Protein AF-A0AAN0JZG9-F1 (afdb_monomer)

Organism: Amphimedon queenslandica (NCBI:txid400682)

Solvent-accessible surface area (backbone atoms only — not comparable to full-atom values): 30954 Å² total; per-residue (Å²): 113,69,69,60,53,54,48,52,51,48,26,68,74,70,74,36,91,64,83,79,52,37,63,60,26,58,76,69,72,50,55,78,77,76,71,60,78,82,79,79,58,58,66,54,60,76,42,37,64,60,53,51,49,52,54,48,51,51,52,52,45,48,62,72,73,40,84,69,90,61,77,69,72,73,67,79,68,74,47,73,67,55,50,51,50,52,51,53,51,52,49,52,50,48,51,48,52,51,50,51,53,51,52,52,50,51,52,56,46,54,48,50,51,53,51,53,75,68,54,67,79,81,91,61,54,73,66,59,50,50,50,51,51,50,52,53,48,52,52,50,53,52,51,51,50,51,51,50,53,50,52,52,49,35,40,73,73,63,78,38,81,78,80,78,56,95,40,68,71,70,25,72,68,34,46,51,50,53,51,52,54,51,49,50,55,48,51,59,51,48,50,50,55,41,58,53,44,58,51,57,51,45,54,52,43,50,70,68,48,36,62,60,53,48,50,54,52,50,50,55,51,51,50,48,44,48,55,44,20,74,76,67,78,45,73,70,82,80,59,51,74,94,68,50,27,61,60,49,57,53,58,60,65,71,52,78,74,96,80,82,88,86,85,82,87,81,84,88,82,87,83,85,82,81,89,86,87,84,86,83,82,90,85,85,89,80,93,74,89,78,92,72,84,74,80,81,66,78,86,62,91,77,80,78,81,63,89,57,50,64,60,53,52,50,52,48,48,50,37,58,77,67,44,69,87,55,83,62,88,85,44,86,83,68,65,79,61,66,65,63,49,48,59,56,42,47,57,54,50,50,55,56,48,45,57,56,48,48,55,52,50,52,51,50,51,52,52,54,53,54,52,53,60,64,70,62,60,97,74,86,86,86,86,88,88,80,94,72,87,81,77,80,81,76,76,78,74,82,70,76,83,61,83,78,74,90,54,85,91,57,54,69,66,61,52,50,45,51,35,38,73,71,61,76,52,68,89,75,84,91,80,54,81,84,73,62,85,62,52,74,58,76,53,45,57,61,42,47,72,36,49,61,50,87,85,54,83,56,94,81,48,60,50,32,78,71,79,83,31,54,41,46,51,53,48,44,47,41,61,70,66,48,55,51,60,56,49,59,60,66,57,63,77,76,112

Secondary structure (DSSP, 8-state):
-HHHHHHHHHHHHHS-SS---HHHHHHHT--GGGGPPPPPSHHHHTTHHHHHHHHHHHHHHHHHS--------------HHHHHHHHHHHHHHHHHHHHHHHHHHHHHHHHHHHHHHT--S-SS-HHHHHHHHHHHHHHHHHHHHHHHHHHHHHHHTTSSPPPPPSSGGGSHHHHHHHHHHHHHHHHHHHHHHHHHHHHHHHHHHHHHTHHHHHHHHHHHHHHHHHHHHHHHSSPPPPPPGGGTTHHHHHHHHSS--S--------------------------------------------PPPPTTHHHHHHHHHHIIIIITT---TT-TT----HHHHHHHHHHHHHHHHHHHHHHHHHHHHHHHHHHHHHHS-----------------------------S-TTS-HHHHHHHHHHTTSS-------GGG------SSHHHHTTSBSSTT---TTPPBP-PPPPHHHHHHHHIIIIITTHHHHHHHHTT-

Radius of gyration: 43.17 Å; Cα contacts (8 Å, |Δi|>4): 192; chains: 1; bounding box: 116×76×116 Å

Sequence (495 aa):
CRILELKGEMVGLELLEYQYFDDILTDMKLTPSDIEIPIPRYFIMENYRELKEREKILGTVLAKMGPAETEVKEDIDMTTEEAIKLIQIHERARQGRLRAKLMKGIRAQEEREREAQLRGPPKLSRDEAATRIQKVWKGFSQRKRIVDMRNEEMLFLGMVPPPLPKSQKHSVIGQSKKIEDKRRLAQEQYEKDYQEALISIKERLIEAEGPDMKEQMQDQIRQWFIEVRDATGKFPDYPDEDAGGSAAIFKQREEPDPNEDNDGGKKKKGKKGKKGKEKGKKGKKGKKGKKGKGEEEEEGFQLAPSNFIPTISEGSSNYVDVWMGRSEAHNFQQRHDSELIKARKRVEIEAEIRVRVDELMREELKNLKLAIEKDKGKGKKGGKKGKKGKKGKKGKGKKKKGEKDLTPDRTIESLYEELAGEGVVMKCPKYHLSDYIGDFSYLATTLRQMPADPNNTDKNAEKIEPMPSLAEIKRVVTEHCILPLGKGMILLYNG

pLDDT: mean 75.97, std 20.91, range [25.12, 96.88]

Foldseek 3Di:
DVVLQVLVVVCVVVVDLFDACLVVCVVVVHDPVVPDDDFDCCLCLVCVVVVVVVVVLLVVLCVVVPPDVPVPPVPVPQPPVNVVVVVVVVVVVVVVVVVVVVVVVVVVVVVVVVVVVVDDDDPDDPVRVVVVVCVVVVVVVVVVVVVVVVVVVCCVVVVDPDDDDPDPCPDPVNVVVVVVVVVSVLVVVLVVVVVVLLVVLLVVCCVPCVVVLLVVLLVLVVVVQVVVCVVPVDGDDFDDVVRVTCVVVVVVPVPDDPPDDDDDDDDDDDDDDDDDDDDDDDDDDDDDDDDDDDPPPPPPDDRDDDPCVVVVVVVVVCCVVPPPPDDCPVVPSVHDDSVVSNVVSVVVSSVVSSVVSSVVVNVVSVVVNVVVVVVPDDDDDDDDDDDDDDPDPPPPDPDPPDDDPPQPPDDPSRVSSVCVVVVVDDDDDDDDLVVQDWDRDNCQVVQQCAAPDNPDPDPPHHGDRDDHTSSSVSVSCCSPPRNVSVVVVVVVVVD

Nearest PDB structures (foldseek):
  8glv-assembly1_Ea  TM=5.701E-01  e=6.372E-20  Chlamydomonas reinhardtii
  8tid-assembly1_L  TM=4.980E-01  e=2.297E-14  Tetrahymena thermophila

InterPro domains:
  IPR052267 Nexin-Dynein Regulatory Complex Component [PTHR14690] (1-490)
  IPR060400 Dynein regulatory complex subunit 11-like, N-terminal [PF27107] (1-46)

Mean predicted aligned error: 18.22 Å

Structure (mmCIF, N/CA/C/O backbone):
data_AF-A0AAN0JZG9-F1
#
_entry.id   AF-A0AAN0JZG9-F1
#
loop_
_atom_site.group_PDB
_atom_site.id
_atom_site.type_symbol
_atom_site.label_atom_id
_atom_site.label_alt_id
_atom_site.label_comp_id
_atom_site.label_asym_id
_atom_site.label_entity_id
_atom_site.label_seq_id
_atom_site.pdbx_PDB_ins_code
_atom_site.Cartn_x
_atom_site.Cartn_y
_atom_site.Cartn_z
_atom_site.occupancy
_atom_site.B_iso_or_equiv
_atom_site.auth_seq_id
_atom_site.auth_comp_id
_atom_site.auth_asym_id
_atom_site.auth_atom_id
_atom_site.pdbx_PDB_model_num
ATOM 1 N N . CYS A 1 1 ? -10.289 -10.671 -4.498 1.00 74.75 1 CYS A N 1
ATOM 2 C CA . CYS A 1 1 ? -10.021 -10.071 -5.814 1.00 74.75 1 CYS A CA 1
ATOM 3 C C . CYS A 1 1 ? -10.931 -10.714 -6.858 1.00 74.75 1 CYS A C 1
ATOM 5 O O . CYS A 1 1 ? -10.839 -11.927 -7.028 1.00 74.75 1 CYS A O 1
ATOM 7 N N . ARG A 1 2 ? -11.779 -9.911 -7.523 1.00 82.88 2 ARG A N 1
ATOM 8 C CA . ARG A 1 2 ? -12.704 -10.343 -8.590 1.00 82.88 2 ARG A CA 1
ATOM 9 C C . ARG A 1 2 ? -11.974 -10.916 -9.807 1.00 82.88 2 ARG A C 1
ATOM 11 O O . ARG A 1 2 ? -12.456 -11.873 -10.392 1.00 82.88 2 ARG A O 1
ATOM 18 N N . ILE A 1 3 ? -10.784 -10.401 -10.126 1.00 85.19 3 ILE A N 1
ATOM 19 C CA . ILE A 1 3 ? -9.954 -10.892 -11.242 1.00 85.19 3 ILE A CA 1
ATOM 20 C C . ILE A 1 3 ? -9.716 -12.405 -11.128 1.00 85.19 3 ILE A C 1
ATOM 22 O O . ILE A 1 3 ? -9.873 -13.124 -12.103 1.00 85.19 3 ILE A O 1
ATOM 26 N N . LEU A 1 4 ? -9.422 -12.905 -9.922 1.00 86.38 4 LEU A N 1
ATOM 27 C CA . LEU A 1 4 ? -9.197 -14.337 -9.697 1.00 86.38 4 LEU A CA 1
ATOM 28 C C . LEU A 1 4 ? -10.477 -15.183 -9.775 1.00 86.38 4 LEU A C 1
ATOM 30 O O . LEU A 1 4 ? -10.387 -16.373 -10.044 1.00 86.38 4 LEU A O 1
ATOM 34 N N . GLU A 1 5 ? -11.651 -14.604 -9.508 1.00 87.12 5 GLU A N 1
ATOM 35 C CA . GLU A 1 5 ? -12.928 -15.312 -9.693 1.00 87.12 5 GLU A CA 1
ATOM 36 C C . GLU A 1 5 ? -13.232 -15.463 -11.181 1.00 87.12 5 GLU A C 1
ATOM 38 O O . GLU A 1 5 ? -13.485 -16.571 -11.635 1.00 87.12 5 GLU A O 1
ATOM 43 N N . LEU A 1 6 ? -13.097 -14.368 -11.942 1.00 87.38 6 LEU A N 1
ATOM 44 C CA . LEU A 1 6 ? -13.255 -14.373 -13.397 1.00 87.38 6 LEU A CA 1
ATOM 45 C C . LEU A 1 6 ? -12.273 -15.343 -14.055 1.00 87.38 6 LEU A C 1
ATOM 47 O O . LEU A 1 6 ? -12.667 -16.140 -14.896 1.00 87.38 6 LEU A O 1
ATOM 51 N N . LYS A 1 7 ? -11.010 -15.330 -13.616 1.00 87.25 7 LYS A N 1
ATOM 52 C CA . LYS A 1 7 ? -10.004 -16.289 -14.069 1.00 87.25 7 LYS A CA 1
ATOM 53 C C . LYS A 1 7 ? -10.420 -17.729 -13.769 1.00 87.25 7 LYS A C 1
ATOM 55 O O . LYS A 1 7 ? -10.300 -18.574 -14.642 1.00 87.25 7 LYS A O 1
ATOM 60 N N . GLY A 1 8 ? -10.921 -18.014 -12.565 1.00 88.50 8 GLY A N 1
ATOM 61 C CA . GLY A 1 8 ? -11.406 -19.350 -12.209 1.00 88.50 8 GLY A CA 1
ATOM 62 C C . GLY A 1 8 ? -12.556 -19.824 -13.103 1.00 88.50 8 GLY A C 1
ATOM 63 O O . GLY A 1 8 ? -12.570 -20.980 -13.512 1.00 88.50 8 GLY A O 1
ATOM 64 N N . GLU A 1 9 ? -13.480 -18.928 -13.457 1.00 87.19 9 GLU A N 1
ATOM 65 C CA . GLU A 1 9 ? -14.558 -19.223 -14.409 1.00 87.19 9 GLU A CA 1
ATOM 66 C C . GLU A 1 9 ? -14.012 -19.477 -15.825 1.00 87.19 9 GLU A C 1
ATOM 68 O O . GLU A 1 9 ? -14.391 -20.465 -16.446 1.00 87.19 9 GLU A O 1
ATOM 73 N N . MET A 1 10 ? -13.059 -18.667 -16.304 1.00 88.06 10 MET A N 1
ATOM 74 C CA . MET A 1 10 ? -12.400 -18.874 -17.604 1.00 88.06 10 MET A CA 1
ATOM 75 C C . MET A 1 10 ? -11.665 -20.216 -17.680 1.00 88.06 10 MET A C 1
ATOM 77 O O . MET A 1 10 ? -11.826 -20.952 -18.648 1.00 88.06 10 MET A O 1
ATOM 81 N N . VAL A 1 11 ? -10.912 -20.569 -16.634 1.00 89.69 11 VAL A N 1
ATOM 82 C CA . VAL A 1 11 ? -10.244 -21.875 -16.525 1.00 89.69 11 VAL A CA 1
ATOM 83 C C . VAL A 1 11 ? -11.274 -23.007 -16.554 1.00 89.69 11 VAL A C 1
ATOM 85 O O . VAL A 1 11 ? -11.040 -24.029 -17.188 1.00 89.69 11 VAL A O 1
ATOM 88 N N . GLY A 1 12 ? -12.429 -22.831 -15.905 1.00 87.69 12 GLY A N 1
ATOM 89 C CA . GLY A 1 12 ? -13.514 -23.813 -15.926 1.00 87.69 12 GLY A CA 1
ATOM 90 C C . GLY A 1 12 ? -14.180 -23.977 -17.297 1.00 87.69 12 GLY A C 1
ATOM 91 O O . GLY A 1 12 ? -14.584 -25.086 -17.636 1.00 87.69 12 GLY A O 1
ATOM 92 N N . LEU A 1 13 ? -14.281 -22.899 -18.081 1.00 87.69 13 LEU A N 1
ATOM 93 C CA . LEU A 1 13 ? -14.866 -22.913 -19.425 1.00 87.69 13 LEU A CA 1
ATOM 94 C C . LEU A 1 13 ? -13.916 -23.499 -20.473 1.00 87.69 13 LEU A C 1
ATOM 96 O O . LEU A 1 13 ? -14.340 -24.297 -21.305 1.00 87.69 13 LEU A O 1
ATOM 100 N N . GLU A 1 14 ? -12.644 -23.108 -20.436 1.00 86.12 14 GLU A N 1
ATOM 101 C CA . GLU A 1 14 ? -11.646 -23.499 -21.440 1.00 86.12 14 GLU A CA 1
ATOM 102 C C . GLU A 1 14 ? -10.854 -24.752 -21.053 1.00 86.12 14 GLU A C 1
ATOM 104 O O . GLU A 1 14 ? -10.154 -25.311 -21.894 1.00 86.12 14 GLU A O 1
ATOM 109 N N . LEU A 1 15 ? -10.960 -25.197 -19.794 1.00 85.69 15 LEU A N 1
ATOM 110 C CA . LEU A 1 15 ? -10.181 -26.297 -19.211 1.00 85.69 15 LEU A CA 1
ATOM 111 C C . LEU A 1 15 ? -8.658 -26.098 -19.345 1.00 85.69 15 LEU A C 1
ATOM 113 O O . LEU A 1 15 ? -7.901 -27.063 -19.425 1.00 85.69 15 LEU A O 1
ATOM 117 N N . LEU A 1 16 ? -8.212 -24.837 -19.335 1.00 85.69 16 LEU A N 1
ATOM 118 C CA . LEU A 1 16 ? -6.811 -24.429 -19.436 1.00 85.69 16 LEU A CA 1
ATOM 119 C C . LEU A 1 16 ? -6.451 -23.447 -18.321 1.00 85.69 16 LEU A C 1
ATOM 121 O O . LEU A 1 16 ? -7.199 -22.510 -18.047 1.00 85.69 16 LEU A O 1
ATOM 125 N N . GLU A 1 17 ? -5.286 -23.628 -17.691 1.00 86.81 17 GLU A N 1
ATOM 126 C CA . GLU A 1 17 ? -4.799 -22.723 -16.635 1.00 86.81 17 GLU A CA 1
ATOM 127 C C . GLU A 1 17 ? -4.309 -21.373 -17.183 1.00 86.81 17 GLU A C 1
ATOM 129 O O . GLU A 1 17 ? -4.376 -20.347 -16.501 1.00 86.81 17 GLU A O 1
ATOM 134 N N . TYR A 1 18 ? -3.854 -21.346 -18.433 1.00 87.12 18 TYR A N 1
ATOM 135 C CA . TYR A 1 18 ? -3.470 -20.145 -19.168 1.00 87.12 18 TYR A CA 1
ATOM 136 C C . TYR A 1 18 ? -4.464 -19.883 -20.300 1.00 87.12 18 TYR A C 1
ATOM 138 O O . TYR A 1 18 ? -5.114 -20.801 -20.788 1.00 87.12 18 TYR A O 1
ATOM 146 N N . GLN A 1 19 ? -4.597 -18.618 -20.695 1.00 87.75 19 GLN A N 1
ATOM 147 C CA . GLN A 1 19 ? -5.444 -18.222 -21.817 1.00 87.75 19 GLN A CA 1
ATOM 148 C C . GLN A 1 19 ? -4.664 -17.325 -22.754 1.00 87.75 19 GLN A C 1
ATOM 150 O O . GLN A 1 19 ? -3.846 -16.503 -22.322 1.00 87.75 19 GLN A O 1
ATOM 155 N N . TYR A 1 20 ? -4.956 -17.501 -24.031 1.00 88.94 20 TYR A N 1
ATOM 156 C CA . TYR A 1 20 ? -4.401 -16.712 -25.106 1.00 88.94 20 TYR A CA 1
ATOM 157 C C . TYR A 1 20 ? -5.301 -15.510 -25.352 1.00 88.94 20 TYR A C 1
ATOM 159 O O . TYR A 1 20 ? -6.522 -15.625 -25.375 1.00 88.94 20 TYR A O 1
ATOM 167 N N . PHE A 1 21 ? -4.678 -14.341 -25.458 1.00 89.25 21 PHE A N 1
ATOM 168 C CA . PHE A 1 21 ? -5.374 -13.071 -25.656 1.00 89.25 21 PHE A CA 1
ATOM 169 C C . PHE A 1 21 ? -4.870 -12.355 -26.910 1.00 89.25 21 PHE A C 1
ATOM 171 O O . PHE A 1 21 ? -5.108 -11.166 -27.055 1.00 89.25 21 PHE A O 1
ATOM 178 N N . ASP A 1 22 ? -4.108 -13.019 -27.781 1.00 90.19 22 ASP A N 1
ATOM 179 C CA . ASP A 1 22 ? -3.476 -12.415 -28.958 1.00 90.19 22 ASP A CA 1
ATOM 180 C C . ASP A 1 22 ? -4.485 -11.833 -29.954 1.00 90.19 22 ASP A C 1
ATOM 182 O O . ASP A 1 22 ? -4.300 -10.712 -30.435 1.00 90.19 22 ASP A O 1
ATOM 186 N N . ASP A 1 23 ? -5.577 -12.546 -30.211 1.00 90.88 23 ASP A N 1
ATOM 187 C CA . ASP A 1 23 ? -6.691 -12.086 -31.042 1.00 90.88 23 ASP A CA 1
ATOM 188 C C . ASP A 1 23 ? -7.427 -10.901 -30.392 1.00 90.88 23 ASP A C 1
ATOM 190 O O . ASP A 1 23 ? -7.568 -9.841 -31.000 1.00 90.88 23 ASP A O 1
ATOM 194 N N . ILE A 1 24 ? -7.782 -11.028 -29.112 1.00 90.50 24 ILE A N 1
ATOM 195 C CA . ILE A 1 24 ? -8.495 -10.014 -28.331 1.00 90.50 24 ILE A CA 1
ATOM 196 C C . ILE A 1 24 ? -7.663 -8.730 -28.194 1.00 90.50 24 ILE A C 1
ATOM 198 O O . ILE A 1 24 ? -8.190 -7.623 -28.315 1.00 90.50 24 ILE A O 1
ATOM 202 N N . LEU A 1 25 ? -6.358 -8.852 -27.937 1.00 91.88 25 LEU A N 1
ATOM 203 C CA . LEU A 1 25 ? -5.433 -7.720 -27.868 1.00 91.88 25 LEU A CA 1
ATOM 204 C C . LEU A 1 25 ? -5.365 -6.998 -29.214 1.00 91.88 25 LEU A C 1
ATOM 206 O O . LEU A 1 25 ? -5.402 -5.768 -29.247 1.00 91.88 25 LEU A O 1
ATOM 210 N N . THR A 1 26 ? -5.310 -7.754 -30.313 1.00 89.81 26 THR A N 1
ATOM 211 C CA . THR A 1 26 ? -5.290 -7.197 -31.669 1.00 89.81 26 THR A CA 1
ATOM 212 C C . THR A 1 26 ? -6.582 -6.434 -31.965 1.00 89.81 26 THR A C 1
ATOM 214 O O . THR A 1 26 ? -6.523 -5.270 -32.375 1.00 89.81 26 THR A O 1
ATOM 217 N N . ASP A 1 27 ? -7.737 -7.032 -31.672 1.00 92.81 27 ASP A N 1
ATOM 218 C CA . ASP A 1 27 ? -9.057 -6.429 -31.883 1.00 92.81 27 ASP A CA 1
ATOM 219 C C . ASP A 1 27 ? -9.258 -5.162 -31.041 1.00 92.81 27 ASP A C 1
ATOM 221 O O . ASP A 1 27 ? -9.752 -4.141 -31.532 1.00 92.81 27 ASP A O 1
ATOM 225 N N . MET A 1 28 ? -8.814 -5.186 -29.781 1.00 94.38 28 MET A N 1
ATOM 226 C CA . MET A 1 28 ? -8.891 -4.039 -28.873 1.00 94.38 28 MET A CA 1
ATOM 227 C C . MET A 1 28 ? -7.768 -3.012 -29.071 1.00 94.38 28 MET A C 1
ATOM 229 O O . MET A 1 28 ? -7.777 -1.971 -28.412 1.00 94.38 28 MET A O 1
ATOM 233 N N . LYS A 1 29 ? -6.818 -3.261 -29.984 1.00 93.06 29 LYS A N 1
ATOM 234 C CA . LYS A 1 29 ? -5.623 -2.426 -30.213 1.00 93.06 29 LYS A CA 1
ATOM 235 C C . LYS A 1 29 ? -4.800 -2.204 -28.939 1.00 93.06 29 LYS A C 1
ATOM 237 O O . LYS A 1 29 ? -4.290 -1.108 -28.699 1.00 93.06 29 LYS A O 1
ATOM 242 N N . LEU A 1 30 ? -4.693 -3.250 -28.129 1.00 93.31 30 LEU A N 1
ATOM 243 C CA . LEU A 1 30 ? -3.924 -3.286 -26.894 1.00 93.31 30 LEU A CA 1
ATOM 244 C C . LEU A 1 30 ? -2.609 -4.036 -27.101 1.00 93.31 30 LEU A C 1
ATOM 246 O O . LEU A 1 30 ? -2.454 -4.852 -28.008 1.00 93.31 30 LEU A O 1
ATOM 250 N N . THR A 1 31 ? -1.651 -3.763 -26.227 1.00 89.94 31 THR A N 1
ATOM 251 C CA . THR A 1 31 ? -0.364 -4.454 -26.174 1.00 89.94 31 THR A CA 1
ATOM 252 C C . THR A 1 31 ? -0.327 -5.436 -25.000 1.00 89.94 31 THR A C 1
ATOM 254 O O . THR A 1 31 ? -1.059 -5.255 -24.025 1.00 89.94 31 THR A O 1
ATOM 257 N N . PRO A 1 32 ? 0.558 -6.452 -25.015 1.00 88.06 32 PRO A N 1
ATOM 258 C CA . PRO A 1 32 ? 0.719 -7.359 -23.874 1.00 88.06 32 PRO A CA 1
ATOM 259 C C . PRO A 1 32 ? 1.036 -6.648 -22.547 1.00 88.06 32 PRO A C 1
ATOM 261 O O . PRO A 1 32 ? 0.677 -7.140 -21.481 1.00 88.06 32 PRO A O 1
ATOM 264 N N . SER A 1 33 ? 1.661 -5.468 -22.600 1.00 86.69 33 SER A N 1
ATOM 265 C CA . SER A 1 33 ? 1.925 -4.633 -21.421 1.00 86.69 33 SER A CA 1
ATOM 266 C C . SER A 1 33 ? 0.644 -4.107 -20.761 1.00 86.69 33 SER A C 1
ATOM 268 O O . SER A 1 33 ? 0.635 -3.871 -19.557 1.00 86.69 33 SER A O 1
ATOM 270 N N . ASP A 1 34 ? -0.441 -3.935 -21.524 1.00 88.75 34 ASP A N 1
ATOM 271 C CA . ASP A 1 34 ? -1.709 -3.379 -21.032 1.00 88.75 34 ASP A CA 1
ATOM 272 C C . ASP A 1 34 ? -2.532 -4.398 -20.227 1.00 88.75 34 ASP A C 1
ATOM 274 O O . ASP A 1 34 ? -3.395 -4.017 -19.437 1.00 88.75 34 ASP A O 1
ATOM 278 N N . ILE A 1 35 ? -2.252 -5.695 -20.397 1.00 86.50 35 ILE A N 1
ATOM 279 C CA . ILE A 1 35 ? -2.899 -6.790 -19.656 1.00 86.50 35 ILE A CA 1
ATOM 280 C C . ILE A 1 35 ? -2.049 -7.306 -18.487 1.00 86.50 35 ILE A C 1
ATOM 282 O O . ILE A 1 35 ? -2.449 -8.258 -17.811 1.00 86.50 35 ILE A O 1
ATOM 286 N N . GLU A 1 36 ? -0.880 -6.708 -18.230 1.00 85.56 36 GLU A N 1
ATOM 287 C CA . GLU A 1 36 ? -0.043 -7.091 -17.094 1.00 85.56 36 GLU A CA 1
ATOM 288 C C . GLU A 1 36 ? -0.746 -6.721 -15.781 1.00 85.56 36 GLU A C 1
ATOM 290 O O . GLU A 1 36 ? -1.026 -5.556 -15.494 1.00 85.56 36 GLU A O 1
ATOM 295 N N . ILE A 1 37 ? -1.042 -7.731 -14.958 1.00 84.50 37 ILE A N 1
ATOM 296 C CA . ILE A 1 37 ? -1.750 -7.523 -13.696 1.00 84.50 37 ILE A CA 1
ATOM 297 C C . ILE A 1 37 ? -0.774 -6.919 -12.676 1.00 84.50 37 ILE A C 1
ATOM 299 O O . ILE A 1 37 ? 0.195 -7.581 -12.289 1.00 84.50 37 ILE A O 1
ATOM 303 N N . PRO A 1 38 ? -1.019 -5.692 -12.177 1.00 83.94 38 PRO A N 1
ATOM 304 C CA . PRO A 1 38 ? -0.143 -5.087 -11.190 1.00 83.94 38 PRO A CA 1
ATOM 305 C C . PRO A 1 38 ? -0.230 -5.853 -9.868 1.00 83.94 38 PRO A C 1
ATOM 307 O O . PRO A 1 38 ? -1.313 -6.092 -9.332 1.00 83.94 38 PRO A O 1
ATOM 310 N N . ILE A 1 39 ? 0.929 -6.204 -9.311 1.00 85.00 39 ILE A N 1
ATOM 311 C CA . ILE A 1 39 ? 1.018 -6.916 -8.034 1.00 85.00 39 ILE A CA 1
ATOM 312 C C . ILE A 1 39 ? 0.775 -5.922 -6.889 1.00 85.00 39 ILE A C 1
ATOM 314 O O . ILE A 1 39 ? 1.556 -4.972 -6.732 1.00 85.00 39 ILE A O 1
ATOM 318 N N . PRO A 1 40 ? -0.267 -6.118 -6.060 1.00 83.25 40 PRO A N 1
ATOM 319 C CA . PRO A 1 40 ? -0.502 -5.258 -4.911 1.00 83.25 40 PRO A CA 1
ATOM 320 C C . PRO A 1 40 ? 0.669 -5.323 -3.928 1.00 83.25 40 PRO A C 1
ATOM 322 O O . PRO A 1 40 ? 1.200 -6.391 -3.656 1.00 83.25 40 PRO A O 1
ATOM 325 N N . ARG A 1 41 ? 1.078 -4.187 -3.358 1.00 82.25 41 ARG A N 1
ATOM 326 C CA . ARG A 1 41 ? 2.229 -4.143 -2.434 1.00 82.25 41 ARG A CA 1
ATOM 327 C C . ARG A 1 41 ? 1.848 -4.306 -0.964 1.00 82.25 41 ARG A C 1
ATOM 329 O O . ARG A 1 41 ? 2.728 -4.529 -0.138 1.00 82.25 41 ARG A O 1
ATOM 336 N N . TYR A 1 42 ? 0.562 -4.195 -0.631 1.00 81.12 42 TYR A N 1
ATOM 337 C CA . TYR A 1 42 ? 0.091 -4.111 0.753 1.00 81.12 42 TYR A CA 1
ATOM 338 C C . TYR A 1 42 ? 0.504 -5.322 1.603 1.00 81.12 42 TYR A C 1
ATOM 340 O O . TYR A 1 42 ? 0.951 -5.137 2.724 1.00 81.12 42 TYR A O 1
ATOM 348 N N . PHE A 1 43 ? 0.500 -6.543 1.057 1.00 78.81 43 PHE A N 1
ATOM 349 C CA . PHE A 1 43 ? 0.854 -7.739 1.833 1.00 78.81 43 PHE A CA 1
ATOM 350 C C . PHE A 1 43 ? 2.340 -7.854 2.188 1.00 78.81 43 PHE A C 1
ATOM 352 O O . PHE A 1 43 ? 2.700 -8.534 3.148 1.00 78.81 43 PHE A O 1
ATOM 359 N N . ILE A 1 44 ? 3.210 -7.176 1.436 1.00 81.88 44 ILE A N 1
ATOM 360 C CA . ILE A 1 44 ? 4.623 -7.018 1.798 1.00 81.88 44 ILE A CA 1
ATOM 361 C C . ILE A 1 44 ? 4.761 -5.869 2.791 1.00 81.88 44 ILE A C 1
ATOM 363 O O . ILE A 1 44 ? 5.510 -5.973 3.755 1.00 81.88 44 ILE A O 1
ATOM 367 N N . MET A 1 45 ? 4.061 -4.763 2.532 1.00 81.56 45 MET A N 1
ATOM 368 C CA . MET A 1 45 ? 4.215 -3.522 3.283 1.00 81.56 45 MET A CA 1
ATOM 369 C C . MET A 1 45 ? 3.663 -3.612 4.705 1.00 81.56 45 MET A C 1
ATOM 371 O O . MET A 1 45 ? 4.342 -3.185 5.634 1.00 81.56 45 MET A O 1
ATOM 375 N N . GLU A 1 46 ? 2.476 -4.183 4.887 1.00 80.88 46 GLU A N 1
ATOM 376 C CA . GLU A 1 46 ? 1.848 -4.341 6.203 1.00 80.88 46 GLU A CA 1
ATOM 377 C C . GLU A 1 46 ? 2.638 -5.326 7.074 1.00 80.88 46 GLU A C 1
ATOM 379 O O . GLU A 1 46 ? 2.896 -5.055 8.243 1.00 80.88 46 GLU A O 1
ATOM 384 N N . ASN A 1 47 ? 3.168 -6.393 6.470 1.00 81.38 47 ASN A N 1
ATOM 385 C CA . ASN A 1 47 ? 3.994 -7.387 7.161 1.00 81.38 47 ASN A CA 1
ATOM 386 C C . ASN A 1 47 ? 5.490 -7.030 7.175 1.00 81.38 47 ASN A C 1
ATOM 388 O O . ASN A 1 47 ? 6.318 -7.841 7.591 1.00 81.38 47 ASN A O 1
ATOM 392 N N . TYR A 1 48 ? 5.878 -5.842 6.697 1.00 84.06 48 TYR A N 1
ATOM 393 C CA . TYR A 1 48 ? 7.282 -5.511 6.436 1.00 84.06 48 TYR A CA 1
ATOM 394 C C . TYR A 1 48 ? 8.147 -5.579 7.697 1.00 84.06 48 TYR A C 1
ATOM 396 O O . TYR A 1 48 ? 9.281 -6.060 7.644 1.00 84.06 48 TYR A O 1
ATOM 404 N N . ARG A 1 49 ? 7.618 -5.108 8.835 1.00 83.88 49 ARG A N 1
ATOM 405 C CA . ARG A 1 49 ? 8.328 -5.150 10.123 1.00 83.88 49 ARG A CA 1
ATOM 406 C C . ARG A 1 49 ? 8.579 -6.592 10.556 1.00 83.88 49 ARG A C 1
ATOM 408 O O . ARG A 1 49 ? 9.730 -6.947 10.784 1.00 83.88 49 ARG A O 1
ATOM 415 N N . GLU A 1 50 ? 7.542 -7.427 10.548 1.00 85.00 50 GLU A N 1
ATOM 416 C CA . GLU A 1 50 ? 7.655 -8.845 10.904 1.00 85.00 50 GLU A CA 1
ATOM 417 C C . GLU A 1 50 ? 8.605 -9.602 9.972 1.00 85.00 50 GLU A C 1
ATOM 419 O O . GLU A 1 50 ? 9.470 -10.343 10.430 1.00 85.00 50 GLU A O 1
ATOM 424 N N . LEU A 1 51 ? 8.486 -9.396 8.656 1.00 84.94 51 LEU A N 1
ATOM 425 C CA . LEU A 1 51 ? 9.363 -10.006 7.653 1.00 84.94 51 LEU A CA 1
ATOM 426 C C . LEU A 1 51 ? 10.828 -9.636 7.902 1.00 84.94 51 LEU A C 1
ATOM 428 O O . LEU A 1 51 ? 11.705 -10.498 7.857 1.00 84.94 51 LEU A O 1
ATOM 432 N N . LYS A 1 52 ? 11.094 -8.361 8.205 1.00 86.75 52 LYS A N 1
ATOM 433 C CA . LYS A 1 52 ? 12.442 -7.859 8.479 1.00 86.75 52 LYS A CA 1
ATOM 434 C C . LYS A 1 52 ? 12.995 -8.373 9.809 1.00 86.75 52 LYS A C 1
ATOM 436 O O . LYS A 1 52 ? 14.186 -8.665 9.897 1.00 86.75 52 LYS A O 1
ATOM 441 N N . GLU A 1 53 ? 12.157 -8.492 10.833 1.00 87.31 53 GLU A N 1
ATOM 442 C CA . GLU A 1 53 ? 12.530 -9.091 12.117 1.00 87.31 53 GLU A CA 1
ATOM 443 C C . GLU A 1 53 ? 12.860 -10.576 11.960 1.00 87.31 53 GLU A C 1
ATOM 445 O O . GLU A 1 53 ? 13.923 -11.004 12.404 1.00 87.31 53 GLU A O 1
ATOM 450 N N . ARG A 1 54 ? 12.031 -11.341 11.240 1.00 85.12 54 ARG A N 1
ATOM 451 C CA . ARG A 1 54 ? 12.301 -12.752 10.918 1.00 85.12 54 ARG A CA 1
ATOM 452 C C . ARG A 1 54 ? 13.578 -12.919 10.092 1.00 85.12 54 ARG A C 1
ATOM 454 O O . ARG A 1 54 ? 14.383 -13.793 10.402 1.00 85.12 54 ARG A O 1
ATOM 461 N N . GLU A 1 55 ? 13.811 -12.064 9.091 1.00 86.50 55 GLU A N 1
ATOM 462 C CA . GLU A 1 55 ? 15.059 -12.058 8.306 1.00 86.50 55 GLU A CA 1
ATOM 463 C C . GLU A 1 55 ? 16.279 -11.773 9.199 1.00 86.50 55 GLU A C 1
ATOM 465 O O . GLU A 1 55 ? 17.321 -12.414 9.052 1.00 86.50 55 GLU A O 1
ATOM 470 N N . LYS A 1 56 ? 16.149 -10.849 10.162 1.00 88.00 56 LYS A N 1
ATOM 471 C CA . LYS A 1 56 ? 17.206 -10.542 11.134 1.00 88.00 56 LYS A CA 1
ATOM 472 C C . LYS A 1 56 ? 17.478 -11.725 12.065 1.00 88.00 56 LYS A C 1
ATOM 474 O O . LYS A 1 56 ? 18.643 -12.064 12.250 1.00 88.00 56 LYS A O 1
ATOM 479 N N . ILE A 1 57 ? 16.437 -12.351 12.616 1.00 85.19 57 ILE A N 1
ATOM 480 C CA . ILE A 1 57 ? 16.556 -13.530 13.488 1.00 85.19 57 ILE A CA 1
ATOM 481 C C . ILE A 1 57 ? 17.270 -14.656 12.738 1.00 85.19 57 ILE A C 1
ATOM 483 O O . ILE A 1 57 ? 18.289 -15.152 13.215 1.00 85.19 57 ILE A O 1
ATOM 487 N N . LEU A 1 58 ? 16.822 -14.982 11.522 1.00 84.50 58 LEU A N 1
ATOM 488 C CA . LEU A 1 58 ? 17.466 -15.994 10.685 1.00 84.50 58 LEU A CA 1
ATOM 489 C C . LEU A 1 58 ? 18.936 -15.652 10.410 1.00 84.50 58 LEU A C 1
ATOM 491 O O . LEU A 1 58 ? 19.805 -16.507 10.545 1.00 84.50 58 LEU A O 1
ATOM 495 N N . GLY A 1 59 ? 19.235 -14.391 10.086 1.00 84.88 59 GLY A N 1
ATOM 496 C CA . GLY A 1 59 ? 20.610 -13.929 9.901 1.00 84.88 59 GLY A CA 1
ATOM 497 C C . GLY A 1 59 ? 21.479 -14.121 11.147 1.00 84.88 59 GLY A C 1
ATOM 498 O O . GLY A 1 59 ? 22.626 -14.542 11.026 1.00 84.88 59 GLY A O 1
ATOM 499 N N . THR A 1 60 ? 20.941 -13.858 12.342 1.00 85.88 60 THR A N 1
ATOM 500 C CA . THR A 1 60 ? 21.669 -14.084 13.601 1.00 85.88 60 THR A CA 1
ATOM 501 C C . THR A 1 60 ? 21.865 -15.563 13.920 1.00 85.88 60 THR A C 1
ATOM 503 O O . THR A 1 60 ? 22.938 -15.930 14.386 1.00 85.88 60 THR A O 1
ATOM 506 N N . VAL A 1 61 ? 20.872 -16.411 13.641 1.00 83.38 61 VAL A N 1
ATOM 507 C CA . VAL A 1 61 ? 20.950 -17.867 13.832 1.00 83.38 61 VAL A CA 1
ATOM 508 C C . VAL A 1 61 ? 22.008 -18.470 12.909 1.00 83.38 61 VAL A C 1
ATOM 510 O O . VAL A 1 61 ? 22.926 -19.131 13.386 1.00 83.38 61 VAL A O 1
ATOM 513 N N . LEU A 1 62 ? 21.958 -18.150 11.612 1.00 81.00 62 LEU A N 1
ATOM 514 C CA . LEU A 1 62 ? 22.948 -18.615 10.637 1.00 81.00 62 LEU A CA 1
ATOM 515 C C . LEU A 1 62 ? 24.361 -18.119 10.975 1.00 81.00 62 LEU A C 1
ATOM 517 O O . LEU A 1 62 ? 25.320 -18.868 10.852 1.00 81.00 62 LEU A O 1
ATOM 521 N N . ALA A 1 63 ? 24.510 -16.882 11.461 1.00 82.50 63 ALA A N 1
ATOM 522 C CA . ALA A 1 63 ? 25.812 -16.371 11.891 1.00 82.50 63 ALA A CA 1
ATOM 523 C C . ALA A 1 63 ? 26.377 -17.117 13.116 1.00 82.50 63 ALA A C 1
ATOM 525 O O . ALA A 1 63 ? 27.588 -17.306 13.202 1.00 82.50 63 ALA A O 1
ATOM 526 N N . LYS A 1 64 ? 25.520 -17.544 14.056 1.00 81.00 64 LYS A N 1
ATOM 527 C CA . LYS A 1 64 ? 25.922 -18.351 15.222 1.00 81.00 64 LYS A CA 1
ATOM 528 C C . LYS A 1 64 ? 26.289 -19.788 14.847 1.00 81.00 64 LYS A C 1
ATOM 530 O O . LYS A 1 64 ? 27.186 -20.347 15.467 1.00 81.00 64 LYS A O 1
ATOM 535 N N . MET A 1 65 ? 25.607 -20.371 13.861 1.00 71.62 65 MET A N 1
ATOM 536 C CA . MET A 1 65 ? 25.858 -21.739 13.383 1.00 71.62 65 MET A CA 1
ATOM 537 C C . MET A 1 65 ? 27.145 -21.875 12.557 1.00 71.62 65 MET A C 1
ATOM 539 O O . MET A 1 65 ? 27.551 -22.988 12.239 1.00 71.62 65 MET A O 1
ATOM 543 N N . GLY A 1 66 ? 27.818 -20.758 12.261 1.00 65.44 66 GLY A N 1
ATOM 544 C CA . GLY A 1 66 ? 28.955 -20.724 11.349 1.00 65.44 66 GLY A CA 1
ATOM 545 C C . GLY A 1 66 ? 28.496 -20.765 9.888 1.00 65.44 66 GLY A C 1
ATOM 546 O O . GLY A 1 66 ? 27.309 -20.946 9.612 1.00 65.44 66 GLY A O 1
ATOM 547 N N . PRO A 1 67 ? 29.403 -20.542 8.921 1.00 61.16 67 PRO A N 1
ATOM 548 C CA . PRO A 1 67 ? 29.060 -20.763 7.527 1.00 61.16 67 PRO A CA 1
ATOM 549 C C . PRO A 1 67 ? 28.600 -22.215 7.391 1.00 61.16 67 PRO A C 1
ATOM 551 O O . PRO A 1 67 ? 29.374 -23.131 7.662 1.00 61.16 67 PRO A O 1
ATOM 554 N N . ALA A 1 68 ? 27.342 -22.415 6.985 1.00 55.06 68 ALA A N 1
ATOM 555 C CA . ALA A 1 68 ? 26.932 -23.695 6.434 1.00 55.06 68 ALA A CA 1
ATOM 556 C C . ALA A 1 68 ? 27.979 -24.082 5.383 1.00 55.06 68 ALA A C 1
ATOM 558 O O . ALA A 1 68 ? 28.478 -23.188 4.681 1.00 55.06 68 ALA A O 1
ATOM 559 N N . GLU A 1 69 ? 28.305 -25.373 5.280 1.00 49.19 69 GLU A N 1
ATOM 560 C CA . GLU A 1 69 ? 28.943 -25.955 4.097 1.00 49.19 69 GLU A CA 1
ATOM 561 C C . GLU A 1 69 ? 28.011 -25.687 2.916 1.00 49.19 69 GLU A C 1
ATOM 563 O O . GLU A 1 69 ? 27.223 -26.508 2.466 1.00 49.19 69 GLU A O 1
ATOM 568 N N . THR A 1 70 ? 28.014 -24.437 2.478 1.00 48.44 70 THR A N 1
ATOM 569 C CA . THR A 1 70 ? 27.433 -24.024 1.234 1.00 48.44 70 THR A CA 1
ATOM 570 C C . THR A 1 70 ? 28.375 -24.711 0.285 1.00 48.44 70 THR A C 1
ATOM 572 O O . THR A 1 70 ? 29.560 -24.366 0.277 1.00 48.44 70 THR A O 1
ATOM 575 N N . GLU A 1 71 ? 27.882 -25.729 -0.422 1.00 47.88 71 GLU A N 1
ATOM 576 C CA . GLU A 1 71 ? 28.492 -26.143 -1.672 1.00 47.88 71 GLU A CA 1
ATOM 577 C C . GLU A 1 71 ? 28.860 -24.838 -2.356 1.00 47.88 71 GLU A C 1
ATOM 579 O O . GLU A 1 71 ? 27.989 -24.029 -2.708 1.00 47.88 71 GLU A O 1
ATOM 584 N N . VAL A 1 72 ? 30.161 -24.550 -2.366 1.00 43.88 72 VAL A N 1
ATOM 585 C CA . VAL A 1 72 ? 30.703 -23.464 -3.145 1.00 43.88 72 VAL A CA 1
ATOM 586 C C . VAL A 1 72 ? 30.202 -23.860 -4.511 1.00 43.88 72 VAL A C 1
ATOM 588 O O . VAL A 1 72 ? 30.645 -24.872 -5.048 1.00 43.88 72 VAL A O 1
ATOM 591 N N . LYS A 1 73 ? 29.177 -23.158 -5.017 1.00 45.84 73 LYS A N 1
ATOM 592 C CA . LYS A 1 73 ? 28.939 -23.154 -6.449 1.00 45.84 73 LYS A CA 1
ATOM 593 C C . LYS A 1 73 ? 30.321 -22.868 -6.967 1.00 45.84 73 LYS A C 1
ATOM 595 O O . LYS A 1 73 ? 30.851 -21.810 -6.630 1.00 45.84 73 LYS A O 1
ATOM 600 N N . GLU A 1 74 ? 30.929 -23.868 -7.590 1.00 47.22 74 GLU A N 1
ATOM 601 C CA . GLU A 1 74 ? 32.174 -23.692 -8.294 1.00 47.22 74 GLU A CA 1
ATOM 602 C C . GLU A 1 74 ? 31.822 -22.597 -9.292 1.00 47.22 74 GLU A C 1
ATOM 604 O O . GLU A 1 74 ? 31.198 -22.841 -10.327 1.00 47.22 74 GLU A O 1
ATOM 609 N N . ASP A 1 75 ? 32.071 -21.346 -8.894 1.00 51.28 75 ASP A N 1
ATOM 610 C CA . ASP A 1 75 ? 32.254 -20.260 -9.819 1.00 51.28 75 ASP A CA 1
ATOM 611 C C . ASP A 1 75 ? 33.232 -20.883 -10.791 1.00 51.28 75 ASP A C 1
ATOM 613 O O . ASP A 1 75 ? 34.293 -21.346 -10.370 1.00 51.28 75 ASP A O 1
ATOM 617 N N . ILE A 1 76 ? 32.777 -21.089 -12.026 1.00 60.81 76 ILE A N 1
ATOM 618 C CA . ILE A 1 76 ? 33.577 -21.734 -13.053 1.00 60.81 76 ILE A CA 1
ATOM 619 C C . ILE A 1 76 ? 34.797 -20.833 -13.180 1.00 60.81 76 ILE A C 1
ATOM 621 O O . ILE A 1 76 ? 34.736 -19.779 -13.819 1.00 60.81 76 ILE A O 1
ATOM 625 N N . ASP A 1 77 ? 35.852 -21.192 -12.456 1.00 64.94 77 ASP A N 1
ATOM 626 C CA . ASP A 1 77 ? 37.054 -20.401 -12.365 1.00 64.94 77 ASP A CA 1
ATOM 627 C C . ASP A 1 77 ? 37.578 -20.365 -13.787 1.00 64.94 77 ASP A C 1
ATOM 629 O O . ASP A 1 77 ? 37.799 -21.408 -14.412 1.00 64.94 77 ASP A O 1
ATOM 633 N N . MET A 1 78 ? 37.681 -19.149 -14.326 1.00 76.81 78 MET A N 1
ATOM 634 C CA . MET A 1 78 ? 38.204 -18.920 -15.663 1.00 76.81 78 MET A CA 1
ATOM 635 C C . MET A 1 78 ? 39.462 -19.763 -15.819 1.00 76.81 78 MET A C 1
ATOM 637 O O . MET A 1 78 ? 40.424 -19.600 -15.060 1.00 76.81 78 MET A O 1
ATOM 641 N N . THR A 1 79 ? 39.446 -20.674 -16.789 1.00 85.69 79 THR A N 1
ATOM 642 C CA . THR A 1 79 ? 40.569 -21.589 -16.964 1.00 85.69 79 THR A CA 1
ATOM 643 C C . THR A 1 79 ? 41.838 -20.778 -17.214 1.00 85.69 79 THR A C 1
ATOM 645 O O . THR A 1 79 ? 41.807 -19.686 -17.794 1.00 85.69 79 THR A O 1
ATOM 648 N N . THR A 1 80 ? 42.989 -21.298 -16.793 1.00 85.56 80 THR A N 1
ATOM 649 C CA . THR A 1 80 ? 44.275 -20.609 -16.988 1.00 85.56 80 THR A CA 1
ATOM 650 C C . THR A 1 80 ? 44.505 -20.250 -18.460 1.00 85.56 80 THR A C 1
ATOM 652 O O . THR A 1 80 ? 45.031 -19.180 -18.766 1.00 85.56 80 THR A O 1
ATOM 655 N N . GLU A 1 81 ? 44.029 -21.084 -19.386 1.00 88.94 81 GLU A N 1
ATOM 656 C CA . GLU A 1 81 ? 44.061 -20.826 -20.825 1.00 88.94 81 GLU A CA 1
ATOM 657 C C . GLU A 1 81 ? 43.176 -19.652 -21.262 1.00 88.94 81 GLU A C 1
ATOM 659 O O . GLU A 1 81 ? 43.597 -18.836 -22.089 1.00 88.94 81 GLU A O 1
ATOM 664 N N . GLU A 1 82 ? 41.961 -19.537 -20.724 1.00 87.06 82 GLU A N 1
ATOM 665 C CA . GLU A 1 82 ? 41.066 -18.405 -20.987 1.00 87.06 82 GLU A CA 1
ATOM 666 C C . GLU A 1 82 ? 41.638 -17.104 -20.428 1.00 87.06 82 GLU A C 1
ATOM 668 O O . GLU A 1 82 ? 41.647 -16.090 -21.133 1.00 87.06 82 GLU A O 1
ATOM 673 N N . ALA A 1 83 ? 42.212 -17.146 -19.222 1.00 87.94 83 ALA A N 1
ATOM 674 C CA . ALA A 1 83 ? 42.891 -16.006 -18.617 1.00 87.94 83 ALA A CA 1
ATOM 675 C C . ALA A 1 83 ? 44.083 -15.545 -19.472 1.00 87.94 83 ALA A C 1
ATOM 677 O O . ALA A 1 83 ? 44.217 -14.354 -19.775 1.00 87.94 83 ALA A O 1
ATOM 678 N N . ILE A 1 84 ? 44.912 -16.482 -19.947 1.00 91.81 84 ILE A N 1
ATOM 679 C CA . ILE A 1 84 ? 46.041 -16.185 -20.841 1.00 91.81 84 I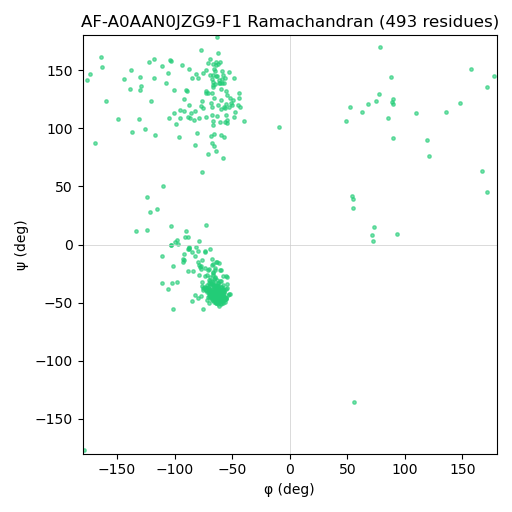LE A CA 1
ATOM 680 C C . ILE A 1 84 ? 45.547 -15.571 -22.158 1.00 91.81 84 ILE A C 1
ATOM 682 O O . ILE A 1 84 ? 46.087 -14.550 -22.595 1.00 91.81 84 ILE A O 1
ATOM 686 N N . LYS A 1 85 ? 44.505 -16.134 -22.785 1.00 93.25 85 LYS A N 1
ATOM 687 C CA . LYS A 1 85 ? 43.927 -15.590 -24.028 1.00 93.25 85 LYS A CA 1
ATOM 688 C C . LYS A 1 85 ? 43.408 -14.167 -23.825 1.00 93.25 85 LYS A C 1
ATOM 690 O O . LYS A 1 85 ? 43.719 -13.289 -24.633 1.00 93.25 85 LYS A O 1
ATOM 695 N N . LEU A 1 86 ? 42.680 -13.911 -22.738 1.00 91.44 86 LEU A N 1
ATOM 696 C CA . LEU A 1 86 ? 42.175 -12.581 -22.390 1.00 91.44 86 LEU A CA 1
ATOM 697 C C . LEU A 1 86 ? 43.307 -11.569 -22.209 1.00 91.44 86 LEU A C 1
ATOM 699 O O . LEU A 1 86 ? 43.241 -10.471 -22.766 1.00 91.44 86 LEU A O 1
ATOM 703 N N . ILE A 1 87 ? 44.368 -11.936 -21.489 1.00 93.50 87 ILE A N 1
ATOM 704 C CA . ILE A 1 87 ? 45.538 -11.072 -21.293 1.00 93.50 87 ILE A CA 1
ATOM 705 C C . ILE A 1 87 ? 46.221 -10.782 -22.636 1.00 93.50 87 ILE A C 1
ATOM 707 O O . ILE A 1 87 ? 46.508 -9.626 -22.948 1.00 93.50 87 ILE A O 1
ATOM 711 N N . GLN A 1 88 ? 46.425 -11.796 -23.479 1.00 94.25 88 GLN A N 1
ATOM 712 C CA . GLN A 1 88 ? 47.057 -11.633 -24.792 1.00 94.25 88 GLN A CA 1
ATOM 713 C C . GLN A 1 88 ? 46.233 -10.768 -25.756 1.00 94.25 88 GLN A C 1
ATOM 715 O O . GLN A 1 88 ? 46.807 -10.009 -26.543 1.00 94.25 88 GLN A O 1
ATOM 720 N N . ILE A 1 89 ? 44.901 -10.877 -25.735 1.00 94.56 89 ILE A N 1
ATOM 721 C CA . ILE A 1 89 ? 44.008 -10.028 -26.538 1.00 94.56 89 ILE A CA 1
ATOM 722 C C . ILE A 1 89 ? 44.121 -8.576 -26.070 1.00 94.56 89 ILE A C 1
ATOM 724 O O . ILE A 1 89 ? 44.334 -7.678 -26.889 1.00 94.56 89 ILE A O 1
ATOM 728 N N . HIS A 1 90 ? 44.039 -8.339 -24.759 1.00 93.56 90 HIS A N 1
ATOM 729 C CA . HIS A 1 90 ? 44.131 -6.994 -24.200 1.00 93.56 90 HIS A CA 1
ATOM 730 C C . HIS A 1 90 ? 45.504 -6.355 -24.421 1.00 93.56 90 HIS A C 1
ATOM 732 O O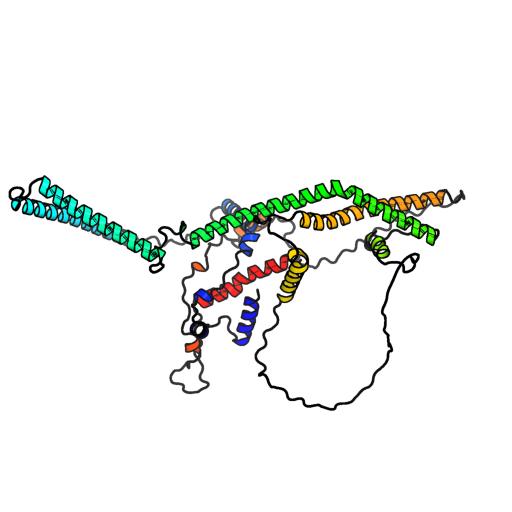 . HIS A 1 90 ? 45.569 -5.173 -24.767 1.00 93.56 90 HIS A O 1
ATOM 738 N N . GLU A 1 91 ? 46.590 -7.119 -24.297 1.00 96.56 91 GLU A N 1
ATOM 739 C CA . GLU A 1 91 ? 47.943 -6.623 -24.547 1.00 96.56 91 GLU A CA 1
ATOM 740 C C . GLU A 1 91 ? 48.157 -6.317 -26.038 1.00 96.56 91 GLU A C 1
ATOM 742 O O . GLU A 1 91 ? 48.640 -5.234 -26.374 1.00 96.56 91 GLU A O 1
ATOM 747 N N . ARG A 1 92 ? 47.686 -7.174 -26.960 1.00 95.00 92 ARG A N 1
ATOM 748 C CA . ARG A 1 92 ? 47.692 -6.862 -28.405 1.00 95.00 92 ARG A CA 1
ATOM 749 C C . ARG A 1 92 ? 46.885 -5.603 -28.719 1.00 95.00 92 ARG A C 1
ATOM 751 O O . ARG A 1 92 ? 47.352 -4.745 -29.470 1.00 95.00 92 ARG A O 1
ATOM 758 N N . ALA A 1 93 ? 45.711 -5.441 -28.111 1.00 93.50 93 ALA A N 1
ATOM 759 C CA . ALA A 1 93 ? 44.887 -4.250 -28.286 1.00 93.50 93 ALA A CA 1
ATOM 760 C C . ALA A 1 93 ? 45.568 -2.987 -27.729 1.00 93.50 93 ALA A C 1
ATOM 762 O O . ALA A 1 93 ? 45.544 -1.934 -28.370 1.00 93.50 93 ALA A O 1
ATOM 763 N N . ARG A 1 94 ? 46.217 -3.075 -26.561 1.00 96.06 94 ARG A N 1
ATOM 764 C CA . ARG A 1 94 ? 46.999 -1.978 -25.976 1.00 96.06 94 ARG A CA 1
ATOM 765 C C . ARG A 1 94 ? 48.146 -1.572 -26.897 1.00 96.06 94 ARG A C 1
ATOM 767 O O . ARG A 1 94 ? 48.291 -0.382 -27.185 1.00 96.06 94 ARG A O 1
ATOM 774 N N . GLN A 1 95 ? 48.924 -2.536 -27.389 1.00 95.00 95 GLN A N 1
ATOM 775 C CA . GLN A 1 95 ? 50.018 -2.280 -28.326 1.00 95.00 95 GLN A CA 1
ATOM 776 C C . GLN A 1 95 ? 49.510 -1.668 -29.635 1.00 95.00 95 GLN A C 1
ATOM 778 O O . GLN A 1 95 ? 50.096 -0.701 -30.122 1.00 95.00 95 GLN A O 1
ATOM 783 N N . GLY A 1 96 ? 48.383 -2.154 -30.163 1.00 95.38 96 GLY A N 1
ATOM 784 C CA . GLY A 1 96 ? 47.721 -1.579 -31.334 1.00 95.38 96 GLY A CA 1
ATOM 785 C C . GLY A 1 96 ? 47.329 -0.114 -31.126 1.00 95.38 96 GLY A C 1
ATOM 786 O O . GLY A 1 96 ? 47.669 0.738 -31.948 1.00 95.38 96 GLY A O 1
ATOM 787 N N . ARG A 1 97 ? 46.700 0.215 -29.988 1.00 94.50 97 ARG A N 1
ATOM 788 C CA . ARG A 1 97 ? 46.358 1.604 -29.626 1.00 94.50 97 ARG A CA 1
ATOM 789 C C . ARG A 1 97 ? 47.598 2.488 -29.491 1.00 94.50 97 ARG A C 1
ATOM 791 O O . ARG A 1 97 ? 47.584 3.623 -29.964 1.00 94.50 97 ARG A O 1
ATOM 798 N N . LEU A 1 98 ? 48.668 1.981 -28.876 1.00 94.88 98 LEU A N 1
ATOM 799 C CA . LEU A 1 98 ? 49.915 2.728 -28.705 1.00 94.88 98 LEU A CA 1
ATOM 800 C C . LEU A 1 98 ? 50.577 3.030 -30.057 1.00 94.88 98 LEU A C 1
ATOM 802 O O . LEU A 1 98 ? 50.913 4.183 -30.327 1.00 94.88 98 LEU A O 1
ATOM 806 N N . ARG A 1 99 ? 50.688 2.025 -30.937 1.00 94.62 99 ARG A N 1
ATOM 807 C CA . ARG A 1 99 ? 51.218 2.187 -32.300 1.00 94.62 99 ARG A CA 1
ATOM 808 C C . ARG A 1 99 ? 50.370 3.147 -33.129 1.00 94.62 99 ARG A C 1
ATOM 810 O O . ARG A 1 99 ? 50.922 4.020 -33.790 1.00 94.62 99 ARG A O 1
ATOM 817 N N . ALA A 1 100 ? 49.043 3.041 -33.060 1.00 93.44 100 ALA A N 1
ATOM 818 C CA . ALA A 1 100 ? 48.139 3.952 -33.758 1.00 93.44 100 ALA A CA 1
ATOM 819 C C . ALA A 1 100 ? 48.304 5.401 -33.275 1.00 93.44 100 ALA A C 1
ATOM 821 O O . ALA A 1 100 ? 48.347 6.320 -34.092 1.00 93.44 100 ALA A O 1
ATOM 822 N N . LYS A 1 101 ? 48.449 5.616 -31.959 1.00 94.06 101 LYS A N 1
ATOM 823 C CA . LYS A 1 101 ? 48.703 6.946 -31.386 1.00 94.06 101 LYS A CA 1
ATOM 824 C C . LYS A 1 101 ? 50.043 7.515 -31.856 1.00 94.06 101 LYS A C 1
ATOM 826 O O . LYS A 1 101 ? 50.088 8.683 -32.236 1.00 94.06 101 LYS A O 1
ATOM 831 N N . LEU A 1 102 ? 51.096 6.695 -31.876 1.00 93.69 102 LEU A N 1
ATOM 832 C CA . LEU A 1 102 ? 52.415 7.089 -32.373 1.00 93.69 102 LEU A CA 1
ATOM 833 C C . LEU A 1 102 ? 52.363 7.458 -33.861 1.00 93.69 102 LEU A C 1
ATOM 835 O O . LEU A 1 102 ? 52.752 8.562 -34.226 1.00 93.69 102 LEU A O 1
ATOM 839 N N . MET A 1 103 ? 51.797 6.590 -34.703 1.00 91.12 103 MET A N 1
ATOM 840 C CA . MET A 1 103 ? 51.668 6.841 -36.143 1.00 91.12 103 MET A CA 1
ATOM 841 C C . MET A 1 103 ? 50.796 8.059 -36.451 1.00 91.12 103 MET A C 1
ATOM 843 O O . MET A 1 103 ? 51.101 8.815 -37.369 1.00 91.12 103 MET A O 1
ATOM 847 N N . LYS A 1 104 ? 49.733 8.297 -35.674 1.00 93.31 104 LYS A N 1
ATOM 848 C CA . LYS A 1 104 ? 48.932 9.521 -35.789 1.00 93.31 104 LYS A CA 1
ATOM 849 C C . LYS A 1 104 ? 49.755 10.765 -35.444 1.00 93.31 104 LYS A C 1
ATOM 851 O O . LYS A 1 104 ? 49.610 11.779 -36.116 1.00 93.31 104 LYS A O 1
ATOM 856 N N . GLY A 1 105 ? 50.608 10.682 -34.422 1.00 92.31 105 GLY A N 1
ATOM 857 C CA . GLY A 1 105 ? 51.534 11.754 -34.053 1.00 92.31 105 GLY A CA 1
ATOM 858 C C . GLY A 1 105 ? 52.542 12.059 -35.160 1.00 92.31 105 GLY A C 1
ATOM 859 O O . GLY A 1 105 ? 52.682 13.220 -35.531 1.00 92.31 105 GLY A O 1
ATOM 860 N N . ILE A 1 106 ? 53.164 11.020 -35.730 1.00 91.31 106 ILE A N 1
ATOM 861 C CA . ILE A 1 106 ? 54.112 11.143 -36.848 1.00 91.31 106 ILE A CA 1
ATOM 862 C C . ILE A 1 106 ? 53.426 11.791 -38.053 1.00 91.31 106 ILE A C 1
ATOM 864 O O . ILE A 1 106 ? 53.899 12.816 -38.525 1.00 91.31 106 ILE A O 1
ATOM 868 N N . ARG A 1 107 ? 52.257 11.291 -38.481 1.00 89.75 107 ARG A N 1
ATOM 869 C CA . ARG A 1 107 ? 51.509 11.898 -39.598 1.00 89.75 107 ARG A CA 1
ATOM 870 C C . ARG A 1 107 ? 51.141 13.355 -39.341 1.00 89.75 107 ARG A C 1
ATOM 872 O O . ARG A 1 107 ? 51.299 14.175 -40.231 1.00 89.75 107 ARG A O 1
ATOM 879 N N . ALA A 1 108 ? 50.663 13.689 -38.142 1.00 90.12 108 ALA A N 1
ATOM 880 C CA . ALA A 1 108 ? 50.314 15.068 -37.799 1.00 90.12 108 ALA A CA 1
ATOM 881 C C . ALA A 1 108 ? 51.547 15.987 -37.738 1.00 90.12 108 ALA A C 1
ATOM 883 O O . ALA A 1 108 ? 51.433 17.203 -37.888 1.00 90.12 108 ALA A O 1
ATOM 884 N N . GLN A 1 109 ? 52.729 15.432 -37.467 1.00 87.75 109 GLN A N 1
ATOM 885 C CA . GLN A 1 109 ? 53.979 16.173 -37.513 1.00 87.75 109 GLN A CA 1
ATOM 886 C C . GLN A 1 109 ? 54.483 16.339 -38.947 1.00 87.75 109 GLN A C 1
ATOM 888 O O . GLN A 1 109 ? 54.757 17.468 -39.327 1.00 87.75 109 GLN A O 1
ATOM 893 N N . GLU A 1 110 ? 54.489 15.281 -39.758 1.00 88.19 110 GLU A N 1
ATOM 894 C CA . GLU A 1 110 ? 54.787 15.356 -41.195 1.00 88.19 110 GLU A CA 1
ATOM 895 C C . GLU A 1 110 ? 53.848 16.328 -41.921 1.00 88.19 110 GLU A C 1
ATOM 897 O O . GLU A 1 110 ? 54.282 17.096 -42.773 1.00 88.19 110 GLU A O 1
ATOM 902 N N . GLU A 1 111 ? 52.558 16.324 -41.577 1.00 86.69 111 GLU A N 1
ATOM 903 C CA . GLU A 1 111 ? 51.569 17.257 -42.118 1.00 86.69 111 GLU A CA 1
ATOM 904 C C . GLU A 1 111 ? 51.891 18.695 -41.706 1.00 86.69 111 GLU A C 1
ATOM 906 O O . GLU A 1 111 ? 51.963 19.563 -42.570 1.00 86.69 111 GLU A O 1
ATOM 911 N N . ARG A 1 112 ? 52.200 18.943 -40.425 1.00 84.12 112 ARG A N 1
ATOM 912 C CA . ARG A 1 112 ? 52.640 20.270 -39.960 1.00 84.12 112 ARG A CA 1
ATOM 913 C C . ARG A 1 112 ? 53.950 20.721 -40.599 1.00 84.12 112 ARG A C 1
ATOM 915 O O . ARG A 1 112 ? 54.082 21.901 -40.901 1.00 84.12 112 ARG A O 1
ATOM 922 N N . GLU A 1 113 ? 54.912 19.826 -40.794 1.00 83.38 113 GLU A N 1
ATOM 923 C CA . GLU A 1 113 ? 56.197 20.125 -41.434 1.00 83.38 113 GLU A CA 1
ATOM 924 C C . GLU A 1 113 ? 56.008 20.428 -42.923 1.00 83.38 113 GLU A C 1
ATOM 926 O O . GLU A 1 113 ? 56.550 21.414 -43.419 1.00 83.38 113 GLU A O 1
ATOM 931 N N . ARG A 1 114 ? 55.160 19.663 -43.620 1.00 83.69 114 ARG A N 1
ATOM 932 C CA . ARG A 1 114 ? 54.766 19.935 -45.009 1.00 83.69 114 ARG A CA 1
ATOM 933 C C . ARG A 1 114 ? 54.029 21.270 -45.127 1.00 83.69 114 ARG A C 1
ATOM 935 O O . ARG A 1 114 ? 54.342 22.067 -46.007 1.00 83.69 114 ARG A O 1
ATOM 942 N N . GLU A 1 115 ? 53.085 21.547 -44.231 1.00 78.50 115 GLU A N 1
ATOM 943 C CA . GLU A 1 115 ? 52.374 22.829 -44.166 1.00 78.50 115 GLU A CA 1
ATOM 944 C C . GLU A 1 115 ? 53.304 23.997 -43.820 1.00 78.50 115 GLU A C 1
ATOM 946 O O . GLU A 1 115 ? 53.114 25.093 -44.344 1.00 78.50 115 GLU A O 1
ATOM 951 N N . ALA A 1 116 ? 54.313 23.784 -42.970 1.00 75.00 116 ALA A N 1
ATOM 952 C CA . ALA A 1 116 ? 55.325 24.783 -42.635 1.00 75.00 116 ALA A CA 1
ATOM 953 C C . ALA A 1 116 ? 56.252 25.074 -43.823 1.00 75.00 116 ALA A C 1
ATOM 955 O O . ALA A 1 116 ? 56.538 26.239 -44.085 1.00 75.00 116 ALA A O 1
ATOM 956 N N . GLN A 1 117 ? 56.656 24.049 -44.582 1.00 75.38 117 GLN A N 1
ATOM 957 C CA . GLN A 1 117 ? 57.437 24.202 -45.817 1.00 75.38 117 GLN A CA 1
ATOM 958 C C . GLN A 1 117 ? 56.640 24.910 -46.925 1.00 75.38 117 GLN A C 1
ATOM 960 O O . GLN A 1 117 ? 57.201 25.683 -47.697 1.00 75.38 117 GLN A O 1
ATOM 965 N N . LEU A 1 118 ? 55.321 24.692 -46.983 1.00 71.00 118 LEU A N 1
ATOM 966 C CA . LEU A 1 118 ? 54.402 25.371 -47.907 1.00 71.00 118 LEU A CA 1
ATOM 967 C C . LEU A 1 118 ? 53.953 26.761 -47.413 1.00 71.00 118 LEU A C 1
ATOM 969 O O . LEU A 1 118 ? 53.326 27.517 -48.164 1.00 71.00 118 LEU A O 1
ATOM 973 N N . ARG A 1 119 ? 54.244 27.123 -46.156 1.00 66.62 119 ARG A N 1
ATOM 974 C CA . ARG A 1 119 ? 53.865 28.411 -45.564 1.00 66.62 119 ARG A CA 1
ATOM 975 C C . ARG A 1 119 ? 54.851 29.500 -45.988 1.00 66.62 119 ARG A C 1
ATOM 977 O O . ARG A 1 119 ? 55.878 29.723 -45.360 1.00 66.62 119 ARG A O 1
ATOM 984 N N . GLY A 1 120 ? 54.483 30.236 -47.035 1.00 65.94 120 GLY A N 1
ATOM 985 C CA . GLY A 1 120 ? 55.043 31.566 -47.298 1.00 65.94 120 GLY A CA 1
ATOM 986 C C . GLY A 1 120 ? 54.705 32.579 -46.183 1.00 65.94 120 GLY A C 1
ATOM 987 O O . GLY A 1 120 ? 53.979 32.238 -45.241 1.00 65.94 120 GLY A O 1
ATOM 988 N N . PRO A 1 121 ? 55.189 33.835 -46.278 1.00 64.56 121 PRO A N 1
ATOM 989 C CA . PRO A 1 121 ? 54.920 34.871 -45.279 1.00 64.56 121 PRO A CA 1
ATOM 990 C C . PRO A 1 121 ? 53.410 35.031 -45.021 1.00 64.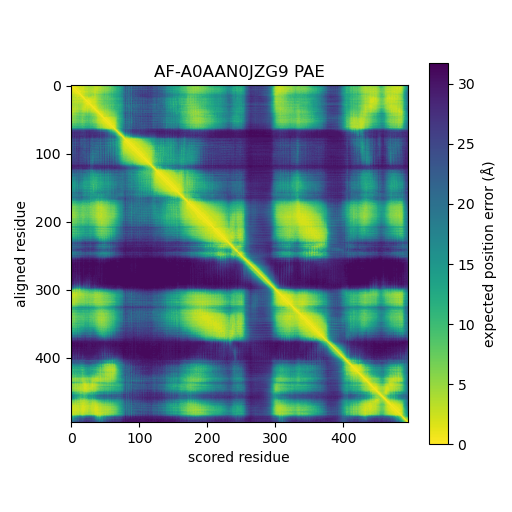56 121 PRO A C 1
ATOM 992 O O . PRO A 1 121 ? 52.605 34.789 -45.931 1.00 64.56 121 PRO A O 1
ATOM 995 N N . PRO A 1 122 ? 52.997 35.403 -43.790 1.00 64.44 122 PRO A N 1
ATOM 996 C CA . PRO A 1 122 ? 51.588 35.491 -43.423 1.00 64.44 122 PRO A CA 1
ATOM 997 C C . PRO A 1 122 ? 50.849 36.412 -44.396 1.00 64.44 122 PRO A C 1
ATOM 999 O O . PRO A 1 122 ? 51.066 37.618 -44.426 1.00 64.44 122 PRO A O 1
ATOM 1002 N N . LYS A 1 123 ? 49.960 35.820 -45.203 1.00 67.31 123 LYS A N 1
ATOM 1003 C CA . LYS A 1 123 ? 49.217 36.508 -46.274 1.00 67.31 123 LYS A CA 1
ATOM 1004 C C . LYS A 1 123 ? 48.176 37.510 -45.763 1.00 67.31 123 LYS A C 1
ATOM 1006 O O . LYS A 1 123 ? 47.481 38.113 -46.571 1.00 67.31 123 LYS A O 1
ATOM 1011 N N . LEU A 1 124 ? 47.993 37.611 -44.448 1.00 71.25 124 LEU A N 1
ATOM 1012 C CA . LEU A 1 124 ? 46.901 38.344 -43.826 1.00 71.25 124 LEU A CA 1
ATOM 1013 C C . LEU A 1 124 ? 47.418 39.114 -42.612 1.00 71.25 124 LEU A C 1
ATOM 1015 O O . LEU A 1 124 ? 48.130 38.542 -41.782 1.00 71.25 124 LEU A O 1
ATOM 1019 N N . SER A 1 125 ? 47.033 40.385 -42.497 1.00 83.38 125 SER A N 1
ATOM 1020 C CA . SER A 1 125 ? 47.354 41.196 -41.321 1.00 83.38 125 SER A CA 1
ATOM 1021 C C . SER A 1 125 ? 46.686 40.619 -40.065 1.00 83.38 125 SER A C 1
ATOM 1023 O O . SER A 1 125 ? 45.650 39.949 -40.140 1.00 83.38 125 SER A O 1
ATOM 1025 N N . ARG A 1 126 ? 47.256 40.892 -38.884 1.00 83.31 126 ARG A N 1
ATOM 1026 C CA . ARG A 1 126 ? 46.704 40.463 -37.586 1.00 83.31 126 ARG A CA 1
ATOM 1027 C C . ARG A 1 126 ? 45.239 40.880 -37.430 1.00 83.31 126 ARG A C 1
ATOM 1029 O O . ARG A 1 126 ? 44.425 40.069 -36.987 1.00 83.31 126 ARG A O 1
ATOM 1036 N N . ASP A 1 127 ? 44.906 42.100 -37.836 1.00 87.06 127 ASP A N 1
ATOM 1037 C CA . ASP A 1 127 ? 43.559 42.658 -37.684 1.00 87.06 127 ASP A CA 1
ATOM 1038 C C . ASP A 1 127 ? 42.568 42.031 -38.670 1.00 87.06 127 ASP A C 1
ATOM 1040 O O . ASP A 1 127 ? 41.429 41.718 -38.317 1.00 87.06 127 ASP A O 1
ATOM 1044 N N . GLU A 1 128 ? 43.014 41.740 -39.890 1.00 87.06 128 GLU A N 1
ATOM 1045 C CA . GLU A 1 128 ? 42.219 41.029 -40.893 1.00 87.06 128 GLU A CA 1
ATOM 1046 C C . GLU A 1 128 ? 41.948 39.578 -40.469 1.00 87.06 128 GLU A C 1
ATOM 1048 O O . GLU A 1 128 ? 40.827 39.079 -40.607 1.00 87.06 128 GLU A O 1
ATOM 1053 N N . ALA A 1 129 ? 42.953 38.902 -39.903 1.00 86.81 129 ALA A N 1
ATOM 1054 C CA . ALA A 1 129 ? 42.807 37.561 -39.347 1.00 86.81 129 ALA A CA 1
ATOM 1055 C C . ALA A 1 129 ? 41.837 37.553 -38.159 1.00 86.81 129 ALA A C 1
ATOM 1057 O O . ALA A 1 129 ? 40.916 36.733 -38.125 1.00 86.81 129 ALA A O 1
ATOM 1058 N N . ALA A 1 130 ? 41.984 38.503 -37.230 1.00 91.06 130 ALA A N 1
ATOM 1059 C CA . ALA A 1 130 ? 41.082 38.664 -36.096 1.00 91.06 130 ALA A CA 1
ATOM 1060 C C . ALA A 1 130 ? 39.638 38.913 -36.556 1.00 91.06 130 ALA A C 1
ATOM 1062 O O . ALA A 1 130 ? 38.720 38.244 -36.083 1.00 91.06 130 ALA A O 1
ATOM 1063 N N . THR A 1 131 ? 39.435 39.792 -37.541 1.00 92.38 131 THR A N 1
ATOM 1064 C CA . THR A 1 131 ? 38.110 40.096 -38.103 1.00 92.38 131 THR A CA 1
ATOM 1065 C C . THR A 1 131 ? 37.471 38.852 -38.726 1.00 92.38 131 THR A C 1
ATOM 1067 O O . THR A 1 131 ? 36.291 38.575 -38.494 1.00 92.38 131 THR A O 1
ATOM 1070 N N . ARG A 1 132 ? 38.233 38.043 -39.478 1.00 92.06 132 ARG A N 1
ATOM 1071 C CA . ARG A 1 132 ? 37.722 36.788 -40.058 1.00 92.06 132 ARG A CA 1
ATOM 1072 C C . ARG A 1 132 ? 37.328 35.780 -38.982 1.00 92.06 132 ARG A C 1
ATOM 1074 O O . ARG A 1 132 ? 36.233 35.223 -39.057 1.00 92.06 132 ARG A O 1
ATOM 1081 N N . ILE A 1 133 ? 38.170 35.584 -37.968 1.00 92.50 133 ILE A N 1
ATOM 1082 C CA . ILE A 1 133 ? 37.885 34.675 -36.847 1.00 92.50 133 ILE A CA 1
ATOM 1083 C C . ILE A 1 133 ? 36.633 35.137 -36.095 1.00 92.50 133 ILE A C 1
ATOM 1085 O O . ILE A 1 133 ? 35.718 34.344 -35.870 1.00 92.50 133 ILE A O 1
ATOM 1089 N N . GLN A 1 134 ? 36.543 36.428 -35.770 1.00 93.69 134 GLN A N 1
ATOM 1090 C CA . GLN A 1 134 ? 35.384 37.007 -35.093 1.00 93.69 134 GLN A CA 1
ATOM 1091 C C . GLN A 1 134 ? 34.106 36.865 -35.921 1.00 93.69 134 GLN A C 1
ATOM 1093 O O . GLN A 1 134 ? 33.069 36.508 -35.369 1.00 93.69 134 GLN A O 1
ATOM 1098 N N . LYS A 1 135 ? 34.158 37.096 -37.240 1.00 96.00 135 LYS A N 1
ATOM 1099 C CA . LYS A 1 135 ? 33.008 36.918 -38.140 1.00 96.00 135 LYS A CA 1
ATOM 1100 C C . LYS A 1 135 ? 32.511 35.473 -38.130 1.00 96.00 135 LYS A C 1
ATOM 1102 O O . LYS A 1 135 ? 31.310 35.240 -37.992 1.00 96.00 135 LYS A O 1
ATOM 1107 N N . VAL A 1 136 ? 33.423 34.508 -38.248 1.00 96.19 136 VAL A N 1
ATOM 1108 C CA . VAL A 1 136 ? 33.083 33.078 -38.221 1.00 96.19 136 VAL A CA 1
ATOM 1109 C C . VAL A 1 136 ? 32.495 32.690 -36.867 1.00 96.19 136 VAL A C 1
ATOM 1111 O O . VAL A 1 136 ? 31.445 32.049 -36.828 1.00 96.19 136 VAL A O 1
ATOM 1114 N N . TRP A 1 137 ? 33.112 33.127 -35.766 1.00 96.31 137 TRP A N 1
ATOM 1115 C CA . TRP A 1 137 ? 32.645 32.822 -34.416 1.00 96.31 137 TRP A CA 1
ATOM 1116 C C . TRP A 1 137 ? 31.279 33.444 -34.119 1.00 96.31 137 TRP A C 1
ATOM 1118 O O . TRP A 1 137 ? 30.384 32.741 -33.659 1.00 96.31 137 TRP A O 1
ATOM 1128 N N . LYS A 1 138 ? 31.074 34.727 -34.449 1.00 96.44 138 LYS A N 1
ATOM 1129 C CA . LYS A 1 138 ? 29.775 35.402 -34.297 1.00 96.44 138 LYS A CA 1
ATOM 1130 C C . LYS A 1 138 ? 28.694 34.689 -35.108 1.00 96.44 138 LYS A C 1
ATOM 1132 O O . LYS A 1 138 ? 27.616 34.427 -34.586 1.00 96.44 138 LYS A O 1
ATOM 1137 N N . GLY A 1 139 ? 28.999 34.303 -36.350 1.00 96.75 139 GLY A N 1
ATOM 1138 C CA . GLY A 1 139 ? 28.079 33.539 -37.191 1.00 96.75 139 GLY A CA 1
ATOM 1139 C C . GLY A 1 139 ? 27.751 32.155 -36.623 1.00 96.75 139 GLY A C 1
ATOM 1140 O O . GLY A 1 139 ? 26.589 31.760 -36.608 1.00 96.75 139 GLY A O 1
ATOM 1141 N N . PHE A 1 140 ? 28.752 31.417 -36.139 1.00 96.25 140 PHE A N 1
ATOM 1142 C CA . PHE A 1 140 ? 28.551 30.117 -35.495 1.00 96.25 140 PHE A CA 1
ATOM 1143 C C . PHE A 1 140 ? 27.716 30.242 -34.216 1.00 96.25 140 PHE A C 1
ATOM 1145 O O . PHE A 1 140 ? 26.728 29.528 -34.067 1.00 96.25 140 PHE A O 1
ATOM 1152 N N . SER A 1 141 ? 28.079 31.178 -33.338 1.00 96.88 141 SER A N 1
ATOM 1153 C CA . SER A 1 141 ? 27.390 31.449 -32.075 1.00 96.88 141 SER A CA 1
ATOM 1154 C C . SER A 1 141 ? 25.923 31.812 -32.311 1.00 96.88 141 SER A C 1
ATOM 1156 O O . SER A 1 141 ? 25.033 31.206 -31.718 1.00 96.88 141 SER A O 1
ATOM 1158 N N . GLN A 1 142 ? 25.655 32.712 -33.265 1.00 96.75 142 GLN A N 1
ATOM 1159 C CA . GLN A 1 142 ? 24.293 33.113 -33.602 1.00 96.75 142 GLN A CA 1
ATOM 1160 C C . GLN A 1 142 ? 23.478 31.958 -34.191 1.00 96.75 142 GLN A C 1
ATOM 1162 O O . GLN A 1 142 ? 22.337 31.756 -33.787 1.00 96.75 142 GLN A O 1
ATOM 1167 N N . ARG A 1 143 ? 24.049 31.171 -35.116 1.00 96.62 143 ARG A N 1
ATOM 1168 C CA . ARG A 1 143 ? 23.359 29.994 -35.671 1.00 96.62 143 ARG A CA 1
ATOM 1169 C C . ARG A 1 143 ? 23.043 28.968 -34.590 1.00 96.62 143 ARG A C 1
ATOM 1171 O O . ARG A 1 143 ? 21.928 28.462 -34.567 1.00 96.62 143 ARG A O 1
ATOM 1178 N N . LYS A 1 144 ? 23.988 28.698 -33.686 1.00 96.44 144 LYS A N 1
ATOM 1179 C CA . LYS A 1 144 ? 23.767 27.791 -32.558 1.00 96.44 144 LYS A CA 1
ATOM 1180 C C . LYS A 1 144 ? 22.621 28.289 -31.675 1.00 96.44 144 LYS A C 1
ATOM 1182 O O . LYS A 1 144 ? 21.694 27.534 -31.426 1.00 96.44 144 LYS A O 1
ATOM 1187 N N . ARG A 1 145 ? 22.617 29.580 -31.324 1.00 96.50 145 ARG A N 1
ATOM 1188 C CA . ARG A 1 145 ? 21.543 30.182 -30.521 1.00 96.50 145 ARG A CA 1
ATOM 1189 C C . ARG A 1 145 ? 20.177 30.120 -31.207 1.00 96.50 145 ARG A C 1
ATOM 1191 O O . ARG A 1 145 ? 19.188 29.852 -30.544 1.00 96.50 145 ARG A O 1
ATOM 1198 N N . ILE A 1 146 ? 20.117 30.341 -32.522 1.00 96.06 146 ILE A N 1
ATOM 1199 C CA . ILE A 1 146 ? 18.873 30.213 -33.301 1.00 96.06 146 ILE A CA 1
ATOM 1200 C C . ILE A 1 146 ? 18.370 28.766 -33.300 1.00 96.06 146 ILE A C 1
ATOM 1202 O O . ILE A 1 146 ? 17.172 28.545 -33.161 1.00 96.06 146 ILE A O 1
ATOM 1206 N N . VAL A 1 147 ? 19.263 27.785 -33.454 1.00 95.19 147 VAL A N 1
ATOM 1207 C CA . VAL A 1 147 ? 18.897 26.362 -33.384 1.00 95.19 147 VAL A CA 1
ATOM 1208 C C . VAL A 1 147 ? 18.377 26.006 -31.993 1.00 95.19 147 VAL A C 1
ATOM 1210 O O . VAL A 1 147 ? 17.344 25.352 -31.899 1.00 95.19 147 VAL A O 1
ATOM 1213 N N . ASP A 1 148 ? 19.037 26.477 -30.935 1.00 92.62 148 ASP A N 1
ATOM 1214 C CA . ASP A 1 148 ? 18.608 26.244 -29.553 1.00 92.62 148 ASP A CA 1
ATOM 1215 C C . ASP A 1 148 ? 17.227 26.874 -29.292 1.00 92.62 148 ASP A C 1
ATOM 1217 O O . ASP A 1 148 ? 16.315 26.167 -28.877 1.00 92.62 148 ASP A O 1
ATOM 1221 N N . MET A 1 149 ? 17.021 28.145 -29.662 1.00 94.50 149 MET A N 1
ATOM 1222 C CA . MET A 1 149 ? 15.716 28.820 -29.558 1.00 94.50 149 MET A CA 1
ATOM 1223 C C . MET A 1 149 ? 14.621 28.110 -30.361 1.00 94.50 149 MET A C 1
ATOM 1225 O O . MET A 1 149 ? 13.500 27.959 -29.889 1.00 94.50 149 MET A O 1
ATOM 1229 N N . ARG A 1 150 ? 14.930 27.660 -31.584 1.00 93.62 150 ARG A N 1
ATOM 1230 C CA . ARG A 1 150 ? 13.982 26.889 -32.397 1.00 93.62 150 ARG A CA 1
ATOM 1231 C C . ARG A 1 150 ? 13.624 25.579 -31.703 1.00 93.62 150 ARG A C 1
ATOM 1233 O O . ARG A 1 150 ? 12.460 25.207 -31.708 1.00 93.62 150 ARG A O 1
ATOM 1240 N N . ASN A 1 151 ? 14.595 24.873 -31.130 1.00 90.81 151 ASN A N 1
ATOM 1241 C CA . ASN A 1 151 ? 14.340 23.626 -30.413 1.00 90.81 151 ASN A CA 1
ATOM 1242 C C . ASN A 1 151 ? 13.497 23.859 -29.153 1.00 90.81 151 ASN A C 1
ATOM 1244 O O . ASN A 1 151 ? 12.594 23.071 -28.889 1.00 90.81 151 ASN A O 1
ATOM 1248 N N . GLU A 1 152 ? 13.761 24.935 -28.409 1.00 90.88 152 GLU A N 1
ATOM 1249 C CA . GLU A 1 152 ? 12.956 25.348 -27.253 1.00 90.88 152 GLU A CA 1
ATOM 1250 C C . GLU A 1 152 ? 11.506 25.645 -27.655 1.00 90.88 152 GLU A C 1
ATOM 1252 O O . GLU A 1 152 ? 10.588 25.135 -27.019 1.00 90.88 152 GLU A O 1
ATOM 1257 N N . GLU A 1 153 ? 11.293 26.376 -28.751 1.00 93.69 153 GLU A N 1
ATOM 1258 C CA . GLU A 1 153 ? 9.955 26.671 -29.279 1.00 93.69 153 GLU A CA 1
ATOM 1259 C C . GLU A 1 153 ? 9.234 25.400 -29.758 1.00 93.69 153 GLU A C 1
ATOM 1261 O O . GLU A 1 153 ? 8.077 25.166 -29.425 1.00 93.69 153 GLU A O 1
ATOM 1266 N N . MET A 1 154 ? 9.923 24.528 -30.502 1.00 92.12 154 MET A N 1
ATOM 1267 C CA . MET A 1 154 ? 9.359 23.254 -30.973 1.00 92.12 154 MET A CA 1
ATOM 1268 C C . MET A 1 154 ? 8.975 22.336 -29.806 1.00 92.12 154 MET A C 1
ATOM 1270 O O . MET A 1 154 ? 7.982 21.612 -29.897 1.00 92.12 154 MET A O 1
ATOM 1274 N N . LEU A 1 155 ? 9.753 22.364 -28.721 1.00 90.56 155 LEU A N 1
ATOM 1275 C CA . LEU A 1 155 ? 9.451 21.648 -27.488 1.00 90.56 155 LEU A CA 1
ATOM 1276 C C . LEU A 1 155 ? 8.251 22.270 -26.760 1.00 90.56 155 LEU A C 1
ATOM 1278 O O . LEU A 1 155 ? 7.364 21.542 -26.322 1.00 90.56 155 LEU A O 1
ATOM 1282 N N . PHE A 1 156 ? 8.202 23.600 -26.658 1.00 89.88 156 PHE A N 1
ATOM 1283 C CA . PHE A 1 156 ? 7.103 24.337 -26.031 1.00 89.88 156 PHE A CA 1
ATOM 1284 C C . PHE A 1 156 ? 5.765 24.110 -26.750 1.00 89.88 156 PHE A C 1
ATOM 1286 O O . PHE A 1 156 ? 4.756 23.840 -26.104 1.00 89.88 156 PHE A O 1
ATOM 1293 N N . LEU A 1 157 ? 5.770 24.135 -28.086 1.00 94.06 157 LEU A N 1
ATOM 1294 C CA . LEU A 1 157 ? 4.604 23.845 -28.927 1.00 94.06 157 LEU A CA 1
ATOM 1295 C C . LEU A 1 157 ? 4.234 22.349 -28.969 1.00 94.06 157 LEU A C 1
ATOM 1297 O O . LEU A 1 157 ? 3.226 21.990 -29.573 1.00 94.06 157 LEU A O 1
ATOM 1301 N N . GLY A 1 158 ? 5.044 21.465 -28.373 1.00 88.25 158 GLY A N 1
ATOM 1302 C CA . GLY A 1 158 ? 4.799 20.019 -28.346 1.00 88.25 158 GLY A CA 1
ATOM 1303 C C . GLY A 1 158 ? 5.041 19.301 -29.678 1.00 88.25 158 GLY A C 1
ATOM 1304 O O . GLY A 1 158 ? 4.631 18.154 -29.838 1.00 88.25 158 GLY A O 1
ATOM 1305 N N . MET A 1 159 ? 5.717 19.942 -30.636 1.00 90.81 159 MET A N 1
ATOM 1306 C CA . MET A 1 159 ? 6.066 19.331 -31.926 1.00 90.81 159 MET A CA 1
ATOM 1307 C C . MET A 1 159 ? 7.257 18.369 -31.832 1.00 90.81 159 MET A C 1
ATOM 1309 O O . MET A 1 159 ? 7.461 17.548 -32.725 1.00 90.81 159 MET A O 1
ATOM 1313 N N . VAL A 1 160 ? 8.058 18.471 -30.768 1.00 88.38 160 VAL A N 1
ATOM 1314 C CA . VAL A 1 160 ? 9.168 17.558 -30.468 1.00 88.38 160 VAL A CA 1
ATOM 1315 C C . VAL A 1 160 ? 9.044 17.104 -29.012 1.00 88.38 160 VAL A C 1
ATOM 1317 O O . VAL A 1 160 ? 8.830 17.947 -28.139 1.00 88.38 160 VAL A O 1
ATOM 1320 N N . PRO A 1 161 ? 9.176 15.797 -28.715 1.00 81.88 161 PRO A N 1
ATOM 1321 C CA . PRO A 1 161 ? 9.109 15.310 -27.344 1.00 81.88 161 PRO A CA 1
ATOM 1322 C C . PRO A 1 161 ? 10.282 15.840 -26.499 1.00 81.88 161 PRO A C 1
ATOM 1324 O O . PRO A 1 161 ? 11.384 16.041 -27.022 1.00 81.88 161 PRO A O 1
ATOM 1327 N N . PRO A 1 162 ? 10.085 16.037 -25.181 1.00 79.88 162 PRO A N 1
ATOM 1328 C CA . PRO A 1 162 ? 11.151 16.466 -24.286 1.00 79.88 162 PRO A CA 1
ATOM 1329 C C . PRO A 1 162 ? 12.328 15.488 -24.303 1.00 79.88 162 PRO A C 1
ATOM 1331 O O . PRO A 1 162 ? 12.128 14.275 -24.420 1.00 79.88 162 PRO A O 1
ATOM 1334 N N . PRO A 1 163 ? 13.566 15.994 -24.152 1.00 79.19 163 PRO A N 1
ATOM 1335 C CA . PRO A 1 163 ? 14.734 15.135 -24.091 1.00 79.19 163 PRO A CA 1
ATOM 1336 C C . PRO A 1 163 ? 14.602 14.157 -22.926 1.00 79.19 163 PRO A C 1
ATOM 1338 O O . PRO A 1 163 ? 14.178 14.524 -21.824 1.00 79.19 163 PRO A O 1
ATOM 1341 N N . LEU A 1 164 ? 15.001 12.906 -23.168 1.00 76.88 164 LEU A N 1
ATOM 1342 C CA . LEU A 1 164 ? 14.974 11.882 -22.135 1.00 76.88 164 LEU A CA 1
ATOM 1343 C C . LEU A 1 164 ? 15.817 12.330 -20.923 1.00 76.88 164 LEU A C 1
ATOM 1345 O O . LEU A 1 164 ? 16.901 12.903 -21.090 1.00 76.88 164 LEU A O 1
ATOM 1349 N N . PRO A 1 165 ? 15.345 12.078 -19.690 1.00 75.12 165 PRO A N 1
ATOM 1350 C CA . PRO A 1 165 ? 16.061 12.449 -18.478 1.00 75.12 165 PRO A CA 1
ATOM 1351 C C . PRO A 1 165 ? 17.483 11.878 -18.477 1.00 75.12 165 PRO A C 1
ATOM 1353 O O . PRO A 1 165 ? 17.674 10.672 -18.606 1.00 75.12 165 PRO A O 1
ATOM 1356 N N . LYS A 1 166 ? 18.489 12.729 -18.234 1.00 75.00 166 LYS A N 1
ATOM 1357 C CA . LYS A 1 166 ? 19.912 12.323 -18.169 1.00 75.00 166 LYS A CA 1
ATOM 1358 C C . LYS A 1 166 ? 20.219 11.316 -17.051 1.00 75.00 166 LYS A C 1
ATOM 1360 O O . LYS A 1 166 ? 21.286 10.716 -17.031 1.00 75.00 166 LYS A O 1
ATOM 1365 N N . SER A 1 167 ? 19.311 11.163 -16.087 1.00 75.81 167 SER A N 1
ATOM 1366 C CA . SER A 1 167 ? 19.406 10.191 -15.002 1.00 75.81 167 SER A CA 1
ATOM 1367 C C . SER A 1 167 ? 18.024 9.656 -14.662 1.00 75.81 167 SER A C 1
ATOM 1369 O O . SER A 1 167 ? 17.050 10.410 -14.577 1.00 75.81 167 SER A O 1
ATOM 1371 N N . GLN A 1 168 ? 17.963 8.362 -14.350 1.00 71.19 168 GLN A N 1
ATOM 1372 C CA . GLN A 1 168 ? 16.750 7.677 -13.910 1.00 71.19 168 GLN A CA 1
ATOM 1373 C C . GLN A 1 168 ? 16.094 8.357 -12.691 1.00 71.19 168 GLN A C 1
ATOM 1375 O O . GLN A 1 168 ? 14.872 8.345 -12.570 1.00 71.19 168 GLN A O 1
ATOM 1380 N N . LYS A 1 169 ? 16.866 9.047 -11.833 1.00 70.12 169 LYS A N 1
ATOM 1381 C CA . LYS A 1 169 ? 16.358 9.800 -10.664 1.00 70.12 169 LYS A CA 1
ATOM 1382 C C . LYS A 1 169 ? 15.505 11.025 -11.014 1.00 70.12 169 LYS A C 1
ATOM 1384 O O . LYS A 1 169 ? 14.748 11.484 -10.153 1.00 70.12 169 LYS A O 1
ATOM 1389 N N . HIS A 1 170 ? 15.680 11.574 -12.214 1.00 74.88 170 HIS A N 1
ATOM 1390 C CA . HIS A 1 170 ? 14.927 12.719 -12.735 1.00 74.88 170 HIS A CA 1
ATOM 1391 C C . HIS A 1 170 ? 13.857 12.299 -13.746 1.00 74.88 170 HIS A C 1
ATOM 1393 O O . HIS A 1 170 ? 13.138 13.153 -14.250 1.00 74.88 170 HIS A O 1
ATOM 1399 N N . SER A 1 171 ? 13.737 10.999 -14.028 1.00 82.12 171 SER A N 1
ATOM 1400 C CA . SER A 1 171 ? 12.618 10.483 -14.810 1.00 82.12 171 SER A CA 1
ATOM 1401 C C . SER A 1 171 ? 11.300 10.627 -14.060 1.00 82.12 171 SER A C 1
ATOM 1403 O O . SER A 1 171 ? 11.285 10.638 -12.828 1.00 82.12 171 SER A O 1
ATOM 1405 N N . VAL A 1 172 ? 10.197 10.682 -14.808 1.00 80.81 172 VAL A N 1
ATOM 1406 C CA . VAL A 1 172 ? 8.831 10.670 -14.260 1.00 80.81 172 VAL A CA 1
ATOM 1407 C C . VAL A 1 172 ? 8.654 9.492 -13.296 1.00 80.81 172 VAL A C 1
ATOM 1409 O O . VAL A 1 172 ? 8.174 9.668 -12.180 1.00 80.81 172 VAL A O 1
ATOM 1412 N N . ILE A 1 173 ? 9.171 8.315 -13.663 1.00 81.50 173 ILE A N 1
ATOM 1413 C CA . ILE A 1 173 ? 9.159 7.109 -12.823 1.00 81.50 173 ILE A CA 1
ATOM 1414 C C . ILE A 1 173 ? 9.953 7.331 -11.526 1.00 81.50 173 ILE A C 1
ATOM 1416 O O . ILE A 1 173 ? 9.486 7.002 -10.438 1.00 81.50 173 ILE A O 1
ATOM 1420 N N . GLY A 1 174 ? 11.151 7.913 -11.616 1.00 83.25 174 GLY A N 1
ATOM 1421 C CA . GLY A 1 174 ? 11.991 8.208 -10.453 1.00 83.25 174 GLY A CA 1
ATOM 1422 C C . GLY A 1 174 ? 11.380 9.253 -9.515 1.00 83.25 174 GLY A C 1
ATOM 1423 O O . GLY A 1 174 ? 11.505 9.132 -8.297 1.00 83.25 174 GLY A O 1
ATOM 1424 N N . GLN A 1 175 ? 10.699 10.262 -10.059 1.00 85.44 175 GLN A N 1
ATOM 1425 C CA . GLN A 1 175 ? 9.956 11.249 -9.273 1.00 85.44 175 GLN A CA 1
ATOM 1426 C C . GLN A 1 175 ? 8.725 10.626 -8.608 1.00 85.44 175 GLN A C 1
ATOM 1428 O O . GLN A 1 175 ? 8.517 10.841 -7.415 1.00 85.44 175 GLN A O 1
ATOM 1433 N N . SER A 1 176 ? 7.973 9.794 -9.334 1.00 86.69 176 SER A N 1
ATOM 1434 C CA . SER A 1 176 ? 6.829 9.052 -8.796 1.00 86.69 176 SER A CA 1
ATOM 1435 C C . SER A 1 176 ? 7.236 8.176 -7.612 1.00 86.69 176 SER A C 1
ATOM 1437 O O . SER A 1 176 ? 6.623 8.264 -6.553 1.00 86.69 176 SER A O 1
ATOM 1439 N N . LYS A 1 177 ? 8.332 7.410 -7.739 1.00 86.06 177 LYS A N 1
ATOM 1440 C CA . LYS A 1 177 ? 8.875 6.593 -6.638 1.00 86.06 177 LYS A CA 1
ATOM 1441 C C . LYS A 1 177 ? 9.225 7.434 -5.406 1.00 86.06 177 LYS A C 1
ATOM 1443 O O . LYS A 1 177 ? 8.872 7.068 -4.295 1.00 86.06 177 LYS A O 1
ATOM 1448 N N . LYS A 1 178 ? 9.847 8.606 -5.589 1.00 89.06 178 LYS A N 1
ATOM 1449 C CA . LYS A 1 178 ? 10.155 9.521 -4.471 1.00 89.06 178 LYS A CA 1
ATOM 1450 C C . LYS A 1 178 ? 8.900 10.040 -3.768 1.00 89.06 178 LYS A C 1
ATOM 1452 O O . LYS A 1 178 ? 8.919 10.231 -2.556 1.00 89.06 178 LYS A O 1
ATOM 1457 N N . ILE A 1 179 ? 7.838 10.334 -4.517 1.00 90.19 179 ILE A N 1
ATOM 1458 C CA . ILE A 1 179 ? 6.561 10.782 -3.945 1.00 90.19 179 ILE A CA 1
ATOM 1459 C C . ILE A 1 179 ? 5.897 9.630 -3.183 1.00 90.19 179 ILE A C 1
ATOM 1461 O O . ILE A 1 179 ? 5.418 9.845 -2.071 1.00 90.19 179 ILE A O 1
ATOM 1465 N N . GLU A 1 180 ? 5.918 8.419 -3.745 1.00 87.88 180 GLU A N 1
ATOM 1466 C CA . GLU A 1 180 ? 5.439 7.194 -3.095 1.00 87.88 180 GLU A CA 1
ATOM 1467 C C . GLU A 1 180 ? 6.172 6.955 -1.762 1.00 87.88 180 GLU A C 1
ATOM 1469 O O . GLU A 1 180 ? 5.533 6.788 -0.725 1.00 87.88 180 GLU A O 1
ATOM 1474 N N . ASP A 1 181 ? 7.505 7.065 -1.755 1.00 87.94 181 ASP A N 1
ATOM 1475 C CA . ASP A 1 181 ? 8.330 6.924 -0.551 1.00 87.94 181 ASP A CA 1
ATOM 1476 C C . ASP A 1 181 ? 8.003 7.970 0.522 1.00 87.94 181 ASP A C 1
ATOM 1478 O O . ASP A 1 181 ? 7.884 7.636 1.702 1.00 87.94 181 ASP A O 1
ATOM 1482 N N . LYS A 1 182 ? 7.824 9.237 0.127 1.00 90.56 182 LYS A N 1
ATOM 1483 C CA . LYS A 1 182 ? 7.422 10.307 1.053 1.00 90.56 182 LYS A CA 1
ATOM 1484 C C . LYS A 1 182 ? 6.044 10.048 1.653 1.00 90.56 182 LYS A C 1
ATOM 1486 O O . LYS A 1 182 ? 5.866 10.228 2.854 1.00 90.56 182 LYS A O 1
ATOM 1491 N N . ARG A 1 183 ? 5.082 9.616 0.831 1.00 89.62 183 ARG A N 1
ATOM 1492 C CA . ARG A 1 183 ? 3.729 9.274 1.289 1.00 89.62 183 ARG A CA 1
ATOM 1493 C C . ARG A 1 183 ? 3.770 8.131 2.296 1.00 89.62 183 ARG A C 1
ATOM 1495 O O . ARG A 1 183 ? 3.105 8.211 3.319 1.00 89.62 183 ARG A O 1
ATOM 1502 N N . ARG A 1 184 ? 4.598 7.119 2.044 1.00 86.38 184 ARG A N 1
ATOM 1503 C CA . ARG A 1 184 ? 4.796 5.987 2.952 1.00 86.38 184 ARG A CA 1
ATOM 1504 C C . ARG A 1 184 ? 5.351 6.415 4.312 1.00 86.38 184 ARG A C 1
ATOM 1506 O O . ARG A 1 184 ? 4.842 5.979 5.337 1.00 86.38 184 ARG A O 1
ATOM 1513 N N . LEU A 1 185 ? 6.365 7.281 4.332 1.00 89.69 185 LEU A N 1
ATOM 1514 C CA . LEU A 1 185 ? 6.907 7.809 5.591 1.00 89.69 185 LEU A CA 1
ATOM 1515 C C . LEU A 1 185 ? 5.856 8.616 6.367 1.00 89.69 185 LEU A C 1
ATOM 1517 O O . LEU A 1 185 ? 5.762 8.490 7.584 1.00 89.69 185 LEU A O 1
ATOM 1521 N N . ALA A 1 186 ? 5.042 9.409 5.665 1.00 91.50 186 ALA A N 1
ATOM 1522 C CA . ALA A 1 186 ? 3.944 10.147 6.283 1.00 91.50 186 ALA A CA 1
ATOM 1523 C C . ALA A 1 186 ? 2.872 9.209 6.864 1.00 91.50 186 ALA A C 1
ATOM 1525 O O . ALA A 1 186 ? 2.445 9.422 7.991 1.00 91.50 186 ALA A O 1
ATOM 1526 N N . GLN A 1 187 ? 2.491 8.146 6.144 1.00 88.50 187 GLN A N 1
ATOM 1527 C CA . GLN A 1 187 ? 1.547 7.131 6.632 1.00 88.50 187 GLN A CA 1
ATOM 1528 C C . GLN A 1 187 ? 2.032 6.471 7.925 1.00 88.50 187 GLN A C 1
ATOM 1530 O O . GLN A 1 187 ? 1.266 6.360 8.874 1.00 88.50 187 GLN A O 1
ATOM 1535 N N . GLU A 1 188 ? 3.308 6.080 7.993 1.00 88.00 188 GLU A N 1
ATOM 1536 C CA . GLU A 1 188 ? 3.871 5.482 9.208 1.00 88.00 188 GLU A CA 1
ATOM 1537 C C . GLU A 1 188 ? 3.856 6.456 10.394 1.00 88.00 188 GLU A C 1
ATOM 1539 O O . GLU A 1 188 ? 3.586 6.047 11.523 1.00 88.00 188 GLU A O 1
ATOM 1544 N N . GLN A 1 189 ? 4.136 7.739 10.151 1.00 92.12 189 GLN A N 1
ATOM 1545 C CA . GLN A 1 189 ? 4.050 8.754 11.196 1.00 92.12 189 GLN A CA 1
ATOM 1546 C C . GLN A 1 189 ? 2.601 8.971 11.646 1.00 92.12 189 GLN A C 1
ATOM 1548 O O . GLN A 1 189 ? 2.336 8.998 12.841 1.00 92.12 189 GLN A O 1
ATOM 1553 N N . TYR A 1 190 ? 1.658 9.087 10.712 1.00 94.06 190 TYR A N 1
ATOM 1554 C CA . TYR A 1 190 ? 0.251 9.326 11.036 1.00 94.06 190 TYR A CA 1
ATOM 1555 C C . TYR A 1 190 ? -0.404 8.144 11.744 1.00 94.06 190 TYR A C 1
ATOM 1557 O O . TYR A 1 190 ? -1.256 8.369 12.596 1.00 94.06 190 TYR A O 1
ATOM 1565 N N . GLU A 1 191 ? 0.019 6.914 11.452 1.00 91.00 191 GLU A N 1
ATOM 1566 C CA . GLU A 1 191 ? -0.408 5.731 12.201 1.00 91.00 191 GLU A CA 1
ATOM 1567 C C . GLU A 1 191 ? 0.056 5.800 13.663 1.00 91.00 191 GLU A C 1
ATOM 1569 O O . GLU A 1 191 ? -0.733 5.556 14.571 1.00 91.00 191 GLU A O 1
ATOM 1574 N N . LYS A 1 192 ? 1.308 6.205 13.919 1.00 92.94 192 LYS A N 1
ATOM 1575 C CA . LYS A 1 192 ? 1.802 6.415 15.293 1.00 92.94 192 LYS A CA 1
ATOM 1576 C C . LYS A 1 192 ? 1.024 7.523 15.998 1.00 92.94 192 LYS A C 1
ATOM 1578 O O . LYS A 1 192 ? 0.513 7.302 17.092 1.00 92.94 192 LYS A O 1
ATOM 1583 N N . ASP A 1 193 ? 0.864 8.668 15.334 1.00 94.81 193 ASP A N 1
ATOM 1584 C CA . ASP A 1 193 ? 0.100 9.802 15.861 1.00 94.81 193 ASP A CA 1
ATOM 1585 C C . ASP A 1 193 ? -1.360 9.393 16.165 1.00 94.81 193 ASP A C 1
ATOM 1587 O O . ASP A 1 193 ? -1.950 9.853 17.140 1.00 94.81 193 ASP A O 1
ATOM 1591 N N . TYR A 1 194 ? -1.959 8.525 15.339 1.00 94.81 194 TYR A N 1
ATOM 1592 C CA . TYR A 1 194 ? -3.300 7.977 15.552 1.00 94.81 194 TYR A CA 1
ATOM 1593 C C . TYR A 1 194 ? -3.361 7.051 16.770 1.00 94.81 194 TYR A C 1
ATOM 1595 O O . TYR A 1 194 ? -4.244 7.217 17.610 1.00 94.81 194 TYR A O 1
ATOM 1603 N N . GLN A 1 195 ? -2.419 6.115 16.905 1.00 94.88 195 GLN A N 1
ATOM 1604 C CA . GLN A 1 195 ? -2.345 5.202 18.052 1.00 94.88 195 GLN A CA 1
ATOM 1605 C C . GLN A 1 195 ? -2.155 5.957 19.374 1.00 94.88 195 GLN A C 1
ATOM 1607 O O . GLN A 1 195 ? -2.842 5.669 20.355 1.00 94.88 195 GLN A O 1
ATOM 1612 N N . GLU A 1 196 ? -1.287 6.968 19.391 1.00 96.12 196 GLU A N 1
ATOM 1613 C CA . GLU A 1 196 ? -1.100 7.848 20.548 1.00 96.12 196 GLU A CA 1
ATOM 1614 C C . GLU A 1 196 ? -2.373 8.652 20.855 1.00 96.12 196 GLU A C 1
ATOM 1616 O O . GLU A 1 196 ? -2.794 8.750 22.012 1.00 96.12 196 GLU A O 1
ATOM 1621 N N . ALA A 1 197 ? -3.049 9.171 19.824 1.00 95.56 197 ALA A N 1
ATOM 1622 C CA . ALA A 1 197 ? -4.309 9.887 19.987 1.00 95.56 197 ALA A CA 1
ATOM 1623 C C . ALA A 1 197 ? -5.431 8.998 20.542 1.00 95.56 197 ALA A C 1
ATOM 1625 O O . ALA A 1 197 ? -6.211 9.474 21.366 1.00 95.56 197 ALA A O 1
ATOM 1626 N N . LEU A 1 198 ? -5.510 7.716 20.162 1.00 94.88 198 LEU A N 1
ATOM 1627 C CA . LEU A 1 198 ? -6.492 6.773 20.717 1.00 94.88 198 LEU A CA 1
ATOM 1628 C C . LEU A 1 198 ? -6.376 6.648 22.240 1.00 94.88 198 LEU A C 1
ATOM 1630 O O . LEU A 1 198 ? -7.402 6.555 22.916 1.00 94.88 198 LEU A O 1
ATOM 1634 N N . ILE A 1 199 ? -5.149 6.643 22.766 1.00 95.50 199 ILE A N 1
ATOM 1635 C CA . ILE A 1 199 ? -4.871 6.552 24.204 1.00 95.50 199 ILE A CA 1
ATOM 1636 C C . ILE A 1 199 ? -5.160 7.899 24.866 1.00 95.50 199 ILE A C 1
ATOM 1638 O O . ILE A 1 199 ? -6.017 7.984 25.742 1.00 95.50 199 ILE A O 1
ATOM 1642 N N . SER A 1 200 ? -4.533 8.970 24.371 1.00 96.19 200 SER A N 1
ATOM 1643 C CA . SER A 1 200 ? -4.658 10.316 24.941 1.00 96.19 200 SER A CA 1
ATOM 1644 C C . SER A 1 200 ? -6.100 10.832 24.960 1.00 96.19 200 SER A C 1
ATOM 1646 O O . SER A 1 200 ? -6.505 11.531 25.891 1.00 96.19 200 SER A O 1
ATOM 1648 N N . ILE A 1 201 ? -6.890 10.542 23.920 1.00 94.69 201 ILE A N 1
ATOM 1649 C CA . ILE A 1 201 ? -8.303 10.935 23.868 1.00 94.69 201 ILE A CA 1
ATOM 1650 C C . ILE A 1 201 ? -9.125 10.084 24.837 1.00 94.69 201 ILE A C 1
ATOM 1652 O O . ILE A 1 201 ? -9.986 10.639 25.513 1.00 94.69 201 ILE A O 1
ATOM 1656 N N . LYS A 1 202 ? -8.860 8.772 24.939 1.00 93.88 202 LYS A N 1
ATOM 1657 C CA . LYS A 1 202 ? -9.557 7.893 25.891 1.00 93.88 202 LYS A CA 1
ATOM 1658 C C . LYS A 1 202 ? -9.334 8.363 27.330 1.00 93.88 202 LYS A C 1
ATOM 1660 O O . LYS A 1 202 ? -10.304 8.519 28.060 1.00 93.88 202 LYS A O 1
ATOM 1665 N N . GLU A 1 203 ? -8.090 8.636 27.714 1.00 94.62 203 GLU A N 1
ATOM 1666 C CA . GLU A 1 203 ? -7.736 9.110 29.061 1.00 94.62 203 GLU A CA 1
ATOM 1667 C C . GLU A 1 203 ? -8.438 10.429 29.399 1.00 94.62 203 GLU A C 1
ATOM 1669 O O . GLU A 1 203 ? -9.150 10.510 30.398 1.00 94.62 203 GLU A O 1
ATOM 1674 N N . ARG A 1 204 ? -8.350 11.425 28.506 1.00 94.25 204 ARG A N 1
ATOM 1675 C CA . ARG A 1 204 ? -9.045 12.709 28.684 1.00 94.25 204 ARG A CA 1
ATOM 1676 C C . ARG A 1 204 ? -10.560 12.558 28.792 1.00 94.25 204 ARG A C 1
ATOM 1678 O O . ARG A 1 204 ? -11.189 13.303 29.534 1.00 94.25 204 ARG A O 1
ATOM 1685 N N . LEU A 1 205 ? -11.154 11.624 28.049 1.00 93.25 205 LEU A N 1
ATOM 1686 C CA . LEU A 1 205 ? -12.599 11.401 28.080 1.00 93.25 205 LEU A CA 1
ATOM 1687 C C . LEU A 1 205 ? -13.039 10.713 29.377 1.00 93.25 205 LEU A C 1
ATOM 1689 O O . LEU A 1 205 ? -14.066 11.086 29.934 1.00 93.25 205 LEU A O 1
ATOM 1693 N N . ILE A 1 206 ? -12.243 9.776 29.902 1.00 92.88 206 ILE A N 1
ATOM 1694 C CA . ILE A 1 206 ? -12.483 9.168 31.220 1.00 92.88 206 ILE A CA 1
ATOM 1695 C C . ILE A 1 206 ? -12.422 10.228 32.325 1.00 92.88 206 ILE A C 1
ATOM 1697 O O . ILE A 1 206 ? -13.261 10.211 33.219 1.00 92.88 206 ILE A O 1
ATOM 1701 N N . GLU A 1 207 ? -11.455 11.143 32.273 1.00 93.38 207 GLU A N 1
ATOM 1702 C CA . GLU A 1 207 ? -11.313 12.203 33.279 1.00 93.38 207 GLU A CA 1
ATOM 1703 C C . GLU A 1 207 ? -12.433 13.247 33.200 1.00 93.38 207 GLU A C 1
ATOM 1705 O O . GLU A 1 207 ? -12.939 13.673 34.236 1.00 93.38 207 GLU A O 1
ATOM 1710 N N . ALA A 1 208 ? -12.822 13.651 31.986 1.00 93.06 208 ALA A N 1
ATOM 1711 C CA . ALA A 1 208 ? -13.792 14.723 31.776 1.00 93.06 208 ALA A CA 1
ATOM 1712 C C . ALA A 1 208 ? -15.253 14.252 31.831 1.00 93.06 208 ALA A C 1
ATOM 1714 O O . ALA A 1 208 ? -16.063 14.884 32.494 1.00 93.06 208 ALA A O 1
ATOM 1715 N N . GLU A 1 209 ? -15.599 13.171 31.123 1.00 91.62 209 GLU A N 1
ATOM 1716 C CA . GLU A 1 209 ? -16.985 12.692 30.989 1.00 91.62 209 GLU A CA 1
ATOM 1717 C C . GLU A 1 209 ? -17.272 11.484 31.906 1.00 91.62 209 GLU A C 1
ATOM 1719 O O . GLU A 1 209 ? -18.427 11.173 32.186 1.00 91.62 209 GLU A O 1
ATOM 1724 N N . GLY A 1 210 ? -16.242 10.788 32.401 1.00 91.56 210 GLY A N 1
ATOM 1725 C CA . GLY A 1 210 ? -16.409 9.552 33.171 1.00 91.56 210 GLY A CA 1
ATOM 1726 C C . GLY A 1 210 ? -17.156 9.697 34.507 1.00 91.56 210 GLY A C 1
ATOM 1727 O O . GLY A 1 210 ? -18.023 8.860 34.781 1.00 91.56 210 GLY A O 1
ATOM 1728 N N . PRO A 1 211 ? -16.871 10.707 35.355 1.00 92.56 211 PRO A N 1
ATOM 1729 C CA . PRO A 1 211 ? -17.627 10.937 36.588 1.00 92.56 211 PRO A CA 1
ATOM 1730 C C . PRO A 1 211 ? -19.113 11.195 36.320 1.00 92.56 211 PRO A C 1
ATOM 1732 O O . PRO A 1 211 ? -19.955 10.550 36.943 1.00 92.56 211 PRO A O 1
ATOM 1735 N N . ASP A 1 212 ? -19.415 12.044 35.336 1.00 92.00 212 ASP A N 1
ATOM 1736 C CA . ASP A 1 212 ? -20.784 12.391 34.949 1.00 92.00 212 ASP A CA 1
ATOM 1737 C C . ASP A 1 212 ? -21.531 11.165 34.402 1.00 92.00 212 ASP A C 1
ATOM 1739 O O . ASP A 1 212 ? -22.651 10.880 34.823 1.00 92.00 212 ASP A O 1
ATOM 1743 N N . MET A 1 213 ? -20.897 10.378 33.519 1.00 90.44 213 MET A N 1
ATOM 1744 C CA . MET A 1 213 ? -21.464 9.118 33.015 1.00 90.44 213 MET A CA 1
ATOM 1745 C C . MET A 1 213 ? -21.771 8.142 34.157 1.00 90.44 213 MET A C 1
ATOM 1747 O O . MET A 1 213 ? -22.813 7.484 34.158 1.00 90.44 213 MET A O 1
ATOM 1751 N N . LYS A 1 214 ? -20.869 8.039 35.140 1.00 90.75 214 LYS A N 1
ATOM 1752 C CA . LYS A 1 214 ? -21.049 7.174 36.308 1.00 90.75 214 LYS A CA 1
ATOM 1753 C C . LYS A 1 214 ? -22.239 7.628 37.155 1.00 90.75 214 LYS A C 1
ATOM 1755 O O . LYS A 1 214 ? -23.063 6.788 37.509 1.00 90.75 214 LYS A O 1
ATOM 1760 N N . GLU A 1 215 ? -22.324 8.917 37.474 1.00 91.75 215 GLU A N 1
ATOM 1761 C CA . GLU A 1 215 ? -23.411 9.491 38.274 1.00 91.75 215 GLU A CA 1
ATOM 1762 C C . GLU A 1 215 ? -24.762 9.309 37.577 1.00 91.75 215 GLU A C 1
ATOM 1764 O O . GLU A 1 215 ? -25.682 8.746 38.166 1.00 91.75 215 GLU A O 1
ATOM 1769 N N . GLN A 1 216 ? -24.845 9.642 36.285 1.00 90.88 216 GLN A N 1
ATOM 1770 C CA . GLN A 1 216 ? -26.061 9.461 35.490 1.00 90.88 216 GLN A CA 1
ATOM 1771 C C . GLN A 1 216 ? -26.545 8.006 35.490 1.00 90.88 216 GLN A C 1
ATOM 1773 O O . GLN A 1 216 ? -27.732 7.751 35.698 1.00 90.88 216 GLN A O 1
ATOM 1778 N N . MET A 1 217 ? -25.646 7.033 35.300 1.00 88.12 217 MET A N 1
ATOM 1779 C CA . MET A 1 217 ? -26.021 5.616 35.360 1.00 88.12 217 MET A CA 1
ATOM 1780 C C . MET A 1 217 ? -26.470 5.195 36.761 1.00 88.12 217 MET A C 1
ATOM 1782 O O . MET A 1 217 ? -27.454 4.464 36.892 1.00 88.12 217 MET A O 1
ATOM 1786 N N . GLN A 1 218 ? -25.768 5.635 37.811 1.00 88.62 218 GLN A N 1
ATOM 1787 C CA . GLN A 1 218 ? -26.146 5.337 39.195 1.00 88.62 218 GLN A CA 1
ATOM 1788 C C . GLN A 1 218 ? -27.535 5.889 39.517 1.00 88.62 218 GLN A C 1
ATOM 1790 O O . GLN A 1 218 ? -28.361 5.161 40.067 1.00 88.62 218 GLN A O 1
ATOM 1795 N N . ASP A 1 219 ? -27.821 7.127 39.125 1.00 89.12 219 ASP A N 1
ATOM 1796 C CA . ASP A 1 219 ? -29.112 7.769 39.352 1.00 89.12 219 ASP A CA 1
ATOM 1797 C C . ASP A 1 219 ? -30.240 7.075 38.597 1.00 89.12 219 ASP A C 1
ATOM 1799 O O . ASP A 1 219 ? -31.285 6.794 39.183 1.00 89.12 219 ASP A O 1
ATOM 1803 N N . GLN A 1 220 ? -30.026 6.699 37.334 1.00 86.44 220 GLN A N 1
ATOM 1804 C CA . GLN A 1 220 ? -31.022 5.940 36.577 1.00 86.44 220 GLN A CA 1
ATOM 1805 C C . GLN A 1 220 ? -31.312 4.571 37.218 1.00 86.44 220 GLN A C 1
ATOM 1807 O O . GLN A 1 220 ? -32.469 4.153 37.292 1.00 86.44 220 GLN A O 1
ATOM 1812 N N . ILE A 1 221 ? -30.289 3.877 37.727 1.00 86.31 221 ILE A N 1
ATOM 1813 C CA . ILE A 1 221 ? -30.467 2.588 38.412 1.00 86.31 221 ILE A CA 1
ATOM 1814 C C . ILE A 1 221 ? -31.152 2.773 39.774 1.00 86.31 221 ILE A C 1
ATOM 1816 O O . ILE A 1 221 ? -32.025 1.982 40.137 1.00 86.31 221 ILE A O 1
ATOM 1820 N N . ARG A 1 222 ? -30.799 3.814 40.536 1.00 85.94 222 ARG A N 1
ATOM 1821 C CA . ARG A 1 222 ? -31.456 4.151 41.811 1.00 85.94 222 ARG A CA 1
ATOM 1822 C C . ARG A 1 222 ? -32.922 4.499 41.601 1.00 85.94 222 ARG A C 1
ATOM 1824 O O . ARG A 1 222 ? -33.774 4.012 42.341 1.00 85.94 222 ARG A O 1
ATOM 1831 N N . GLN A 1 223 ? -33.214 5.281 40.569 1.00 86.62 223 GLN A N 1
ATOM 1832 C CA . GLN A 1 223 ? -34.571 5.611 40.163 1.00 86.62 223 GLN A CA 1
ATOM 1833 C C . GLN A 1 223 ? -35.360 4.337 39.830 1.00 86.62 223 GLN A C 1
ATOM 1835 O O . GLN A 1 223 ? -36.459 4.147 40.344 1.00 86.62 223 GLN A O 1
ATOM 1840 N N . TRP A 1 224 ? -34.761 3.402 39.088 1.00 85.31 224 TRP A N 1
ATOM 1841 C CA . TRP A 1 224 ? -35.370 2.099 38.818 1.00 85.31 224 TRP A CA 1
ATOM 1842 C C . TRP A 1 224 ? -35.626 1.271 40.094 1.00 85.31 224 TRP A C 1
ATOM 1844 O O . TRP A 1 224 ? -36.688 0.658 40.232 1.00 85.31 224 TRP A O 1
ATOM 1854 N N . PHE A 1 225 ? -34.708 1.277 41.074 1.00 83.56 225 PHE A N 1
ATOM 1855 C CA . PHE A 1 225 ? -34.945 0.619 42.370 1.00 83.56 225 PHE A CA 1
ATOM 1856 C C . PHE A 1 225 ? -36.177 1.174 43.085 1.00 83.56 225 PHE A C 1
ATOM 1858 O O . PHE A 1 225 ? -36.917 0.402 43.701 1.00 83.56 225 PHE A O 1
ATOM 1865 N N . ILE A 1 226 ? -36.371 2.493 43.033 1.00 83.94 226 ILE A N 1
ATOM 1866 C CA . ILE A 1 226 ? -37.497 3.183 43.665 1.00 83.94 226 ILE A CA 1
ATOM 1867 C C . ILE A 1 226 ? -38.794 2.861 42.923 1.00 83.94 226 ILE A C 1
ATOM 1869 O O . ILE A 1 226 ? -39.736 2.397 43.559 1.00 83.94 226 ILE A O 1
ATOM 1873 N N . GLU A 1 227 ? -38.821 3.009 41.597 1.00 83.81 227 GLU A N 1
ATOM 1874 C CA . GLU A 1 227 ? -39.998 2.737 40.758 1.00 83.81 227 GLU A CA 1
ATOM 1875 C C . GLU A 1 227 ? -40.522 1.307 40.967 1.00 83.81 227 GLU A C 1
ATOM 1877 O O . GLU A 1 227 ? -41.711 1.091 41.214 1.00 83.81 227 GLU A O 1
ATOM 1882 N N . VAL A 1 228 ? -39.628 0.311 40.966 1.00 82.19 228 VAL A N 1
ATOM 1883 C CA . VAL A 1 228 ? -40.030 -1.088 41.171 1.00 82.19 228 VAL A CA 1
ATOM 1884 C C . VAL A 1 228 ? -40.467 -1.342 42.615 1.00 82.19 228 VAL A C 1
ATOM 1886 O O . VAL A 1 228 ? -41.412 -2.103 42.844 1.00 82.19 228 VAL A O 1
ATOM 1889 N N . ARG A 1 229 ? -39.822 -0.711 43.604 1.00 80.38 229 ARG A N 1
ATOM 1890 C CA . ARG A 1 229 ? -40.232 -0.817 45.012 1.00 80.38 229 ARG A CA 1
ATOM 1891 C C . ARG A 1 229 ? -41.618 -0.227 45.227 1.00 80.38 229 ARG A C 1
ATOM 1893 O O . ARG A 1 229 ? -42.415 -0.844 45.928 1.00 80.38 229 ARG A O 1
ATOM 1900 N N . ASP A 1 230 ? -41.904 0.927 44.646 1.00 79.69 230 ASP A N 1
ATOM 1901 C CA . ASP A 1 230 ? -43.183 1.609 44.819 1.00 79.69 230 ASP A CA 1
ATOM 1902 C C . ASP A 1 230 ? -44.314 0.829 44.128 1.00 79.69 230 ASP A C 1
ATOM 1904 O O . ASP A 1 230 ? -45.409 0.720 44.676 1.00 79.69 230 ASP A O 1
ATOM 1908 N N . ALA A 1 231 ? -44.024 0.170 43.000 1.00 77.88 231 ALA A N 1
ATOM 1909 C CA . ALA A 1 231 ? -44.978 -0.697 42.309 1.00 77.88 231 ALA A CA 1
ATOM 1910 C C . ALA A 1 231 ? -45.206 -2.064 42.993 1.00 77.88 231 ALA A C 1
ATOM 1912 O O . ALA A 1 231 ? -46.327 -2.572 43.006 1.00 77.88 231 ALA A O 1
ATOM 1913 N N . THR A 1 232 ? -44.162 -2.698 43.542 1.00 73.00 232 THR A N 1
ATOM 1914 C CA . THR A 1 232 ? -44.224 -4.100 44.024 1.00 73.00 232 THR A CA 1
ATOM 1915 C C . THR A 1 232 ? -44.131 -4.260 45.545 1.00 73.00 232 THR A C 1
ATOM 1917 O O . THR A 1 232 ? -44.323 -5.357 46.075 1.00 73.00 232 THR A O 1
ATOM 1920 N N . GLY A 1 233 ? -43.811 -3.189 46.273 1.00 69.75 233 GLY A N 1
ATOM 1921 C CA . GLY A 1 233 ? -43.586 -3.183 47.721 1.00 69.75 233 GLY A CA 1
ATOM 1922 C C . GLY A 1 233 ? -42.272 -3.840 48.175 1.00 69.75 233 GLY A C 1
ATOM 1923 O O . GLY A 1 233 ? -42.030 -3.957 49.382 1.00 69.75 233 GLY A O 1
ATOM 1924 N N . LYS A 1 234 ? -41.419 -4.296 47.246 1.00 76.69 234 LYS A N 1
ATOM 1925 C CA . LYS A 1 234 ? -40.105 -4.906 47.516 1.00 76.69 234 LYS A CA 1
ATOM 1926 C C . LYS A 1 234 ? -39.064 -4.395 46.525 1.00 76.69 234 LYS A C 1
ATOM 1928 O O . LYS A 1 234 ? -39.383 -4.092 45.385 1.00 76.69 234 LYS A O 1
ATOM 1933 N N . PHE A 1 235 ? -37.804 -4.338 46.948 1.00 75.50 235 PHE A N 1
ATOM 1934 C CA . PHE A 1 235 ? -36.722 -4.009 46.025 1.00 75.50 235 PHE A CA 1
ATOM 1935 C C . PHE A 1 235 ? -36.536 -5.107 44.964 1.00 75.50 235 PHE A C 1
ATOM 1937 O O . PHE A 1 235 ? -36.583 -6.288 45.329 1.00 75.50 235 PHE A O 1
ATOM 1944 N N . PRO A 1 236 ? -36.272 -4.733 43.698 1.00 76.12 236 PRO A N 1
ATOM 1945 C CA . PRO A 1 236 ? -36.044 -5.683 42.615 1.00 76.12 236 PRO A CA 1
ATOM 1946 C C . PRO A 1 236 ? -34.818 -6.567 42.858 1.00 76.12 236 PRO A C 1
ATOM 1948 O O . PRO A 1 236 ? -33.969 -6.280 43.708 1.00 76.12 236 PRO A O 1
ATOM 1951 N N . ASP A 1 237 ? -34.708 -7.652 42.096 1.00 76.50 237 ASP A N 1
ATOM 1952 C CA . ASP A 1 237 ? -33.459 -8.397 41.962 1.00 76.50 237 ASP A CA 1
ATOM 1953 C C . ASP A 1 237 ? -32.653 -7.820 40.797 1.00 76.50 237 ASP A C 1
ATOM 1955 O O . ASP A 1 237 ? -33.188 -7.556 39.722 1.00 76.50 237 ASP A O 1
ATOM 1959 N N . TYR A 1 238 ? -31.369 -7.565 41.043 1.00 75.62 238 TYR A N 1
ATOM 1960 C CA . TYR A 1 238 ? -30.488 -6.959 40.053 1.00 75.62 238 TYR A CA 1
ATOM 1961 C C . TYR A 1 238 ? -30.157 -7.980 38.952 1.00 75.62 238 TYR A C 1
ATOM 1963 O O . TYR A 1 238 ? -29.768 -9.095 39.307 1.00 75.62 238 TYR A O 1
ATOM 1971 N N . PRO A 1 239 ? -30.255 -7.637 37.654 1.00 76.81 239 PRO A N 1
ATOM 1972 C CA . PRO A 1 239 ? -29.941 -8.572 36.575 1.00 76.81 239 PRO A CA 1
ATOM 1973 C C . PRO A 1 239 ? -28.495 -9.080 36.637 1.00 76.81 239 PRO A C 1
ATOM 1975 O O . PRO A 1 239 ? -27.556 -8.301 36.811 1.00 76.81 239 PRO A O 1
ATOM 1978 N N . ASP A 1 240 ? -28.296 -10.387 36.480 1.00 71.56 240 ASP A N 1
ATOM 1979 C CA . ASP A 1 240 ? -26.964 -11.003 36.478 1.00 71.56 240 ASP A CA 1
ATOM 1980 C C . ASP A 1 240 ? -26.105 -10.527 35.287 1.00 71.56 240 ASP A C 1
ATOM 1982 O O . ASP A 1 240 ? -26.621 -10.089 34.257 1.00 71.56 240 ASP A O 1
ATOM 1986 N N . GLU A 1 241 ? -24.777 -10.625 35.418 1.00 66.19 241 GLU A N 1
ATOM 1987 C CA . GLU A 1 241 ? -23.817 -10.261 34.356 1.00 66.19 241 GLU A CA 1
ATOM 1988 C C . GLU A 1 241 ? -24.097 -11.008 33.039 1.00 66.19 241 GLU A C 1
ATOM 1990 O O . GLU A 1 241 ? -24.070 -10.403 31.969 1.00 66.19 241 GLU A O 1
ATOM 1995 N N . ASP A 1 242 ? -24.481 -12.288 33.121 1.00 60.41 242 ASP A N 1
ATOM 1996 C CA . ASP A 1 242 ? -24.825 -13.132 31.966 1.00 60.41 242 ASP A CA 1
ATOM 1997 C C . ASP A 1 242 ? -26.121 -12.691 31.247 1.00 60.41 242 ASP A C 1
ATOM 1999 O O . ASP A 1 242 ? -26.356 -13.073 30.100 1.00 60.41 242 ASP A O 1
ATOM 2003 N N . ALA A 1 243 ? -26.966 -11.887 31.903 1.00 59.44 243 ALA A N 1
ATOM 2004 C CA . ALA A 1 243 ? -28.202 -11.332 31.344 1.00 59.44 243 ALA A CA 1
ATOM 2005 C C . ALA A 1 243 ? -28.036 -9.889 30.823 1.00 59.44 243 ALA A C 1
ATOM 2007 O O . ALA A 1 243 ? -29.014 -9.281 30.387 1.00 59.44 243 ALA A O 1
ATOM 2008 N N . GLY A 1 244 ? -26.814 -9.342 30.850 1.00 62.06 244 GLY A N 1
ATOM 2009 C CA . GLY A 1 244 ? -26.506 -7.990 30.376 1.00 62.06 244 GLY A CA 1
ATOM 2010 C C . GLY A 1 244 ? -26.555 -6.892 31.446 1.00 62.06 244 GLY A C 1
ATOM 2011 O O . GLY A 1 244 ? -26.465 -5.719 31.089 1.00 62.06 244 GLY A O 1
ATOM 2012 N N . GLY A 1 245 ? -26.677 -7.235 32.736 1.00 74.38 245 GLY A N 1
ATOM 2013 C CA . GLY A 1 245 ? -26.592 -6.266 33.841 1.00 74.38 245 GLY A CA 1
ATOM 2014 C C . GLY A 1 245 ? -27.588 -5.103 33.723 1.00 74.38 245 GLY A C 1
ATOM 2015 O O . GLY A 1 245 ? -28.758 -5.306 33.388 1.00 74.38 245 GLY A O 1
ATOM 2016 N N . SER A 1 246 ? -27.132 -3.870 33.963 1.00 69.25 246 SER A N 1
ATOM 2017 C CA . SER A 1 246 ? -27.960 -2.661 33.805 1.00 69.25 246 SER A CA 1
ATOM 2018 C C . SER A 1 246 ? -28.360 -2.346 32.365 1.00 69.25 246 SER A C 1
ATOM 2020 O O . SER A 1 246 ? -29.330 -1.619 32.162 1.00 69.25 246 SER A O 1
ATOM 2022 N N . ALA A 1 247 ? -27.712 -2.923 31.346 1.00 70.69 247 ALA A N 1
ATOM 2023 C CA . ALA A 1 247 ? -28.119 -2.700 29.957 1.00 70.69 247 ALA A CA 1
ATOM 2024 C C . ALA A 1 247 ? -29.541 -3.226 29.683 1.00 70.69 247 ALA A C 1
ATOM 2026 O O . ALA A 1 247 ? -30.273 -2.648 28.881 1.00 70.69 247 ALA A O 1
ATOM 2027 N N . ALA A 1 248 ? -29.966 -4.283 30.385 1.00 68.56 248 ALA A N 1
ATOM 2028 C CA . ALA A 1 248 ? -31.343 -4.770 30.329 1.00 68.56 248 ALA A CA 1
ATOM 2029 C C . ALA A 1 248 ? -32.338 -3.787 30.976 1.00 68.56 248 ALA A C 1
ATOM 2031 O O . ALA A 1 248 ? -33.455 -3.642 30.486 1.00 68.56 248 ALA A O 1
ATOM 2032 N N . ILE A 1 249 ? -31.913 -3.082 32.032 1.00 67.12 249 ILE A N 1
ATOM 2033 C CA . ILE A 1 249 ? -32.714 -2.072 32.741 1.00 67.12 249 ILE A CA 1
ATOM 2034 C C . ILE A 1 249 ? -32.929 -0.850 31.841 1.00 67.12 249 ILE A C 1
ATOM 2036 O O . ILE A 1 249 ? -34.055 -0.380 31.691 1.00 67.12 249 ILE A O 1
ATOM 2040 N N . PHE A 1 250 ? -31.869 -0.372 31.187 1.00 67.62 250 PHE A N 1
ATOM 2041 C CA . PHE A 1 250 ? -31.950 0.786 30.294 1.00 67.62 250 PHE A CA 1
ATOM 2042 C C . PHE A 1 250 ? -32.759 0.494 29.029 1.00 67.62 250 PHE A C 1
ATOM 2044 O O . PHE A 1 250 ? -33.610 1.295 28.651 1.00 67.62 250 PHE A O 1
ATOM 2051 N N . LYS A 1 251 ? -32.610 -0.700 28.444 1.00 67.38 251 LYS A N 1
ATOM 2052 C CA . LYS A 1 251 ? -33.391 -1.118 27.272 1.00 67.38 251 LYS A CA 1
ATOM 2053 C C . LYS A 1 251 ? -34.897 -1.200 27.545 1.00 67.38 251 LYS A C 1
ATOM 2055 O O . LYS A 1 251 ? -35.696 -0.923 26.660 1.00 67.38 251 LYS A O 1
ATOM 2060 N N . GLN A 1 252 ? -35.287 -1.570 28.764 1.00 58.00 252 GLN A N 1
ATOM 2061 C CA . GLN A 1 252 ? -36.692 -1.660 29.165 1.00 58.00 252 GLN A CA 1
ATOM 2062 C C . GLN A 1 252 ? -37.315 -0.283 29.456 1.00 58.00 252 GLN A C 1
ATOM 2064 O O . GLN A 1 252 ? -38.531 -0.145 29.396 1.00 58.00 252 GLN A O 1
ATOM 2069 N N . ARG A 1 253 ? -36.486 0.731 29.738 1.00 54.84 253 ARG A N 1
ATOM 2070 C CA . ARG A 1 253 ? -36.899 2.127 29.957 1.00 54.84 253 ARG A CA 1
ATOM 2071 C C . ARG A 1 253 ? -36.958 2.941 28.655 1.00 54.84 253 ARG A C 1
ATOM 2073 O O . ARG A 1 253 ? -37.673 3.933 28.597 1.00 54.84 253 ARG A O 1
ATOM 2080 N N . GLU A 1 254 ? -36.227 2.521 27.619 1.00 52.72 254 GLU A N 1
ATOM 2081 C CA . GLU A 1 254 ? -36.299 3.087 26.260 1.00 52.72 254 GLU A CA 1
ATOM 2082 C C . GLU A 1 254 ? -37.542 2.630 25.466 1.00 52.72 254 GLU A C 1
ATOM 2084 O O . GLU A 1 254 ? -37.876 3.242 24.449 1.00 52.72 254 GLU A O 1
ATOM 2089 N N . GLU A 1 255 ? -38.266 1.598 25.918 1.00 37.53 255 GLU A N 1
ATOM 2090 C CA . GLU A 1 255 ? -39.607 1.281 25.411 1.00 37.53 255 GLU A CA 1
ATOM 2091 C C . GLU A 1 255 ? -40.641 2.179 26.124 1.00 37.53 255 GLU A C 1
ATOM 2093 O O . GLU A 1 255 ? -40.808 2.061 27.337 1.00 37.53 255 GLU A O 1
ATOM 2098 N N . PRO A 1 256 ? -41.340 3.093 25.424 1.00 36.09 256 PRO A N 1
ATOM 2099 C CA . PRO A 1 256 ? -42.241 4.029 26.086 1.00 36.09 256 PRO A CA 1
ATOM 2100 C C . PRO A 1 256 ? -43.497 3.316 26.614 1.00 36.09 256 PRO A C 1
ATOM 2102 O O . PRO A 1 256 ? -44.176 2.601 25.871 1.00 36.09 256 PRO A O 1
ATOM 2105 N N . ASP A 1 257 ? -43.832 3.564 27.884 1.00 37.50 257 ASP A N 1
ATOM 2106 C CA . ASP A 1 257 ? -45.131 3.239 28.485 1.00 37.50 257 ASP A CA 1
ATOM 2107 C C . ASP A 1 257 ? -46.227 4.103 27.818 1.00 37.50 257 ASP A C 1
ATOM 2109 O O . ASP A 1 257 ? -46.095 5.328 27.765 1.00 37.50 257 ASP A O 1
ATOM 2113 N N . PRO A 1 258 ? -47.311 3.521 27.269 1.00 38.84 258 PRO A N 1
ATOM 2114 C CA . PRO A 1 258 ? -48.357 4.256 26.553 1.00 38.84 258 PRO A CA 1
ATOM 2115 C C . PRO A 1 258 ? -49.295 5.114 27.434 1.00 38.84 258 PRO A C 1
ATOM 2117 O O . PRO A 1 258 ? -50.366 5.488 26.958 1.00 38.84 258 PRO A O 1
ATOM 2120 N N . ASN A 1 259 ? -48.941 5.433 28.684 1.00 36.94 259 ASN A N 1
ATOM 2121 C CA . ASN A 1 259 ? -49.818 6.130 29.638 1.00 36.94 259 ASN A CA 1
ATOM 2122 C C . ASN A 1 259 ? -49.246 7.430 30.235 1.00 36.94 259 ASN A C 1
ATOM 2124 O O . ASN A 1 259 ? -49.485 7.721 31.405 1.00 36.94 259 ASN A O 1
ATOM 2128 N N . GLU A 1 260 ? -48.576 8.266 29.445 1.00 35.78 260 GLU A N 1
ATOM 2129 C CA . GLU A 1 260 ? -48.448 9.691 29.782 1.00 35.78 260 GLU A CA 1
ATOM 2130 C C . GLU A 1 260 ? -49.133 10.551 28.715 1.00 35.78 260 GLU A C 1
ATOM 2132 O O . GLU A 1 260 ? -48.558 10.887 27.685 1.00 35.78 260 GLU A O 1
ATOM 2137 N N . ASP A 1 261 ? -50.398 10.894 28.979 1.00 33.50 261 ASP A N 1
ATOM 2138 C CA . ASP A 1 261 ? -51.175 11.883 28.229 1.00 33.50 261 ASP A CA 1
ATOM 2139 C C . ASP A 1 261 ? -51.836 12.867 29.219 1.00 33.50 261 ASP A C 1
ATOM 2141 O O . ASP A 1 261 ? -52.760 12.506 29.951 1.00 33.50 261 ASP A O 1
ATOM 2145 N N . ASN A 1 262 ? -51.327 14.104 29.251 1.00 33.16 262 ASN A N 1
ATOM 2146 C CA . ASN A 1 262 ? -52.016 15.394 29.474 1.00 33.16 262 ASN A CA 1
ATOM 2147 C C . ASN A 1 262 ? -50.933 16.477 29.634 1.00 33.16 262 ASN A C 1
ATOM 2149 O O . ASN A 1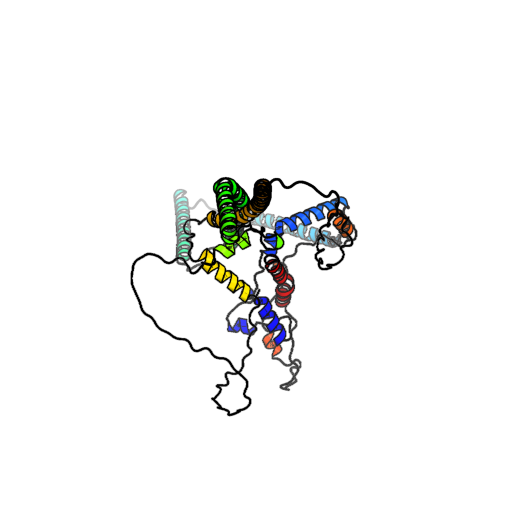 262 ? -50.006 16.288 30.408 1.00 33.16 262 ASN A O 1
ATOM 2153 N N . ASP A 1 263 ? -50.952 17.674 29.057 1.00 29.94 263 ASP A N 1
ATOM 2154 C CA . ASP A 1 263 ? -51.822 18.442 28.157 1.00 29.94 263 ASP A CA 1
ATOM 2155 C C . ASP A 1 263 ? -51.007 19.748 27.906 1.00 29.94 263 ASP A C 1
ATOM 2157 O O . ASP A 1 263 ? -50.330 20.225 28.811 1.00 29.94 263 ASP A O 1
ATOM 2161 N N . GLY A 1 264 ? -50.933 20.386 26.740 1.00 26.41 264 GLY A N 1
ATOM 2162 C CA . GLY A 1 264 ? -51.619 20.113 25.499 1.00 26.41 264 GLY A CA 1
ATOM 2163 C C . GLY A 1 264 ? -51.236 21.057 24.356 1.00 26.41 264 GLY A C 1
ATOM 2164 O O . GLY A 1 264 ? -50.435 21.981 24.478 1.00 26.41 264 GLY A O 1
ATOM 2165 N N . GLY A 1 265 ? -51.930 20.817 23.240 1.00 26.95 265 GLY A N 1
ATOM 2166 C CA . GLY A 1 265 ? -52.224 21.787 22.185 1.00 26.95 265 GLY A CA 1
ATOM 2167 C C . GLY A 1 265 ? -51.188 21.872 21.055 1.00 26.95 265 GLY A C 1
ATOM 2168 O O . GLY A 1 265 ? -50.041 22.206 21.266 1.00 26.95 265 GLY A O 1
ATOM 2169 N N . LYS A 1 266 ? -51.528 21.718 19.774 1.00 29.62 266 LYS A N 1
ATOM 2170 C CA . LYS A 1 266 ? -52.822 21.549 19.114 1.00 29.62 266 LYS A CA 1
ATOM 2171 C C . LYS A 1 266 ? -52.544 21.260 17.631 1.00 29.62 266 LYS A C 1
ATOM 2173 O O . LYS A 1 266 ? -51.719 21.917 17.013 1.00 29.62 266 LYS A O 1
ATOM 2178 N N . LYS A 1 267 ? -53.435 20.444 17.060 1.00 28.31 267 LYS A N 1
ATOM 2179 C CA . LYS A 1 267 ? -53.912 20.426 15.662 1.00 28.31 267 LYS A CA 1
ATOM 2180 C C . LYS A 1 267 ? -53.115 19.656 14.590 1.00 28.31 267 LYS A C 1
ATOM 2182 O O . LYS A 1 267 ? -52.271 20.202 13.900 1.00 28.31 267 LYS A O 1
ATOM 2187 N N . LYS A 1 268 ? -53.800 18.553 14.236 1.00 30.45 268 LYS A N 1
ATOM 2188 C CA . LYS A 1 268 ? -54.423 18.245 12.923 1.00 30.45 268 LYS A CA 1
ATOM 2189 C C . LYS A 1 268 ? -53.526 17.558 11.895 1.00 30.45 268 LYS A C 1
ATOM 2191 O O . LYS A 1 268 ? -52.412 17.972 11.664 1.00 30.45 268 LYS A O 1
ATOM 2196 N N . LYS A 1 269 ? -54.036 16.651 11.063 1.00 27.69 269 LYS A N 1
ATOM 2197 C CA . LYS A 1 269 ? -55.260 15.818 10.980 1.00 27.69 269 LYS A CA 1
ATOM 2198 C C . LYS A 1 269 ? -55.090 15.087 9.645 1.00 27.69 269 LYS A C 1
ATOM 2200 O O . LYS A 1 269 ? -54.725 15.739 8.676 1.00 27.69 269 LYS A O 1
ATOM 2205 N N . GLY A 1 270 ? -55.544 13.840 9.552 1.00 27.86 270 GLY A N 1
ATOM 2206 C CA . GLY A 1 270 ? -55.922 13.245 8.260 1.00 27.86 270 GLY A CA 1
ATOM 2207 C C . GLY A 1 270 ? -55.132 11.985 7.911 1.00 27.86 270 GLY A C 1
ATOM 2208 O O . GLY A 1 270 ? -54.155 12.095 7.199 1.00 27.86 270 GLY A O 1
ATOM 2209 N N . LYS A 1 271 ? -55.375 10.800 8.482 1.00 29.36 271 LYS A N 1
ATOM 2210 C CA . LYS A 1 271 ? -56.614 9.998 8.584 1.00 29.36 271 LYS A CA 1
ATOM 2211 C C . LYS A 1 271 ? -56.781 9.032 7.396 1.00 29.36 271 LYS A C 1
ATOM 2213 O O . LYS A 1 271 ? -57.071 9.461 6.290 1.00 29.36 271 LYS A O 1
ATOM 2218 N N . LYS A 1 272 ? -56.850 7.752 7.793 1.00 27.22 272 LYS A N 1
ATOM 2219 C CA . LYS A 1 272 ? -57.607 6.607 7.239 1.00 27.22 272 LYS A CA 1
ATOM 2220 C C . LYS A 1 272 ? -57.040 5.931 5.977 1.00 27.22 272 LYS A C 1
ATOM 2222 O O . LYS A 1 272 ? -56.864 6.570 4.963 1.00 27.22 272 LYS A O 1
ATOM 2227 N N . GLY A 1 273 ? -56.886 4.610 5.947 1.00 27.11 273 GLY A N 1
ATOM 2228 C CA . GLY A 1 273 ? -57.281 3.639 6.956 1.00 27.11 273 GLY A CA 1
ATOM 2229 C C . GLY A 1 273 ? -57.468 2.227 6.412 1.00 27.11 273 GLY A C 1
ATOM 2230 O O . GLY A 1 273 ? -57.996 2.036 5.329 1.00 27.11 273 GLY A O 1
ATOM 2231 N N . LYS A 1 274 ? -57.215 1.293 7.332 1.00 28.98 274 LYS A N 1
ATOM 2232 C CA . LYS A 1 274 ? -58.058 0.134 7.657 1.00 28.98 274 LYS A CA 1
ATOM 2233 C C . LYS A 1 274 ? -57.814 -1.170 6.874 1.00 28.98 274 LYS A C 1
ATOM 2235 O O . LYS A 1 274 ? -58.469 -1.469 5.891 1.00 28.98 274 LYS A O 1
ATOM 2240 N N . LYS A 1 275 ? -56.936 -1.985 7.473 1.00 26.91 275 LYS A N 1
ATOM 2241 C CA . LYS A 1 275 ? -57.261 -3.196 8.264 1.00 26.91 275 LYS A CA 1
ATOM 2242 C C . LYS A 1 275 ? -58.171 -4.233 7.585 1.00 26.91 275 LYS A C 1
ATOM 2244 O O . LYS A 1 275 ? -59.364 -4.006 7.427 1.00 26.91 275 LYS A O 1
ATOM 2249 N N . GLY A 1 276 ? -57.629 -5.435 7.410 1.00 25.38 276 GLY A N 1
ATOM 2250 C CA . GLY A 1 276 ? -58.395 -6.656 7.176 1.00 25.38 276 GLY A CA 1
ATOM 2251 C C . GLY A 1 276 ? -57.503 -7.887 7.292 1.00 25.38 276 GLY A C 1
ATOM 2252 O O . GLY A 1 276 ? -56.910 -8.323 6.318 1.00 25.38 276 GLY A O 1
ATOM 2253 N N . LYS A 1 277 ? -57.370 -8.398 8.514 1.00 29.06 277 LYS A N 1
ATOM 2254 C CA . LYS A 1 277 ? -56.676 -9.636 8.879 1.00 29.06 277 LYS A CA 1
ATOM 2255 C C . LYS A 1 277 ? -57.718 -10.751 8.864 1.00 29.06 277 LYS A C 1
ATOM 2257 O O . LYS A 1 277 ? -58.661 -10.617 9.630 1.00 29.06 277 LYS A O 1
ATOM 2262 N N . GLU A 1 278 ? -57.523 -11.844 8.125 1.00 25.48 278 GLU A N 1
ATOM 2263 C CA . GLU A 1 278 ? -57.842 -13.168 8.674 1.00 25.48 278 GLU A CA 1
ATOM 2264 C C . GLU A 1 278 ? -57.213 -14.352 7.932 1.00 25.48 278 GLU A C 1
ATOM 2266 O O . GLU A 1 278 ? -56.868 -14.305 6.757 1.00 25.48 278 GLU A O 1
ATOM 2271 N N . LYS A 1 279 ? -57.025 -15.398 8.735 1.00 28.16 279 LYS A N 1
ATOM 2272 C CA . LYS A 1 279 ? -56.377 -16.683 8.498 1.00 28.16 279 LYS A CA 1
ATOM 2273 C C . LYS A 1 279 ? -57.192 -17.587 7.563 1.00 28.16 279 LYS A C 1
ATOM 2275 O O . LYS A 1 279 ? -58.409 -17.623 7.664 1.00 28.16 279 LYS A O 1
ATOM 2280 N N . GLY A 1 280 ? -56.500 -18.522 6.901 1.00 25.12 280 GLY A N 1
ATOM 2281 C CA . GLY A 1 280 ? -56.939 -19.926 6.930 1.00 25.12 280 GLY A CA 1
ATOM 2282 C C . GLY A 1 280 ? -56.938 -20.722 5.620 1.00 25.12 280 GLY A C 1
ATOM 2283 O O . GLY A 1 280 ? -57.795 -20.538 4.774 1.00 25.12 280 GLY A O 1
ATOM 2284 N N . LYS A 1 281 ? -56.055 -21.734 5.592 1.00 27.52 281 LYS A N 1
ATOM 2285 C CA . LYS A 1 281 ? -56.197 -23.084 4.996 1.00 27.52 281 LYS A CA 1
ATOM 2286 C C . LYS A 1 281 ? -56.409 -23.267 3.474 1.00 27.52 281 LYS A C 1
ATOM 2288 O O . LYS A 1 281 ? -57.496 -23.130 2.941 1.00 27.52 281 LYS A O 1
ATOM 2293 N N . LYS A 1 282 ? -55.370 -23.875 2.879 1.00 31.67 282 LYS A N 1
ATOM 2294 C CA . LYS A 1 282 ? -55.365 -25.190 2.190 1.00 31.67 282 LYS A CA 1
ATOM 2295 C C . LYS A 1 282 ? -56.478 -25.442 1.149 1.00 31.67 282 LYS A C 1
ATOM 2297 O O . LYS A 1 282 ? -57.581 -25.842 1.494 1.00 31.67 282 LYS A O 1
ATOM 2302 N N . GLY A 1 283 ? -56.107 -25.403 -0.132 1.00 26.20 283 GLY A N 1
ATOM 2303 C CA . GLY A 1 283 ? -56.919 -25.908 -1.242 1.00 26.20 283 GLY A CA 1
ATOM 2304 C C . GLY A 1 283 ? -56.067 -26.176 -2.481 1.00 26.20 283 GLY A C 1
ATOM 2305 O O . GLY A 1 283 ? -55.325 -25.319 -2.938 1.00 26.20 283 GLY A O 1
ATOM 2306 N N . LYS A 1 284 ? -56.127 -27.410 -2.971 1.00 30.44 284 LYS A N 1
ATOM 2307 C CA . LYS A 1 284 ? -55.327 -28.007 -4.044 1.00 30.44 284 LYS A CA 1
ATOM 2308 C C . LYS A 1 284 ? -55.991 -27.728 -5.406 1.00 30.44 284 LYS A C 1
ATOM 2310 O O . LYS A 1 284 ? -57.210 -27.802 -5.487 1.00 30.44 284 LYS A O 1
ATOM 2315 N N . LYS A 1 285 ? -55.165 -27.653 -6.463 1.00 27.16 285 LYS A N 1
ATOM 2316 C CA . LYS A 1 285 ? -55.464 -28.010 -7.875 1.00 27.16 285 LYS A CA 1
ATOM 2317 C C . LYS A 1 285 ? -56.051 -26.907 -8.780 1.00 27.16 285 LYS A C 1
ATOM 2319 O O . LYS A 1 285 ? -57.142 -26.409 -8.550 1.00 27.16 285 LYS A O 1
ATOM 2324 N N . GLY A 1 286 ? -55.357 -26.633 -9.892 1.00 27.36 286 GLY A N 1
ATOM 2325 C CA . GLY A 1 286 ? -55.897 -25.825 -10.992 1.00 27.36 286 GLY A CA 1
ATOM 2326 C C . GLY A 1 286 ? -54.871 -25.366 -12.028 1.00 27.36 286 GLY A C 1
ATOM 2327 O O . GLY A 1 286 ? -54.651 -24.175 -12.192 1.00 27.36 286 GLY A O 1
ATOM 2328 N N . LYS A 1 287 ? -54.237 -26.308 -12.732 1.00 38.09 287 LYS A N 1
ATOM 2329 C CA . LYS A 1 287 ? -53.405 -26.063 -13.920 1.00 38.09 287 LYS A CA 1
ATOM 2330 C C . LYS A 1 287 ? -54.268 -25.398 -15.008 1.00 38.09 287 LYS A C 1
ATOM 2332 O O . LYS A 1 287 ? -55.191 -26.038 -15.505 1.00 38.09 287 LYS A O 1
ATOM 2337 N N . LYS A 1 288 ? -53.963 -24.163 -15.419 1.00 30.14 288 LYS A N 1
ATOM 2338 C CA . LYS A 1 288 ? -54.379 -23.644 -16.733 1.00 30.14 288 LYS A CA 1
ATOM 2339 C C . LYS A 1 288 ? -53.347 -22.641 -17.235 1.00 30.14 288 LYS A C 1
ATOM 2341 O O . LYS A 1 288 ? -53.176 -21.567 -16.671 1.00 30.14 288 LYS A O 1
ATOM 2346 N N . GLY A 1 289 ? -52.605 -23.076 -18.250 1.00 33.78 289 GLY A N 1
ATOM 2347 C CA . GLY A 1 289 ? -51.515 -22.327 -18.848 1.00 33.78 289 GLY A CA 1
ATOM 2348 C C . GLY A 1 289 ? -51.993 -21.040 -19.505 1.00 33.78 289 GLY A C 1
ATOM 2349 O O . GLY A 1 289 ? -53.058 -20.994 -20.122 1.00 33.78 289 GLY A O 1
ATOM 2350 N N . LYS A 1 290 ? -51.149 -20.017 -19.415 1.00 33.09 290 LYS A N 1
ATOM 2351 C CA . LYS A 1 290 ? -51.163 -18.890 -20.333 1.00 33.09 290 LYS A CA 1
ATOM 2352 C C . LYS A 1 290 ? -49.752 -18.766 -20.889 1.00 33.09 290 LYS A C 1
ATOM 2354 O O . LYS A 1 290 ? -48.834 -18.318 -20.215 1.00 33.09 290 LYS A O 1
ATOM 2359 N N . LYS A 1 291 ? -49.608 -19.298 -22.100 1.00 34.03 291 LYS A N 1
ATOM 2360 C CA . LYS A 1 291 ? -48.428 -19.242 -22.957 1.00 34.03 291 LYS A CA 1
ATOM 2361 C C . LYS A 1 291 ? -48.234 -17.770 -23.340 1.00 34.03 291 LYS A C 1
ATOM 2363 O O . LYS A 1 291 ? -48.934 -17.267 -24.214 1.00 34.03 291 LYS A O 1
ATOM 2368 N N . GLY A 1 292 ? -47.385 -17.068 -22.598 1.00 29.64 292 GLY A N 1
ATOM 2369 C CA . GLY A 1 292 ? -46.899 -15.733 -22.927 1.00 29.64 292 GLY A CA 1
ATOM 2370 C C . GLY A 1 292 ? -45.528 -15.883 -23.561 1.00 29.64 292 GLY A C 1
ATOM 2371 O O . GLY A 1 292 ? -44.586 -16.231 -22.866 1.00 29.64 292 GLY A O 1
ATOM 2372 N N . LYS A 1 293 ? -45.502 -15.728 -24.887 1.00 31.09 293 LYS A N 1
ATOM 2373 C CA . LYS A 1 293 ? -44.365 -15.451 -25.775 1.00 31.09 293 LYS A CA 1
ATOM 2374 C C . LYS A 1 293 ? -43.072 -15.096 -25.013 1.00 31.09 293 LYS A C 1
ATOM 2376 O O . LYS A 1 293 ? -42.947 -13.978 -24.527 1.00 31.09 293 LYS A O 1
ATOM 2381 N N . GLY A 1 294 ? -42.163 -16.062 -24.897 1.00 28.89 294 GLY A N 1
ATOM 2382 C CA . GLY A 1 294 ? -40.774 -15.782 -24.561 1.00 28.89 294 GLY A CA 1
ATOM 2383 C C . GLY A 1 294 ? -40.101 -15.223 -25.806 1.00 28.89 294 GLY A C 1
ATOM 2384 O O . GLY A 1 294 ? -40.174 -15.841 -26.869 1.00 28.89 294 GLY A O 1
ATOM 2385 N N . GLU A 1 295 ? -39.524 -14.036 -25.685 1.00 35.00 295 GLU A N 1
ATOM 2386 C CA . GLU A 1 295 ? -38.285 -13.754 -26.394 1.00 35.00 295 GLU A CA 1
ATOM 2387 C C . GLU A 1 295 ? -37.266 -14.740 -25.820 1.00 35.00 295 GLU A C 1
ATOM 2389 O O . GLU A 1 295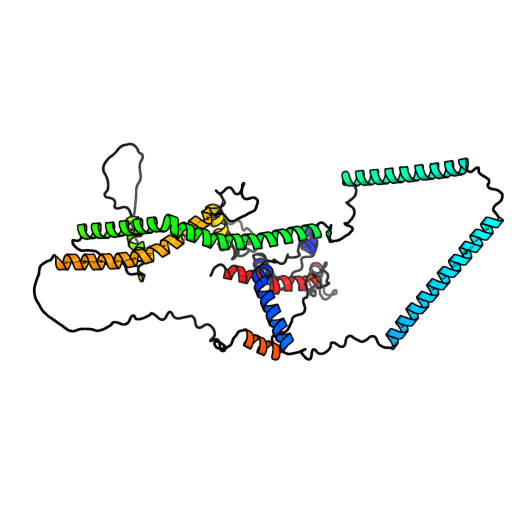 ? -36.948 -14.688 -24.634 1.00 35.00 295 GLU A O 1
ATOM 2394 N N . GLU A 1 296 ? -36.849 -15.713 -26.628 1.00 36.81 296 GLU A N 1
ATOM 2395 C CA . GLU A 1 296 ? -35.562 -16.370 -26.420 1.00 36.81 296 GLU A CA 1
ATOM 2396 C C . GLU A 1 296 ? -34.507 -15.284 -26.666 1.00 36.81 296 GLU A C 1
ATOM 2398 O O . GLU A 1 296 ? -34.014 -15.116 -27.778 1.00 36.81 296 GLU A O 1
ATOM 2403 N N . GLU A 1 297 ? -34.209 -14.485 -25.638 1.00 45.69 297 GLU A N 1
ATOM 2404 C CA . GLU A 1 297 ? -32.821 -14.073 -25.461 1.00 45.69 297 GLU A CA 1
ATOM 2405 C C . GLU A 1 297 ? -32.044 -15.387 -25.393 1.00 45.69 297 GLU A C 1
ATOM 2407 O O . GLU A 1 297 ? -32.374 -16.248 -24.573 1.00 45.69 297 GLU A O 1
ATOM 2412 N N . GLU A 1 298 ? -31.094 -15.590 -26.309 1.00 43.31 298 GLU A N 1
ATOM 2413 C CA . GLU A 1 298 ? -30.095 -16.643 -26.151 1.00 43.31 298 GLU A CA 1
ATOM 2414 C C . GLU A 1 298 ? -29.642 -16.597 -24.690 1.00 43.31 298 GLU A C 1
ATOM 2416 O O . GLU A 1 298 ? -29.167 -15.553 -24.236 1.00 43.31 298 GLU A O 1
ATOM 2421 N N . GLU A 1 299 ? -29.855 -17.678 -23.931 1.00 50.69 299 GLU A N 1
ATOM 2422 C CA . GLU A 1 299 ? -29.293 -17.818 -22.587 1.00 50.69 299 GLU A CA 1
ATOM 2423 C C . GLU A 1 299 ? -27.768 -17.859 -22.745 1.00 50.69 299 GLU A C 1
ATOM 2425 O O . GLU A 1 299 ? -27.137 -18.913 -22.795 1.00 50.69 299 GLU A O 1
ATOM 2430 N N . GLY A 1 300 ? -27.174 -16.679 -22.905 1.00 60.84 300 GLY A N 1
ATOM 2431 C CA . GLY A 1 300 ? -25.745 -16.477 -22.881 1.00 60.84 300 GLY A CA 1
ATOM 2432 C C . GLY A 1 300 ? -25.213 -16.868 -21.511 1.00 60.84 300 GLY A C 1
ATOM 2433 O O . GLY A 1 300 ? -25.928 -16.853 -20.505 1.00 60.84 300 GLY A O 1
ATOM 2434 N N . PHE A 1 301 ? -23.933 -17.222 -21.467 1.00 73.31 301 PHE A N 1
ATOM 2435 C CA . PHE A 1 301 ? -23.253 -17.537 -20.219 1.00 73.31 301 PHE A CA 1
ATOM 2436 C C . PHE A 1 301 ? -23.439 -16.402 -19.194 1.00 73.31 301 PHE A C 1
ATOM 2438 O O . PHE A 1 301 ? -23.015 -15.267 -19.421 1.00 73.31 301 PHE A O 1
ATOM 2445 N N . GLN A 1 302 ? -24.075 -16.708 -18.059 1.00 78.19 302 GLN A N 1
ATOM 2446 C CA . GLN A 1 302 ? -24.246 -15.767 -16.954 1.00 78.19 302 GLN A CA 1
ATOM 2447 C C . GLN A 1 302 ? -23.135 -15.964 -15.921 1.00 78.19 302 GLN A C 1
ATOM 2449 O O . GLN A 1 302 ? -23.055 -17.002 -15.266 1.00 78.19 302 GLN A O 1
ATOM 2454 N N . LEU A 1 303 ? -22.298 -14.937 -15.762 1.00 77.81 303 LEU A N 1
ATOM 2455 C CA . LEU A 1 303 ? -21.233 -14.894 -14.758 1.00 77.81 303 LEU A CA 1
ATOM 2456 C C . LEU A 1 303 ? -21.810 -15.009 -13.343 1.00 77.81 303 LEU A C 1
ATOM 2458 O O . LEU A 1 303 ? -22.797 -14.347 -13.003 1.00 77.81 303 LEU A O 1
ATOM 2462 N N . ALA A 1 304 ? -21.140 -15.774 -12.482 1.00 82.50 304 ALA A N 1
ATOM 2463 C CA . ALA A 1 304 ? -21.546 -15.873 -11.088 1.00 82.50 304 ALA A CA 1
ATOM 2464 C C . ALA A 1 304 ? -21.357 -14.524 -10.357 1.00 82.50 304 ALA A C 1
ATOM 2466 O O . ALA A 1 304 ? -20.397 -13.778 -10.634 1.00 82.50 304 ALA A O 1
ATOM 2467 N N . PRO A 1 305 ? -22.244 -14.185 -9.395 1.00 85.62 305 PRO A N 1
ATOM 2468 C CA . PRO A 1 305 ? -22.070 -12.997 -8.573 1.00 85.62 305 PRO A CA 1
ATOM 2469 C C . PRO A 1 305 ? -20.776 -13.092 -7.756 1.00 85.62 305 PRO A C 1
ATOM 2471 O O . PRO A 1 305 ? -20.403 -14.149 -7.253 1.00 85.62 305 PRO A O 1
ATOM 2474 N N . SER A 1 306 ? -20.090 -11.960 -7.617 1.00 87.38 306 SER A N 1
ATOM 2475 C CA . SER A 1 306 ? -18.817 -11.871 -6.896 1.00 87.38 306 SER A CA 1
ATOM 2476 C C . SER A 1 306 ? -18.990 -12.124 -5.398 1.00 87.38 306 SER A C 1
ATOM 2478 O O . SER A 1 306 ? -19.869 -11.534 -4.763 1.00 87.38 306 SER A O 1
ATOM 2480 N N . ASN A 1 307 ? -18.080 -12.898 -4.796 1.00 86.62 307 ASN A N 1
ATOM 2481 C CA . ASN A 1 307 ? -18.073 -13.109 -3.343 1.00 86.62 307 ASN A CA 1
ATOM 2482 C C . ASN A 1 307 ? -17.715 -11.829 -2.571 1.00 86.62 307 ASN A C 1
ATOM 2484 O O . ASN A 1 307 ? -17.886 -11.768 -1.357 1.00 86.62 307 ASN A O 1
ATOM 2488 N N . PHE A 1 308 ? -17.213 -10.801 -3.263 1.00 85.19 308 PHE A N 1
ATOM 2489 C CA . PHE A 1 308 ? -16.836 -9.515 -2.677 1.00 85.19 308 PHE A CA 1
ATOM 2490 C C . PHE A 1 308 ? -17.995 -8.506 -2.631 1.00 85.19 308 PHE A C 1
ATOM 2492 O O . PHE A 1 308 ? -17.818 -7.423 -2.078 1.00 85.19 308 PHE A O 1
ATOM 2499 N N . ILE A 1 309 ? -19.177 -8.837 -3.175 1.00 88.19 309 ILE A N 1
ATOM 2500 C CA . ILE A 1 309 ? -20.360 -7.956 -3.126 1.00 88.19 309 ILE A CA 1
ATOM 2501 C C . ILE A 1 309 ? -20.731 -7.559 -1.687 1.00 88.19 309 ILE A C 1
ATOM 2503 O O . ILE A 1 309 ? -20.924 -6.364 -1.467 1.00 88.19 309 ILE A O 1
ATOM 2507 N N . PRO A 1 310 ? -20.787 -8.474 -0.694 1.00 90.56 310 PRO A N 1
ATOM 2508 C CA . PRO A 1 310 ? -21.100 -8.099 0.684 1.00 90.56 310 PRO A CA 1
ATOM 2509 C C . PRO A 1 310 ? -20.120 -7.066 1.249 1.00 90.56 310 PRO A C 1
ATOM 2511 O O . PRO A 1 310 ? -20.552 -6.048 1.774 1.00 90.56 310 PRO A O 1
ATOM 2514 N N . THR A 1 311 ? -18.814 -7.268 1.053 1.00 88.69 311 THR A N 1
ATOM 2515 C CA . THR A 1 311 ? -17.771 -6.336 1.512 1.00 88.69 311 THR A CA 1
ATOM 2516 C C . THR A 1 311 ? -17.884 -4.968 0.838 1.00 88.69 311 THR A C 1
ATOM 2518 O O . THR A 1 311 ? -17.734 -3.939 1.491 1.00 88.69 311 THR A O 1
ATOM 2521 N N . ILE A 1 312 ? -18.172 -4.929 -0.467 1.00 89.38 312 ILE A N 1
ATOM 2522 C CA . ILE A 1 312 ? -18.388 -3.667 -1.192 1.00 89.38 312 ILE A CA 1
ATOM 2523 C C . ILE A 1 312 ? -19.655 -2.969 -0.684 1.00 89.38 312 ILE A C 1
ATOM 2525 O O . ILE A 1 312 ? -19.649 -1.756 -0.490 1.00 89.38 312 ILE A O 1
ATOM 2529 N N . SER A 1 313 ? -20.729 -3.722 -0.439 1.00 92.56 313 SER A N 1
ATOM 2530 C CA . SER A 1 313 ? -21.990 -3.190 0.081 1.00 92.56 313 SER A CA 1
ATOM 2531 C C . SER A 1 313 ? -21.832 -2.627 1.494 1.00 92.56 313 SER A C 1
ATOM 2533 O O . SER A 1 313 ? -22.367 -1.561 1.794 1.00 92.56 313 SER A O 1
ATOM 2535 N N . GLU A 1 314 ? -21.082 -3.312 2.356 1.00 94.25 314 GLU A N 1
ATOM 2536 C CA . GLU A 1 314 ? -20.731 -2.839 3.695 1.00 94.25 314 GLU A CA 1
ATOM 2537 C C . GLU A 1 314 ? -19.884 -1.565 3.619 1.00 94.25 314 GLU A C 1
ATOM 2539 O O . GLU A 1 314 ? -20.224 -0.564 4.245 1.00 94.25 314 GLU A O 1
ATOM 2544 N N . GLY A 1 315 ? -18.840 -1.555 2.783 1.00 93.00 315 GLY A N 1
ATOM 2545 C CA . GLY A 1 315 ? -18.010 -0.371 2.559 1.00 93.00 315 GLY A CA 1
ATOM 2546 C C . GLY A 1 315 ? -18.808 0.819 2.019 1.00 93.00 315 GLY A C 1
ATOM 2547 O O . GLY A 1 315 ? -18.606 1.949 2.462 1.00 93.00 315 GLY A O 1
ATOM 2548 N N . SER A 1 316 ? -19.759 0.568 1.116 1.00 94.44 316 SER A N 1
ATOM 2549 C CA . SER A 1 316 ? -20.675 1.586 0.599 1.00 94.44 316 SER A CA 1
ATOM 2550 C C . SER A 1 316 ? -21.604 2.116 1.687 1.00 94.44 316 SER A C 1
ATOM 2552 O O . SER A 1 316 ? -21.807 3.323 1.766 1.00 94.44 316 SER A O 1
ATOM 2554 N N . SER A 1 317 ? -22.152 1.239 2.530 1.00 95.69 317 SER A N 1
ATOM 2555 C CA . SER A 1 317 ? -23.024 1.645 3.640 1.00 95.69 317 SER A CA 1
ATOM 2556 C C . SER A 1 317 ? -22.239 2.488 4.646 1.00 95.69 317 SER A C 1
ATOM 2558 O O . SER A 1 317 ? -22.635 3.602 4.958 1.00 95.69 317 SER A O 1
ATOM 2560 N N . ASN A 1 318 ? -21.038 2.044 5.023 1.00 93.69 318 ASN A N 1
ATOM 2561 C CA . ASN A 1 318 ? -20.132 2.804 5.882 1.00 93.69 318 ASN A CA 1
ATOM 2562 C C . ASN A 1 318 ? -19.750 4.167 5.277 1.00 93.69 318 ASN A C 1
ATOM 2564 O O . ASN A 1 318 ? -19.671 5.161 5.994 1.00 93.69 318 ASN A O 1
ATOM 2568 N N . TYR A 1 319 ? -19.532 4.254 3.962 1.00 93.12 319 TYR A N 1
ATOM 2569 C CA . TYR A 1 319 ? -19.311 5.542 3.303 1.00 93.12 319 TYR A CA 1
ATOM 2570 C C . TYR A 1 319 ? -20.525 6.466 3.433 1.00 93.12 319 TYR A C 1
ATOM 2572 O O . TYR A 1 319 ? -20.363 7.623 3.813 1.00 93.12 319 TYR A O 1
ATOM 2580 N N . VAL A 1 320 ? -21.728 5.962 3.152 1.00 94.50 320 VAL A N 1
ATOM 2581 C CA . VAL A 1 320 ? -22.976 6.731 3.260 1.00 94.50 320 VAL A CA 1
ATOM 2582 C C . VAL A 1 320 ? -23.195 7.218 4.694 1.00 94.50 320 VAL A C 1
ATOM 2584 O O . VAL A 1 320 ? -23.438 8.404 4.902 1.00 94.50 320 VAL A O 1
ATOM 2587 N N . ASP A 1 321 ? -23.041 6.328 5.672 1.00 92.00 321 ASP A N 1
ATOM 2588 C CA . ASP A 1 321 ? -23.372 6.596 7.071 1.00 92.00 321 ASP A CA 1
ATOM 2589 C C . ASP A 1 321 ? -22.333 7.487 7.766 1.00 92.00 321 ASP A C 1
ATOM 2591 O O . ASP A 1 321 ? -22.677 8.329 8.596 1.00 92.00 321 ASP A O 1
ATOM 2595 N N . VAL A 1 322 ? -21.048 7.307 7.444 1.00 89.00 322 VAL A N 1
ATOM 2596 C CA . VAL A 1 322 ? -19.943 7.940 8.180 1.00 89.00 322 VAL A CA 1
ATOM 2597 C C . VAL A 1 322 ? -19.301 9.088 7.404 1.00 89.00 322 VAL A C 1
ATOM 2599 O O . VAL A 1 322 ? -18.926 10.089 8.014 1.00 89.00 322 VAL A O 1
ATOM 2602 N N . TRP A 1 323 ? -19.155 8.970 6.083 1.00 89.75 323 TRP A N 1
ATOM 2603 C CA . TRP A 1 323 ? -18.274 9.845 5.299 1.00 89.75 323 TRP A CA 1
ATOM 2604 C C . TRP A 1 323 ? -19.007 10.805 4.356 1.00 89.75 323 TRP A C 1
ATOM 2606 O O . TRP A 1 323 ? -18.543 11.926 4.179 1.00 89.75 323 TRP A O 1
ATOM 2616 N N . MET A 1 324 ? -20.155 10.426 3.785 1.00 90.50 324 MET A N 1
ATOM 2617 C CA . MET A 1 324 ? -20.860 11.212 2.759 1.00 90.50 324 MET A CA 1
ATOM 2618 C C . MET A 1 324 ? -21.220 12.632 3.222 1.00 90.50 324 MET A C 1
ATOM 2620 O O . MET A 1 324 ? -21.125 13.578 2.445 1.00 90.50 324 MET A O 1
ATOM 2624 N N . GLY A 1 325 ? -21.625 12.789 4.483 1.00 87.25 325 GLY A N 1
ATOM 2625 C CA . GLY A 1 325 ? -21.992 14.086 5.059 1.00 87.25 325 GLY A CA 1
ATOM 2626 C C . GLY A 1 325 ? -20.827 14.885 5.650 1.00 87.25 325 GLY A C 1
ATOM 2627 O O . GLY A 1 325 ? -21.048 15.992 6.140 1.00 87.25 325 GLY A O 1
ATOM 2628 N N . ARG A 1 326 ? -19.599 14.347 5.657 1.00 86.81 326 ARG A N 1
ATOM 2629 C CA . ARG A 1 326 ? -18.450 14.981 6.318 1.00 86.81 326 ARG A CA 1
ATOM 2630 C C . ARG A 1 326 ? -17.559 15.708 5.322 1.00 86.81 326 ARG A C 1
ATOM 2632 O O . ARG A 1 326 ? -17.177 15.172 4.288 1.00 86.81 326 ARG A O 1
ATOM 2639 N N . SER A 1 327 ? -17.202 16.943 5.666 1.00 84.00 327 SER A N 1
ATOM 2640 C CA . SER A 1 327 ? -16.288 17.756 4.866 1.00 84.00 327 SER A CA 1
ATOM 2641 C C . SER A 1 327 ? -14.845 17.569 5.335 1.00 84.00 327 SER A C 1
ATOM 2643 O O . SER A 1 327 ? -14.483 17.994 6.428 1.00 84.00 327 SER A O 1
ATOM 2645 N N . GLU A 1 328 ? -14.005 16.999 4.472 1.00 84.56 328 GLU A N 1
ATOM 2646 C CA . GLU A 1 328 ? -12.550 16.860 4.672 1.00 84.56 328 GLU A CA 1
ATOM 2647 C C . GLU A 1 328 ? -11.761 18.069 4.121 1.00 84.56 328 GLU A C 1
ATOM 2649 O O . GLU A 1 328 ? -10.535 18.034 4.012 1.00 84.56 328 GLU A O 1
ATOM 2654 N N . ALA A 1 329 ? -12.438 19.172 3.771 1.00 87.69 329 ALA A N 1
ATOM 2655 C CA . ALA A 1 329 ? -11.825 20.324 3.097 1.00 87.69 329 ALA A CA 1
ATOM 2656 C C . ALA A 1 329 ? -10.681 20.988 3.887 1.00 87.69 329 ALA A C 1
ATOM 2658 O O . ALA A 1 329 ? -9.847 21.671 3.301 1.00 87.69 329 ALA A O 1
ATOM 2659 N N . HIS A 1 330 ? -10.630 20.803 5.207 1.00 85.94 330 HIS A N 1
ATOM 2660 C CA . HIS A 1 330 ? -9.585 21.359 6.071 1.00 85.94 330 HIS A CA 1
ATOM 2661 C C . HIS A 1 330 ? -8.536 20.325 6.505 1.00 85.94 330 HIS A C 1
ATOM 2663 O O . HIS A 1 330 ? -7.565 20.681 7.170 1.00 85.94 330 HIS A O 1
ATOM 2669 N N . ASN A 1 331 ? -8.676 19.065 6.082 1.00 88.81 331 ASN A N 1
ATOM 2670 C CA . ASN A 1 331 ? -7.777 17.965 6.424 1.00 88.81 331 ASN A CA 1
ATOM 2671 C C . ASN A 1 331 ? -6.941 17.514 5.213 1.00 88.81 331 ASN A C 1
ATOM 2673 O O . ASN A 1 331 ? -6.833 16.332 4.895 1.00 88.81 331 ASN A O 1
ATOM 2677 N N . PHE A 1 332 ? -6.290 18.460 4.528 1.00 86.88 332 PHE A N 1
ATOM 2678 C CA . PHE A 1 332 ? -5.415 18.153 3.383 1.00 86.88 332 PHE A CA 1
ATOM 2679 C C . PHE A 1 332 ? -4.266 17.199 3.731 1.00 86.88 332 PHE A C 1
ATOM 2681 O O . PHE A 1 332 ? -3.764 16.487 2.864 1.00 86.88 332 PHE A O 1
ATOM 2688 N N . GLN A 1 333 ? -3.835 17.203 4.995 1.00 87.06 333 GLN A N 1
ATOM 2689 C CA . GLN A 1 333 ? -2.792 16.311 5.497 1.00 87.06 333 GLN A CA 1
ATOM 2690 C C . GLN A 1 333 ? -3.314 14.902 5.812 1.00 87.06 333 GLN A C 1
ATOM 2692 O O . GLN A 1 333 ? -2.498 14.047 6.127 1.00 87.06 333 GLN A O 1
ATOM 2697 N N . GLN A 1 334 ? -4.626 14.648 5.722 1.00 87.88 334 GLN A N 1
ATOM 2698 C CA . GLN A 1 334 ? -5.251 13.349 6.001 1.00 87.88 334 GLN A CA 1
ATOM 2699 C C . GLN A 1 334 ? -4.890 12.799 7.391 1.00 87.88 334 GLN A C 1
ATOM 2701 O O . GLN A 1 334 ? -4.582 11.618 7.552 1.00 87.88 334 GLN A O 1
ATOM 2706 N N . ARG A 1 335 ? -4.886 13.670 8.407 1.00 90.50 335 ARG A N 1
ATOM 2707 C CA . ARG A 1 335 ? -4.689 13.262 9.802 1.00 90.50 335 ARG A CA 1
ATOM 2708 C C . ARG A 1 335 ? -5.971 12.653 10.365 1.00 90.50 335 ARG A C 1
ATOM 2710 O O . ARG A 1 335 ? -7.037 12.749 9.760 1.00 90.50 335 ARG A O 1
ATOM 2717 N N . HIS A 1 336 ? -5.851 12.008 11.523 1.00 90.88 336 HIS A N 1
ATOM 2718 C CA . HIS A 1 336 ? -6.982 11.366 12.177 1.00 90.88 336 HIS A CA 1
ATOM 2719 C C . HIS A 1 336 ? -8.065 12.374 12.584 1.00 90.88 336 HIS A C 1
ATOM 2721 O O . HIS A 1 336 ? -7.771 13.486 13.024 1.00 90.88 336 HIS A O 1
ATOM 2727 N N . ASP A 1 337 ? -9.322 11.949 12.498 1.00 89.81 337 ASP A N 1
ATOM 2728 C CA . ASP A 1 337 ? -10.461 12.722 12.983 1.00 89.81 337 ASP A CA 1
ATOM 2729 C C . ASP A 1 337 ? -10.681 12.440 14.477 1.00 89.81 337 ASP A C 1
ATOM 2731 O O . ASP A 1 337 ? -11.043 11.333 14.893 1.00 89.81 337 ASP A O 1
ATOM 2735 N N . SER A 1 338 ? -10.452 13.464 15.298 1.00 90.38 338 SER A N 1
ATOM 2736 C CA . SER A 1 338 ? -10.592 13.365 16.748 1.00 90.38 338 SER A CA 1
ATOM 2737 C C . SER A 1 338 ? -12.033 13.128 17.212 1.00 90.38 338 SER A C 1
ATOM 2739 O O . SER A 1 338 ? -12.227 12.469 18.231 1.00 90.38 338 SER A O 1
ATOM 2741 N N . GLU A 1 339 ? -13.046 13.604 16.482 1.00 89.81 339 GLU A N 1
ATOM 2742 C CA . GLU A 1 339 ? -14.455 13.419 16.855 1.00 89.81 339 GLU A CA 1
ATOM 2743 C C . GLU A 1 339 ? -14.909 11.981 16.600 1.00 89.81 339 GLU A C 1
ATOM 2745 O O . GLU A 1 339 ? -15.603 11.386 17.426 1.00 89.81 339 GLU A O 1
ATOM 2750 N N . LEU A 1 340 ? -14.428 11.373 15.513 1.00 90.69 340 LEU A N 1
ATOM 2751 C CA . LEU A 1 340 ? -14.599 9.943 15.248 1.00 90.69 340 LEU A CA 1
ATOM 2752 C C . LEU A 1 340 ? -13.993 9.076 16.354 1.00 90.69 340 LEU A C 1
ATOM 2754 O O . LEU A 1 340 ? -14.615 8.103 16.794 1.00 90.69 340 LEU A O 1
ATOM 2758 N N . ILE A 1 341 ? -12.788 9.430 16.812 1.00 92.69 341 ILE A N 1
ATOM 2759 C CA . ILE A 1 341 ? -12.132 8.728 17.919 1.00 92.69 341 ILE A CA 1
ATOM 2760 C C . ILE A 1 341 ? -12.956 8.881 19.196 1.00 92.69 341 ILE A C 1
ATOM 2762 O O . ILE A 1 341 ? -13.262 7.872 19.830 1.00 92.69 341 ILE A O 1
ATOM 2766 N N . LYS A 1 342 ? -13.356 10.109 19.553 1.00 92.38 342 LYS A N 1
ATOM 2767 C CA . LYS A 1 342 ? -14.186 10.372 20.739 1.00 92.38 342 LYS A CA 1
ATOM 2768 C C . LYS A 1 342 ? -15.480 9.567 20.699 1.00 92.38 342 LYS A C 1
ATOM 2770 O O . LYS A 1 342 ? -15.773 8.876 21.664 1.00 92.38 342 LYS A O 1
ATOM 2775 N N . ALA A 1 343 ? -16.218 9.587 19.588 1.00 91.00 343 ALA A N 1
ATOM 2776 C CA . ALA A 1 343 ? -17.477 8.853 19.455 1.00 91.00 343 ALA A CA 1
ATOM 2777 C C . ALA A 1 343 ? -17.303 7.343 19.686 1.00 91.00 343 ALA A C 1
ATOM 2779 O O . ALA A 1 343 ? -18.064 6.749 20.446 1.00 91.00 343 ALA A O 1
ATOM 2780 N N . ARG A 1 344 ? -16.268 6.724 19.100 1.00 91.19 344 ARG A N 1
ATOM 2781 C CA . ARG A 1 344 ? -15.965 5.299 19.328 1.00 91.19 344 ARG A CA 1
ATOM 2782 C C . ARG A 1 344 ? -15.525 5.025 20.768 1.00 91.19 344 ARG A C 1
ATOM 2784 O O . ARG A 1 344 ? -15.977 4.054 21.369 1.00 91.19 344 ARG A O 1
ATOM 2791 N N . LYS A 1 345 ? -14.665 5.879 21.332 1.00 92.19 345 LYS A N 1
ATOM 2792 C CA . LYS A 1 345 ? -14.149 5.721 22.698 1.00 92.19 345 LYS A CA 1
ATOM 2793 C C . LYS A 1 345 ? -15.205 5.966 23.772 1.00 92.19 345 LYS A C 1
ATOM 2795 O O . LYS A 1 345 ? -15.143 5.288 24.789 1.00 92.19 345 LYS A O 1
ATOM 2800 N N . ARG A 1 346 ? -16.201 6.830 23.543 1.00 91.25 346 ARG A N 1
ATOM 2801 C CA . ARG A 1 346 ? -17.355 7.002 24.446 1.00 91.25 346 ARG A CA 1
ATOM 2802 C C . ARG A 1 346 ? -18.092 5.693 24.678 1.00 91.25 346 ARG A C 1
ATOM 2804 O O . ARG A 1 346 ? -18.315 5.346 25.824 1.00 91.25 346 ARG A O 1
ATOM 2811 N N . VAL A 1 347 ? -18.383 4.939 23.616 1.00 91.19 347 VAL A N 1
ATOM 2812 C CA . VAL A 1 347 ? -19.076 3.641 23.724 1.00 91.19 347 VAL A CA 1
ATOM 2813 C C . VAL A 1 347 ? -18.246 2.629 24.527 1.00 91.19 347 VAL A C 1
ATOM 2815 O O . VAL A 1 347 ? -18.782 1.901 25.359 1.00 91.19 347 VAL A O 1
ATOM 2818 N N . GLU A 1 348 ? -16.928 2.598 24.306 1.00 91.25 348 GLU A N 1
ATOM 2819 C CA . GLU A 1 348 ? -15.999 1.737 25.054 1.00 91.25 348 GLU A CA 1
ATOM 2820 C C . GLU A 1 348 ? -15.944 2.122 26.545 1.00 91.25 348 GLU A C 1
ATOM 2822 O O . GLU A 1 348 ? -16.071 1.261 27.413 1.00 91.25 348 GLU A O 1
ATOM 2827 N N . ILE A 1 349 ? -15.817 3.418 26.844 1.00 91.62 349 ILE A N 1
ATOM 2828 C CA . ILE A 1 349 ? -15.761 3.958 28.211 1.00 91.62 349 ILE A CA 1
ATOM 2829 C C . ILE A 1 349 ? -17.090 3.752 28.940 1.00 91.62 349 ILE A C 1
ATOM 2831 O O . ILE A 1 349 ? -17.095 3.322 30.089 1.00 91.62 349 ILE A O 1
ATOM 2835 N N . GLU A 1 350 ? -18.214 4.001 28.274 1.00 89.06 350 GLU A N 1
ATOM 2836 C CA . GLU A 1 350 ? -19.554 3.760 28.800 1.00 89.06 350 GLU A CA 1
ATOM 2837 C C . GLU A 1 350 ? -19.728 2.291 29.212 1.00 89.06 350 GLU A C 1
ATOM 2839 O O . GLU A 1 350 ? -20.207 2.011 30.311 1.00 89.06 350 GLU A O 1
ATOM 2844 N N . ALA A 1 351 ? -19.284 1.345 28.377 1.00 88.25 351 ALA A N 1
ATOM 2845 C CA . ALA A 1 351 ? -19.323 -0.076 28.710 1.00 88.25 351 ALA A CA 1
ATOM 2846 C C . ALA A 1 351 ? -18.422 -0.424 29.912 1.00 88.25 351 ALA A C 1
ATOM 2848 O O . ALA A 1 351 ? -18.838 -1.183 30.788 1.00 88.25 351 ALA A O 1
ATOM 2849 N N . GLU A 1 352 ? -17.214 0.147 29.990 1.00 90.12 352 GLU A N 1
ATOM 2850 C CA . GLU A 1 352 ? -16.295 -0.052 31.121 1.00 90.12 352 GLU A CA 1
ATOM 2851 C C . GLU A 1 352 ? -16.842 0.526 32.438 1.00 90.12 352 GLU A C 1
ATOM 2853 O O . GLU A 1 352 ? -16.766 -0.125 33.485 1.00 90.12 352 GLU A O 1
ATOM 2858 N N . ILE A 1 353 ? -17.407 1.738 32.402 1.00 89.94 353 ILE A N 1
ATOM 2859 C CA . ILE A 1 353 ? -18.021 2.397 33.563 1.00 89.94 353 ILE A CA 1
ATOM 2860 C C . ILE A 1 353 ? -19.245 1.612 34.020 1.00 89.94 353 ILE A C 1
ATOM 2862 O O . ILE A 1 353 ? -19.390 1.382 35.220 1.00 89.94 353 ILE A O 1
ATOM 2866 N N . ARG A 1 354 ? -20.076 1.138 33.085 1.00 88.00 354 ARG A N 1
ATOM 2867 C CA . ARG A 1 354 ? -21.283 0.364 33.387 1.00 88.00 354 ARG A CA 1
ATOM 2868 C C . ARG A 1 354 ? -20.985 -0.858 34.247 1.00 88.00 354 ARG A C 1
ATOM 2870 O O . ARG A 1 354 ? -21.645 -1.056 35.256 1.00 88.00 354 ARG A O 1
ATOM 2877 N N . VAL A 1 355 ? -19.950 -1.633 33.919 1.00 88.12 355 VAL A N 1
ATOM 2878 C CA . VAL A 1 355 ? -19.565 -2.809 34.725 1.00 88.12 355 VAL A CA 1
ATOM 2879 C C . VAL A 1 355 ? -19.243 -2.414 36.171 1.00 88.12 355 VAL A C 1
ATOM 2881 O O . VAL A 1 355 ? -19.703 -3.064 37.110 1.00 88.12 355 VAL A O 1
ATOM 2884 N N . ARG A 1 356 ? -18.501 -1.315 36.365 1.00 86.69 356 ARG A N 1
ATOM 2885 C CA . ARG A 1 356 ? -18.152 -0.808 37.704 1.00 86.69 356 ARG A CA 1
ATOM 2886 C C . ARG A 1 356 ? -19.377 -0.275 38.449 1.00 86.69 356 ARG A C 1
ATOM 2888 O O . ARG A 1 356 ? -19.498 -0.480 39.654 1.00 86.69 356 ARG A O 1
ATOM 2895 N N . VAL A 1 357 ? -20.274 0.418 37.747 1.00 88.75 357 VAL A N 1
ATOM 2896 C CA . VAL A 1 357 ? -21.533 0.920 38.308 1.00 88.75 357 VAL A CA 1
ATOM 2897 C C . VAL A 1 357 ? -22.420 -0.242 38.742 1.00 88.75 357 VAL A C 1
ATOM 2899 O O . VAL A 1 357 ? -22.918 -0.222 39.861 1.00 88.75 357 VAL A O 1
ATOM 2902 N N . ASP A 1 358 ? -22.570 -1.277 37.921 1.00 86.69 358 ASP A N 1
ATOM 2903 C CA . ASP A 1 358 ? -23.402 -2.441 38.230 1.00 86.69 358 ASP A CA 1
ATOM 2904 C C . ASP A 1 358 ? -22.937 -3.166 39.495 1.00 86.69 358 ASP A C 1
ATOM 2906 O O . ASP A 1 358 ? -23.758 -3.599 40.307 1.00 86.69 358 ASP A O 1
ATOM 2910 N N . GLU A 1 359 ? -21.624 -3.294 39.692 1.00 87.00 359 GLU A N 1
ATOM 2911 C CA . GLU A 1 359 ? -21.054 -3.879 40.907 1.00 87.00 359 GLU A CA 1
ATOM 2912 C C . GLU A 1 359 ? -21.386 -3.036 42.148 1.00 87.00 359 GLU A C 1
ATOM 2914 O O . GLU A 1 359 ? -21.933 -3.565 43.121 1.00 87.00 359 GLU A O 1
ATOM 2919 N N . LEU A 1 360 ? -21.176 -1.716 42.081 1.00 87.56 360 LEU A N 1
ATOM 2920 C CA . LEU A 1 360 ? -21.534 -0.790 43.163 1.00 87.56 360 LEU A CA 1
ATOM 2921 C C . LEU A 1 360 ? -23.038 -0.813 43.462 1.00 87.56 360 LEU A C 1
ATOM 2923 O O . LEU A 1 360 ? -23.449 -0.892 44.619 1.00 87.56 360 LEU A O 1
ATOM 2927 N N . MET A 1 361 ? -23.879 -0.802 42.429 1.00 86.00 361 MET A N 1
ATOM 2928 C CA . MET A 1 361 ? -25.330 -0.792 42.588 1.00 86.00 361 MET A CA 1
ATOM 2929 C C . MET A 1 361 ? -25.864 -2.116 43.146 1.00 86.00 361 MET A C 1
ATOM 2931 O O . MET A 1 361 ? -26.829 -2.111 43.915 1.00 86.00 361 MET A O 1
ATOM 2935 N N . ARG A 1 362 ? -25.223 -3.255 42.844 1.00 85.94 362 ARG A N 1
ATOM 2936 C CA . ARG A 1 362 ? -25.519 -4.540 43.503 1.00 85.94 362 ARG A CA 1
ATOM 2937 C C . ARG A 1 362 ? -25.215 -4.496 44.999 1.00 85.94 362 ARG A C 1
ATOM 2939 O O . ARG A 1 362 ? -25.959 -5.090 45.782 1.00 85.94 362 ARG A O 1
ATOM 2946 N N . GLU A 1 363 ? -24.133 -3.841 45.408 1.00 85.38 363 GLU A N 1
ATOM 2947 C CA . GLU A 1 363 ? -23.796 -3.659 46.824 1.00 85.38 363 GLU A CA 1
ATOM 2948 C C . GLU A 1 363 ? -24.767 -2.707 47.527 1.00 85.38 363 GLU A C 1
ATOM 2950 O O . GLU A 1 363 ? -25.284 -3.045 48.596 1.00 85.38 363 GLU A O 1
ATOM 2955 N N . GLU A 1 364 ? -25.098 -1.572 46.906 1.00 84.19 364 GLU A N 1
ATOM 2956 C CA . GLU A 1 364 ? -26.105 -0.638 47.421 1.00 84.19 364 GLU A CA 1
ATOM 2957 C C . GLU A 1 364 ? -27.461 -1.326 47.609 1.00 84.19 364 GLU A C 1
ATOM 2959 O O . GLU A 1 364 ? -28.070 -1.216 48.675 1.00 84.19 364 GLU A O 1
ATOM 2964 N N . LEU A 1 365 ? -27.907 -2.117 46.630 1.00 84.06 365 LEU A N 1
ATOM 2965 C CA . LEU A 1 365 ? -29.160 -2.868 46.709 1.00 84.06 365 LEU A CA 1
ATOM 2966 C C . LEU A 1 365 ? -29.158 -3.896 47.851 1.00 84.06 365 LEU A C 1
ATOM 2968 O O . LEU A 1 365 ? -30.164 -4.049 48.547 1.00 84.06 365 LEU A O 1
ATOM 2972 N N . LYS A 1 366 ? -28.036 -4.597 48.077 1.00 85.75 366 LYS A N 1
ATOM 2973 C CA . LYS A 1 366 ? -27.880 -5.515 49.222 1.00 85.75 366 LYS A CA 1
ATOM 2974 C C . LYS A 1 366 ? -27.987 -4.759 50.546 1.00 85.75 366 LYS A C 1
ATOM 2976 O O . LYS A 1 366 ? -28.684 -5.218 51.451 1.00 85.75 366 LYS A O 1
ATOM 2981 N N . ASN A 1 367 ? -27.343 -3.598 50.648 1.00 85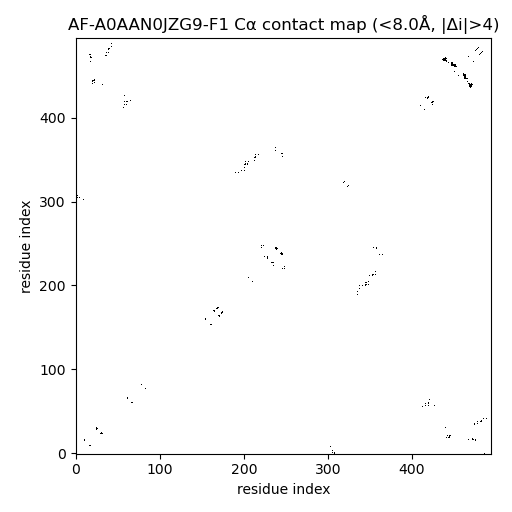.12 367 ASN A N 1
ATOM 2982 C CA . ASN A 1 367 ? -27.385 -2.761 51.845 1.00 85.12 367 ASN A CA 1
ATOM 2983 C C . ASN A 1 367 ? -28.792 -2.203 52.106 1.00 85.12 367 ASN A C 1
ATOM 2985 O O . ASN A 1 367 ? -29.264 -2.248 53.241 1.00 85.12 367 ASN A O 1
ATOM 2989 N N . LEU A 1 368 ? -29.498 -1.760 51.062 1.00 81.38 368 LEU A N 1
ATOM 2990 C CA . LEU A 1 368 ? -30.884 -1.290 51.139 1.00 81.38 368 LEU A CA 1
ATOM 2991 C C . LEU A 1 368 ? -31.846 -2.401 51.588 1.00 81.38 368 LEU A C 1
ATOM 2993 O O . LEU A 1 368 ? -32.686 -2.173 52.461 1.00 81.38 368 LEU A O 1
ATOM 2997 N N . LYS A 1 369 ? -31.695 -3.622 51.056 1.00 81.06 369 LYS A N 1
ATOM 2998 C CA . LYS A 1 369 ? -32.466 -4.797 51.503 1.00 81.06 369 LYS A CA 1
ATOM 2999 C C . LYS A 1 369 ? -32.203 -5.109 52.987 1.00 81.06 369 LYS A C 1
ATOM 3001 O O . LYS A 1 369 ? -33.156 -5.281 53.744 1.00 81.06 369 LYS A O 1
ATOM 3006 N N . LEU A 1 370 ? -30.938 -5.092 53.425 1.00 80.19 370 LEU A N 1
ATOM 3007 C CA . LEU A 1 370 ? -30.549 -5.315 54.829 1.00 80.19 370 LEU A CA 1
ATOM 3008 C C . LEU A 1 370 ? -31.074 -4.236 55.792 1.00 80.19 370 LEU A C 1
ATOM 3010 O O . LEU A 1 370 ? -31.405 -4.546 56.937 1.00 80.19 370 LEU A O 1
ATOM 3014 N N . ALA A 1 371 ? -31.133 -2.973 55.362 1.00 77.12 371 ALA A N 1
ATOM 3015 C CA . ALA A 1 371 ? -31.642 -1.873 56.181 1.00 77.12 371 ALA A CA 1
ATOM 3016 C C . ALA A 1 371 ? -33.153 -2.005 56.441 1.00 77.12 371 ALA A C 1
ATOM 3018 O O . ALA A 1 371 ? -33.588 -1.898 57.586 1.00 77.12 371 ALA A O 1
ATOM 3019 N N . ILE A 1 372 ? -33.942 -2.345 55.414 1.00 71.44 372 ILE A N 1
ATOM 3020 C CA . ILE A 1 372 ? -35.390 -2.572 55.566 1.00 71.44 372 ILE A CA 1
ATOM 3021 C C . ILE A 1 372 ? -35.686 -3.783 56.461 1.00 71.44 372 ILE A C 1
ATOM 3023 O O . ILE A 1 372 ? -36.631 -3.750 57.250 1.00 71.44 372 ILE A O 1
ATOM 3027 N N . GLU A 1 373 ? -34.893 -4.854 56.371 1.00 65.88 373 GLU A N 1
ATOM 3028 C CA . GLU A 1 373 ? -35.047 -6.015 57.258 1.00 65.88 373 GLU A CA 1
ATOM 3029 C C . GLU A 1 373 ? -34.763 -5.685 58.732 1.00 65.88 373 GLU A C 1
ATOM 3031 O O . GLU A 1 373 ? -35.359 -6.297 59.616 1.00 65.88 373 GLU A O 1
ATOM 3036 N N . LYS A 1 374 ? -33.903 -4.698 59.019 1.00 62.59 374 LYS A N 1
ATOM 3037 C CA . LYS A 1 374 ? -33.652 -4.226 60.390 1.00 62.59 374 LYS A CA 1
ATOM 3038 C C . LYS A 1 374 ? -34.779 -3.345 60.942 1.00 62.59 374 LYS A C 1
ATOM 3040 O O . LYS A 1 374 ? -35.041 -3.423 62.142 1.00 62.59 374 LYS A O 1
ATOM 3045 N N . ASP A 1 375 ? -35.453 -2.568 60.094 1.00 56.22 375 ASP A N 1
ATOM 3046 C CA . ASP A 1 375 ? -36.601 -1.730 60.483 1.00 56.22 375 ASP A CA 1
ATOM 3047 C C . ASP A 1 375 ? -37.909 -2.525 60.620 1.00 56.22 375 ASP A C 1
ATOM 3049 O O . ASP A 1 375 ? -38.774 -2.181 61.429 1.00 56.22 375 ASP A O 1
ATOM 3053 N N . LYS A 1 376 ? -38.046 -3.655 59.913 1.00 53.44 376 LYS A N 1
ATOM 3054 C CA . LYS A 1 376 ? -39.144 -4.617 60.106 1.00 53.44 376 LYS A CA 1
ATOM 3055 C C . LYS A 1 376 ? -38.944 -5.475 61.365 1.00 53.44 376 LYS A C 1
ATOM 3057 O O . LYS A 1 376 ? -38.869 -6.691 61.283 1.00 53.44 376 LYS A O 1
ATOM 3062 N N . GLY A 1 377 ? -38.922 -4.839 62.537 1.00 39.41 377 GLY A N 1
ATOM 3063 C CA . GLY A 1 377 ? -39.240 -5.457 63.830 1.00 39.41 377 GLY A CA 1
ATOM 3064 C C . GLY A 1 377 ? -38.268 -6.523 64.367 1.00 39.41 377 GLY A C 1
ATOM 3065 O O . GLY A 1 377 ? -38.109 -7.618 63.836 1.00 39.41 377 GLY A O 1
ATOM 3066 N N . LYS A 1 378 ? -37.715 -6.258 65.557 1.00 43.12 378 LYS A N 1
ATOM 3067 C CA . LYS A 1 378 ? -37.078 -7.268 66.419 1.00 43.12 378 LYS A CA 1
ATOM 3068 C C . LYS A 1 378 ? -38.037 -8.440 66.706 1.00 43.12 378 LYS A C 1
ATOM 3070 O O . LYS A 1 378 ? -38.889 -8.339 67.583 1.00 43.12 378 LYS A O 1
ATOM 3075 N N . GLY A 1 379 ? -37.812 -9.581 66.053 1.00 36.31 379 GLY A N 1
ATOM 3076 C CA . GLY A 1 379 ? -38.319 -10.906 66.426 1.00 36.31 379 GLY A CA 1
ATOM 3077 C C . GLY A 1 379 ? -37.152 -11.869 66.674 1.00 36.31 379 GLY A C 1
ATOM 3078 O O . GLY A 1 379 ? -36.268 -12.029 65.839 1.00 36.31 379 GLY A O 1
ATOM 3079 N N . LYS A 1 380 ? -37.093 -12.462 67.868 1.00 35.38 380 LYS A N 1
ATOM 3080 C CA . LYS A 1 380 ? -35.952 -13.227 68.400 1.00 35.38 380 LYS A CA 1
ATOM 3081 C C . LYS A 1 380 ? -35.878 -14.666 67.847 1.00 35.38 380 LYS A C 1
ATOM 3083 O O . LYS A 1 380 ? -36.870 -15.378 67.875 1.00 35.38 380 LYS A O 1
ATOM 3088 N N . LYS A 1 381 ? -34.629 -15.107 67.621 1.00 31.59 381 LYS A N 1
ATOM 3089 C CA . LYS A 1 381 ? -34.045 -16.467 67.778 1.00 31.59 381 LYS A CA 1
ATOM 3090 C C . LYS A 1 381 ? -34.368 -17.581 66.758 1.00 31.59 381 LYS A C 1
ATOM 3092 O O . LYS A 1 381 ? -35.462 -18.121 66.734 1.00 31.59 381 LYS A O 1
ATOM 3097 N N . GLY A 1 382 ? -33.286 -18.122 66.179 1.00 28.81 382 GLY A N 1
ATOM 3098 C CA . GLY A 1 382 ? -33.083 -19.574 66.068 1.00 28.81 382 GLY A CA 1
ATOM 3099 C C . GLY A 1 382 ? -32.323 -20.045 64.823 1.00 28.81 382 GLY A C 1
ATOM 3100 O O . GLY A 1 382 ? -32.801 -19.858 63.716 1.00 28.81 382 GLY A O 1
ATOM 3101 N N . GLY A 1 383 ? -31.191 -20.738 65.010 1.00 28.53 383 GLY A N 1
ATOM 3102 C CA . GLY A 1 383 ? -30.689 -21.705 64.018 1.00 28.53 383 GLY A CA 1
ATOM 3103 C C . GLY A 1 383 ? -29.312 -21.428 63.414 1.00 28.53 383 GLY A C 1
ATOM 3104 O O . GLY A 1 383 ? -29.177 -20.827 62.356 1.00 28.53 383 GLY A O 1
ATOM 3105 N N . LYS A 1 384 ? -28.270 -21.960 64.055 1.00 32.06 384 LYS A N 1
ATOM 3106 C CA . LYS A 1 384 ? -26.934 -22.143 63.475 1.00 32.06 384 LYS A CA 1
ATOM 3107 C C . LYS A 1 384 ? -26.965 -23.331 62.496 1.00 32.06 384 LYS A C 1
ATOM 3109 O O . LYS A 1 384 ? -27.575 -24.345 62.819 1.00 32.06 384 LYS A O 1
ATOM 3114 N N . LYS A 1 385 ? -26.135 -23.238 61.442 1.00 30.25 385 LYS A N 1
ATOM 3115 C CA . LYS A 1 385 ? -25.421 -24.319 60.710 1.00 30.25 385 LYS A CA 1
ATOM 3116 C C . LYS A 1 385 ? -25.925 -24.621 59.286 1.00 30.25 385 LYS A C 1
ATOM 3118 O O . LYS A 1 385 ? -26.984 -25.195 59.087 1.00 30.25 385 LYS A O 1
ATOM 3123 N N . GLY A 1 386 ? -25.069 -24.322 58.301 1.00 29.92 386 GLY A N 1
ATOM 3124 C CA . GLY A 1 386 ? -25.261 -24.747 56.911 1.00 29.92 386 GLY A CA 1
ATOM 3125 C C . GLY A 1 386 ? -24.296 -24.142 55.888 1.00 29.92 386 GLY A C 1
ATOM 3126 O O . GLY A 1 386 ? -24.730 -23.704 54.832 1.00 29.92 386 GLY A O 1
ATOM 3127 N N . LYS A 1 387 ? -22.986 -24.096 56.169 1.00 41.34 387 LYS A N 1
ATOM 3128 C CA . LYS A 1 387 ? -21.962 -23.759 55.164 1.00 41.34 387 LYS A CA 1
ATOM 3129 C C . LYS A 1 387 ? -21.927 -24.885 54.120 1.00 41.34 387 LYS A C 1
ATOM 3131 O O . LYS A 1 387 ? -21.412 -25.962 54.408 1.00 41.34 387 LYS A O 1
ATOM 3136 N N . LYS A 1 388 ? -22.457 -24.652 52.917 1.00 31.20 388 LYS A N 1
ATOM 3137 C CA . LYS A 1 388 ? -22.184 -25.488 51.739 1.00 31.20 388 LYS A CA 1
ATOM 3138 C C . LYS A 1 388 ? -21.948 -24.576 50.541 1.00 31.20 388 LYS A C 1
ATOM 3140 O O . LYS A 1 388 ? -22.880 -24.079 49.922 1.00 31.20 388 LYS A O 1
ATOM 3145 N N . GLY A 1 389 ? -20.669 -24.320 50.267 1.00 33.59 389 GLY A N 1
ATOM 3146 C CA . GLY A 1 389 ? -20.241 -23.593 49.081 1.00 33.59 389 GLY A CA 1
ATOM 3147 C C . GLY A 1 389 ? -20.703 -24.327 47.827 1.00 33.59 389 GLY A C 1
ATOM 3148 O O . GLY A 1 389 ? -20.391 -25.505 47.641 1.00 33.59 389 GLY A O 1
ATOM 3149 N N . LYS A 1 390 ? -21.440 -23.629 46.963 1.00 32.00 390 LYS A N 1
ATOM 3150 C CA . LYS A 1 390 ? -21.710 -24.084 45.603 1.00 32.00 390 LYS A CA 1
ATOM 3151 C C . LYS A 1 390 ? -20.683 -23.411 44.700 1.00 32.00 390 LYS A C 1
ATOM 3153 O O . LYS A 1 390 ? -20.820 -22.269 44.286 1.00 32.00 390 LYS A O 1
ATOM 3158 N N . LYS A 1 391 ? -19.593 -24.149 44.509 1.00 31.69 391 LYS A N 1
ATOM 3159 C CA . LYS A 1 391 ? -18.503 -23.884 43.575 1.00 31.69 391 LYS A CA 1
ATOM 3160 C C . LYS A 1 391 ? -19.108 -23.621 42.192 1.00 31.69 391 LYS A C 1
ATOM 3162 O O . LYS A 1 391 ? -19.833 -24.474 41.676 1.00 31.69 391 LYS A O 1
ATOM 3167 N N . GLY A 1 392 ? -18.822 -22.447 41.632 1.00 31.31 392 GLY A N 1
ATOM 3168 C CA . GLY A 1 392 ? -19.199 -22.078 40.273 1.00 31.31 392 GLY A CA 1
ATOM 3169 C C . GLY A 1 392 ? -18.753 -23.155 39.289 1.00 31.31 392 GLY A C 1
ATOM 3170 O O . GLY A 1 392 ? -17.590 -23.567 39.264 1.00 31.31 392 GLY A O 1
ATOM 3171 N N . LYS A 1 393 ? -19.700 -23.648 38.494 1.00 30.41 393 LYS A N 1
ATOM 3172 C CA . LYS A 1 393 ? -19.418 -24.555 37.388 1.00 30.41 393 LYS A CA 1
ATOM 3173 C C . LYS A 1 393 ? -18.990 -23.674 36.217 1.00 30.41 393 LYS A C 1
ATOM 3175 O O . LYS A 1 393 ? -19.815 -23.276 35.408 1.00 30.41 393 LYS A O 1
ATOM 3180 N N . LYS A 1 394 ? -17.694 -23.343 36.169 1.00 31.69 394 LYS A N 1
ATOM 3181 C CA . LYS A 1 394 ? -17.046 -22.732 35.000 1.00 31.69 394 LYS A CA 1
ATOM 3182 C C . LYS A 1 394 ? -17.335 -23.641 33.802 1.00 31.69 394 LYS A C 1
ATOM 3184 O O . LYS A 1 394 ? -16.814 -24.757 33.729 1.00 31.69 394 LYS A O 1
ATOM 3189 N N . GLY A 1 395 ? -18.218 -23.197 32.912 1.00 31.19 395 GLY A N 1
ATOM 3190 C CA . GLY A 1 395 ? -18.445 -23.831 31.624 1.00 31.19 395 GLY A CA 1
ATOM 3191 C C . GLY A 1 395 ? -17.137 -23.791 30.850 1.00 31.19 395 GLY A C 1
ATOM 3192 O O . GLY A 1 395 ? -16.697 -22.736 30.406 1.00 31.19 395 GLY A O 1
ATOM 3193 N N . LYS A 1 396 ? -16.467 -24.941 30.745 1.00 31.70 396 LYS A N 1
ATOM 3194 C CA . LYS A 1 396 ? -15.309 -25.116 29.873 1.00 31.70 396 LYS A CA 1
ATOM 3195 C C . LYS A 1 396 ? -15.841 -25.041 28.443 1.00 31.70 396 LYS A C 1
ATOM 3197 O O . LYS A 1 396 ? -16.334 -26.033 27.907 1.00 31.70 396 LYS A O 1
ATOM 3202 N N . GLY A 1 397 ? -15.795 -23.841 27.869 1.00 33.50 397 GLY A N 1
ATOM 3203 C CA . GLY A 1 397 ? -15.990 -23.621 26.446 1.00 33.50 397 GLY A CA 1
ATOM 3204 C C . GLY A 1 397 ? -15.100 -24.591 25.679 1.00 33.50 397 GLY A C 1
ATOM 3205 O O . GLY A 1 397 ? -13.898 -24.705 25.932 1.00 33.50 397 GLY A O 1
ATOM 3206 N N . LYS A 1 398 ? -15.733 -25.362 24.803 1.00 34.28 398 LYS A N 1
ATOM 3207 C CA . LYS A 1 398 ? -15.121 -26.373 23.950 1.00 34.28 398 LYS A CA 1
ATOM 3208 C C . LYS A 1 398 ? -14.241 -25.628 22.940 1.00 34.28 398 LYS A C 1
ATOM 3210 O O . LYS A 1 398 ? -14.707 -25.249 21.871 1.00 34.28 398 LYS A O 1
ATOM 3215 N N . LYS A 1 399 ? -12.987 -25.351 23.313 1.00 37.31 399 LYS A N 1
ATOM 3216 C CA . LYS A 1 399 ? -11.968 -24.824 22.399 1.00 37.31 399 LYS A CA 1
ATOM 3217 C C . LYS A 1 399 ? -11.881 -25.830 21.250 1.00 37.31 399 LYS A C 1
ATOM 3219 O O . LYS A 1 399 ? -11.629 -27.013 21.498 1.00 37.31 399 LYS A O 1
ATOM 3224 N N . LYS A 1 400 ? -12.204 -25.386 20.029 1.00 39.75 400 LYS A N 1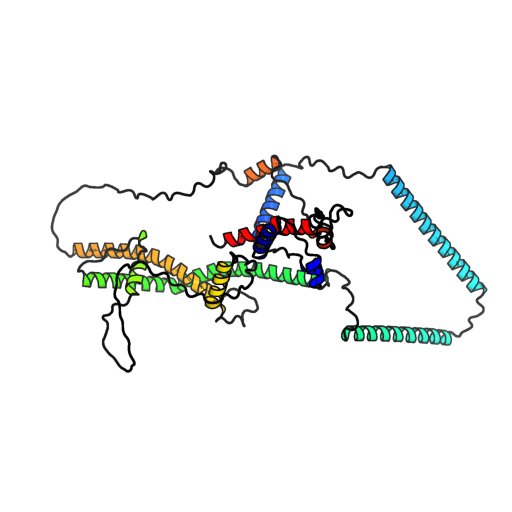
ATOM 3225 C CA . LYS A 1 400 ? -12.008 -26.164 18.801 1.00 39.75 400 LYS A CA 1
ATOM 3226 C C . LYS A 1 400 ? -10.622 -26.797 18.888 1.00 39.75 400 LYS A C 1
ATOM 3228 O O . LYS A 1 400 ? -9.645 -26.105 19.167 1.00 39.75 400 LYS A O 1
ATOM 3233 N N . LYS A 1 401 ? -10.573 -28.116 18.728 1.00 40.78 401 LYS A N 1
ATOM 3234 C CA . LYS A 1 401 ? -9.346 -28.903 18.692 1.00 40.78 401 LYS A CA 1
ATOM 3235 C C . LYS A 1 401 ? -8.649 -28.562 17.371 1.00 40.78 401 LYS A C 1
ATOM 3237 O O . LYS A 1 401 ? -8.811 -29.277 16.392 1.00 40.78 401 LYS A O 1
ATOM 3242 N N . GLY A 1 402 ? -7.993 -27.403 17.332 1.00 50.81 402 GLY A N 1
ATOM 3243 C CA . GLY A 1 402 ? -6.873 -27.188 16.426 1.00 50.81 402 GLY A CA 1
ATOM 3244 C C . GLY A 1 402 ? -5.783 -28.195 16.775 1.00 50.81 402 GLY A C 1
ATOM 3245 O O . GLY A 1 402 ? -5.790 -28.750 17.883 1.00 50.81 402 GLY A O 1
ATOM 3246 N N . GLU A 1 403 ? -4.918 -28.487 15.812 1.00 50.97 403 GLU A N 1
ATOM 3247 C CA . GLU A 1 403 ? -3.805 -29.415 15.980 1.00 50.97 403 GLU A CA 1
ATOM 3248 C C . GLU A 1 403 ? -3.097 -29.166 17.312 1.00 50.97 403 GLU A C 1
ATOM 3250 O O . GLU A 1 403 ? -2.845 -28.030 17.717 1.00 50.97 403 GLU A O 1
ATOM 3255 N N . LYS A 1 404 ? -2.887 -30.252 18.058 1.00 59.25 404 LYS A N 1
ATOM 3256 C CA . LYS A 1 404 ? -2.213 -30.203 19.348 1.00 59.25 404 LYS A CA 1
ATOM 3257 C C . LYS A 1 404 ? -0.774 -29.809 19.052 1.00 59.25 404 LYS A C 1
ATOM 3259 O O . LYS A 1 404 ? -0.019 -30.654 18.588 1.00 59.25 404 LYS A O 1
ATOM 3264 N N . ASP A 1 405 ? -0.446 -28.546 19.294 1.00 59.47 405 ASP A N 1
ATOM 3265 C CA . ASP A 1 405 ? 0.924 -28.057 19.227 1.00 59.47 405 ASP A CA 1
ATOM 3266 C C . ASP A 1 405 ? 1.813 -28.995 20.057 1.00 59.47 405 ASP A C 1
ATOM 3268 O O . ASP A 1 405 ? 1.538 -29.258 21.234 1.00 59.47 405 ASP A O 1
ATOM 3272 N N . LEU A 1 406 ? 2.800 -29.591 19.392 1.00 72.56 406 LEU A N 1
ATOM 3273 C CA . LEU A 1 406 ? 3.763 -30.523 19.976 1.00 72.56 406 LEU A CA 1
ATOM 3274 C C . LEU A 1 406 ? 4.970 -29.779 20.573 1.00 72.56 406 LEU A C 1
ATOM 3276 O O . LEU A 1 406 ? 5.821 -30.409 21.193 1.00 72.56 406 LEU A O 1
ATOM 3280 N N . THR A 1 407 ? 5.026 -28.451 20.420 1.00 70.50 407 THR A N 1
ATOM 3281 C CA . THR A 1 407 ? 6.124 -27.572 20.845 1.00 70.50 407 THR A CA 1
ATOM 3282 C C . THR A 1 407 ? 5.746 -26.455 21.842 1.00 70.50 407 THR A C 1
ATOM 3284 O O . THR A 1 407 ? 6.447 -25.446 21.885 1.00 70.50 407 THR A O 1
ATOM 3287 N N . PRO A 1 408 ? 4.719 -26.592 22.711 1.00 69.19 408 PRO A N 1
ATOM 3288 C CA . PRO A 1 408 ? 4.236 -25.483 23.543 1.00 69.19 408 PRO A CA 1
ATOM 3289 C C . PRO A 1 408 ? 5.261 -24.988 24.577 1.00 69.19 408 PRO A C 1
ATOM 3291 O O . PRO A 1 408 ? 5.139 -23.865 25.060 1.00 69.19 408 PRO A O 1
ATOM 3294 N N . ASP A 1 409 ? 6.262 -25.812 24.906 1.00 71.19 409 ASP A N 1
ATOM 3295 C CA . ASP A 1 409 ? 7.314 -25.506 25.882 1.00 71.19 409 ASP A CA 1
ATOM 3296 C C . ASP A 1 409 ? 8.610 -24.979 25.231 1.00 71.19 409 ASP A C 1
ATOM 3298 O O . ASP A 1 409 ? 9.588 -24.713 25.933 1.00 71.19 409 ASP A O 1
ATOM 3302 N N . ARG A 1 410 ? 8.659 -24.839 23.895 1.00 72.12 410 ARG A N 1
ATOM 3303 C CA . ARG A 1 410 ? 9.860 -24.394 23.164 1.00 72.12 410 ARG A CA 1
ATOM 3304 C C . ARG A 1 410 ? 9.681 -22.972 22.643 1.00 72.12 410 ARG A C 1
ATOM 3306 O O . ARG A 1 410 ? 8.622 -22.596 22.149 1.00 72.12 410 ARG A O 1
ATOM 3313 N N . THR A 1 411 ? 10.734 -22.165 22.748 1.00 80.25 411 THR A N 1
ATOM 3314 C CA . THR A 1 411 ? 10.736 -20.812 22.185 1.00 80.25 411 THR A CA 1
ATOM 3315 C C . THR A 1 411 ? 10.840 -20.871 20.662 1.00 80.25 411 THR A C 1
ATOM 3317 O O . THR A 1 411 ? 11.473 -21.769 20.103 1.00 80.25 411 THR A O 1
ATOM 3320 N N . ILE A 1 412 ? 10.257 -19.878 19.983 1.00 74.88 412 ILE A N 1
ATOM 3321 C CA . ILE A 1 412 ? 10.346 -19.729 18.520 1.00 74.88 412 ILE A CA 1
ATOM 3322 C C . ILE A 1 412 ? 11.811 -19.712 18.069 1.00 74.88 412 ILE A C 1
ATOM 3324 O O . ILE A 1 412 ? 12.143 -20.298 17.049 1.00 74.88 412 ILE A O 1
ATOM 3328 N N . GLU A 1 413 ? 12.691 -19.093 18.856 1.00 75.69 413 GLU A N 1
ATOM 3329 C CA . GLU A 1 413 ? 14.133 -19.034 18.602 1.00 75.69 413 GLU A CA 1
ATOM 3330 C C . GLU A 1 413 ? 14.781 -20.425 18.609 1.00 75.69 413 GLU A C 1
ATOM 3332 O O . GLU A 1 413 ? 15.508 -20.748 17.676 1.00 75.69 413 GLU A O 1
ATOM 3337 N N . SER A 1 414 ? 14.459 -21.281 19.589 1.00 81.31 414 SER A N 1
ATOM 3338 C CA . SER A 1 414 ? 14.974 -22.658 19.644 1.00 81.31 414 SER A CA 1
ATOM 3339 C C . SER A 1 414 ? 14.488 -23.506 18.467 1.00 81.31 414 SER A C 1
ATOM 3341 O O . SER A 1 414 ? 15.246 -24.331 17.964 1.00 81.31 414 SER A O 1
ATOM 3343 N N . LEU A 1 415 ? 13.241 -23.311 18.029 1.00 82.12 415 LEU A N 1
ATOM 3344 C CA . LEU A 1 415 ? 12.697 -23.999 16.857 1.00 82.12 415 LEU A CA 1
ATOM 3345 C C . LEU A 1 415 ? 13.345 -23.495 15.563 1.00 82.12 415 LEU A C 1
ATOM 3347 O O . LEU A 1 415 ? 13.680 -24.293 14.698 1.00 82.12 415 LEU A O 1
ATOM 3351 N N . TYR A 1 416 ? 13.553 -22.182 15.434 1.00 79.25 416 TYR A N 1
ATOM 3352 C CA . TYR A 1 416 ? 14.241 -21.585 14.287 1.00 79.25 416 TYR A CA 1
ATOM 3353 C C . TYR A 1 416 ? 15.694 -22.041 14.180 1.00 79.25 416 TYR A C 1
ATOM 3355 O O . TYR A 1 416 ? 16.167 -22.258 13.070 1.00 79.25 416 TYR A O 1
ATOM 3363 N N . GLU A 1 417 ? 16.393 -22.179 15.309 1.00 81.56 417 GLU A N 1
ATOM 3364 C CA . GLU A 1 417 ? 17.744 -22.738 15.347 1.00 81.56 417 GLU A CA 1
ATOM 3365 C C . GLU A 1 417 ? 17.740 -24.184 14.835 1.00 81.56 417 GLU A C 1
ATOM 3367 O O . GLU A 1 417 ? 18.439 -24.477 13.873 1.00 81.56 417 GLU A O 1
ATOM 3372 N N . GLU A 1 418 ? 16.896 -25.066 15.371 1.00 83.81 418 GLU A N 1
ATOM 3373 C CA . GLU A 1 418 ? 16.806 -26.461 14.910 1.00 83.81 418 GLU A CA 1
ATOM 3374 C C . GLU A 1 418 ? 16.447 -26.567 13.419 1.00 83.81 418 GLU A C 1
ATOM 3376 O O . GLU A 1 418 ? 17.122 -27.258 12.662 1.00 83.81 418 GLU A O 1
ATOM 3381 N N . LEU A 1 419 ? 15.443 -25.814 12.963 1.00 85.31 419 LEU A N 1
ATOM 3382 C CA . LEU A 1 419 ? 15.013 -25.823 11.563 1.00 85.31 419 LEU A CA 1
ATOM 3383 C C . LEU A 1 419 ? 16.062 -25.247 10.604 1.00 85.31 419 LEU A C 1
ATOM 3385 O O . LEU A 1 419 ? 16.128 -25.673 9.451 1.00 85.31 419 LEU A O 1
ATOM 3389 N N . ALA A 1 420 ? 16.852 -24.265 11.044 1.00 83.56 420 ALA A N 1
ATOM 3390 C CA . ALA A 1 420 ? 17.966 -23.745 10.259 1.00 83.56 420 ALA A CA 1
ATOM 3391 C C . ALA A 1 420 ? 19.137 -24.739 10.224 1.00 83.56 420 ALA A C 1
ATOM 3393 O O . ALA A 1 420 ? 19.741 -24.915 9.168 1.00 83.56 420 ALA A O 1
ATOM 3394 N N . GLY A 1 421 ? 19.419 -25.416 11.344 1.00 78.94 421 GLY A N 1
ATOM 3395 C CA . GLY A 1 421 ? 20.452 -26.450 11.442 1.00 78.94 421 GLY A CA 1
ATOM 3396 C C . GLY A 1 421 ? 20.164 -27.671 10.564 1.00 78.94 421 GLY A C 1
ATOM 3397 O O . GLY A 1 421 ? 21.064 -28.165 9.897 1.00 78.94 421 GLY A O 1
ATOM 3398 N N . GLU A 1 422 ? 18.900 -28.094 10.488 1.00 83.50 422 GLU A N 1
ATOM 3399 C CA . GLU A 1 422 ? 18.428 -29.180 9.609 1.00 83.50 422 GLU A CA 1
ATOM 3400 C C . GLU A 1 422 ? 18.232 -28.734 8.140 1.00 83.50 422 GLU A C 1
ATOM 3402 O O . GLU A 1 422 ? 17.754 -29.500 7.305 1.00 83.50 422 GLU A O 1
ATOM 3407 N N . GLY A 1 423 ? 18.546 -27.476 7.800 1.00 77.56 423 GLY A N 1
ATOM 3408 C CA . GLY A 1 423 ? 18.440 -26.948 6.433 1.00 77.56 423 GLY A CA 1
ATOM 3409 C C . GLY A 1 423 ? 17.009 -26.732 5.919 1.00 77.56 423 GLY A C 1
ATOM 3410 O O . GLY A 1 423 ? 16.821 -26.404 4.748 1.00 77.56 423 GLY A O 1
ATOM 3411 N N . VAL A 1 424 ? 15.992 -26.870 6.775 1.00 84.00 424 VAL A N 1
ATOM 3412 C CA . VAL A 1 424 ? 14.576 -26.649 6.428 1.00 84.00 424 VAL A CA 1
ATOM 3413 C C . VAL A 1 424 ? 14.280 -25.158 6.256 1.00 84.00 424 VAL A C 1
ATOM 3415 O O . VAL A 1 424 ? 13.535 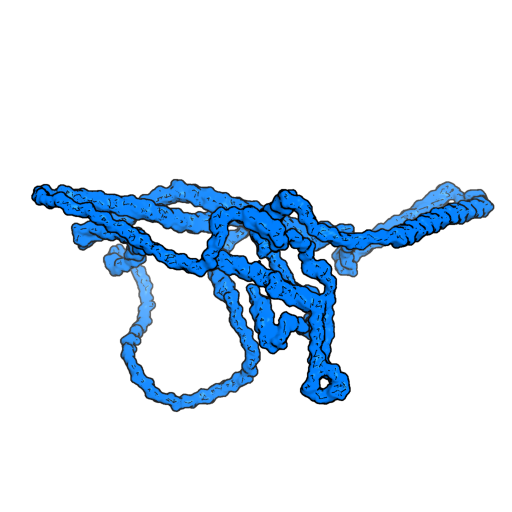-24.758 5.360 1.00 84.00 424 VAL A O 1
ATOM 3418 N N . VAL A 1 425 ? 14.869 -24.315 7.109 1.00 83.12 425 VAL A N 1
ATOM 3419 C CA . VAL A 1 425 ? 14.777 -22.855 7.004 1.00 83.12 425 VAL A CA 1
ATOM 3420 C C . VAL A 1 425 ? 16.094 -22.315 6.471 1.00 83.12 425 VAL A C 1
ATOM 3422 O O . VAL A 1 425 ? 17.099 -22.254 7.172 1.00 83.12 425 VAL A O 1
ATOM 3425 N N . MET A 1 426 ? 16.067 -21.854 5.226 1.00 81.81 426 MET A N 1
ATOM 3426 C CA . MET A 1 426 ? 17.234 -21.305 4.546 1.00 81.81 426 MET A CA 1
ATOM 3427 C C . MET A 1 426 ? 16.996 -19.871 4.084 1.00 81.81 426 MET A C 1
ATOM 3429 O O . MET A 1 426 ? 15.865 -19.421 3.872 1.00 81.81 426 MET A O 1
ATOM 3433 N N . LYS A 1 427 ? 18.088 -19.130 3.894 1.00 82.44 427 LYS A N 1
ATOM 3434 C CA . LYS A 1 427 ? 18.013 -17.794 3.310 1.00 82.44 427 LYS A CA 1
ATOM 3435 C C . LYS A 1 427 ? 17.704 -17.911 1.817 1.00 82.44 427 LYS A C 1
ATOM 3437 O O . LYS A 1 427 ? 18.560 -18.305 1.032 1.00 82.44 427 LYS A O 1
ATOM 3442 N N . CYS A 1 428 ? 16.492 -17.529 1.424 1.00 81.06 428 CYS A N 1
ATOM 3443 C CA . CYS A 1 428 ? 16.099 -17.527 0.019 1.00 81.06 428 CYS A CA 1
ATOM 3444 C C . CYS A 1 428 ? 16.785 -16.369 -0.736 1.00 81.06 428 CYS A C 1
ATOM 3446 O O . CYS A 1 428 ? 16.719 -15.220 -0.275 1.00 81.06 428 CYS A O 1
ATOM 3448 N N . PRO A 1 429 ? 17.420 -16.619 -1.897 1.00 82.75 429 PRO A N 1
ATOM 3449 C CA . PRO A 1 429 ? 17.854 -15.547 -2.787 1.00 82.75 429 PRO A CA 1
ATOM 3450 C C . PRO A 1 429 ? 16.653 -14.698 -3.231 1.00 82.75 429 PRO A C 1
ATOM 3452 O O . PRO A 1 429 ? 15.549 -15.206 -3.437 1.00 82.75 429 PRO A O 1
ATOM 3455 N N . LYS A 1 430 ? 16.861 -13.382 -3.342 1.00 82.81 430 LYS A N 1
ATOM 3456 C CA . LYS A 1 430 ? 15.815 -12.427 -3.728 1.00 82.81 430 LYS A CA 1
ATOM 3457 C C . LYS A 1 430 ? 15.793 -12.313 -5.251 1.00 82.81 430 LYS A C 1
ATOM 3459 O O . LYS A 1 430 ? 16.715 -11.743 -5.823 1.00 82.81 430 LYS A O 1
ATOM 3464 N N . TYR A 1 431 ? 14.739 -12.833 -5.868 1.00 85.31 431 TYR A N 1
ATOM 3465 C CA . TYR A 1 431 ? 14.463 -12.694 -7.297 1.00 85.31 431 TYR A CA 1
ATOM 3466 C C . TYR A 1 431 ? 13.151 -11.943 -7.503 1.00 85.31 431 TYR A C 1
ATOM 3468 O O . TYR A 1 431 ? 12.199 -12.120 -6.737 1.00 85.31 431 TYR A O 1
ATOM 3476 N N . HIS A 1 432 ? 13.088 -11.112 -8.539 1.00 85.44 432 HIS A N 1
ATOM 3477 C CA . HIS A 1 432 ? 11.865 -10.436 -8.944 1.00 85.44 432 HIS A CA 1
ATOM 3478 C C . HIS A 1 432 ? 11.291 -11.077 -10.209 1.00 85.44 432 HIS A C 1
ATOM 3480 O O . HIS A 1 432 ? 12.025 -11.489 -11.099 1.00 85.44 432 HIS A O 1
ATOM 3486 N N . LEU A 1 433 ? 9.961 -11.087 -10.349 1.00 83.38 433 LEU A N 1
ATOM 3487 C CA . LEU A 1 433 ? 9.316 -11.512 -11.601 1.00 83.38 433 LEU A CA 1
ATOM 3488 C C . LEU A 1 433 ? 9.717 -10.650 -12.807 1.00 83.38 433 LEU A C 1
ATOM 3490 O O . LEU A 1 433 ? 9.588 -11.093 -13.942 1.00 83.38 433 LEU A O 1
ATOM 3494 N N . SER A 1 434 ? 10.184 -9.422 -12.571 1.00 82.31 434 SER A N 1
ATOM 3495 C CA . SER A 1 434 ? 10.750 -8.556 -13.609 1.00 82.31 434 SER A CA 1
ATOM 3496 C C . SER A 1 434 ? 12.102 -9.037 -14.131 1.00 82.31 434 SER A C 1
ATOM 3498 O O . SER A 1 434 ? 12.495 -8.628 -15.216 1.00 82.31 434 SER A O 1
ATOM 3500 N N . ASP A 1 435 ? 12.812 -9.870 -13.366 1.00 85.94 435 ASP A N 1
ATOM 3501 C CA . ASP A 1 435 ? 14.109 -10.424 -13.764 1.00 85.94 435 ASP A CA 1
ATOM 3502 C C . ASP A 1 435 ? 13.927 -11.607 -14.729 1.00 85.94 435 ASP A C 1
ATOM 3504 O O . ASP A 1 435 ? 14.871 -12.020 -15.402 1.00 85.94 435 ASP A O 1
ATOM 3508 N N . TYR A 1 436 ? 12.706 -12.144 -14.817 1.00 84.12 436 TYR A N 1
ATOM 3509 C CA . TYR A 1 436 ? 12.354 -13.202 -15.749 1.00 84.12 436 TYR A CA 1
ATOM 3510 C C . TYR A 1 436 ? 12.126 -12.621 -17.147 1.00 84.12 436 TYR A C 1
ATOM 3512 O O . TYR A 1 436 ? 11.144 -11.916 -17.392 1.00 84.12 436 TYR A O 1
ATOM 3520 N N . ILE A 1 437 ? 13.052 -12.910 -18.062 1.00 81.75 437 ILE A N 1
ATOM 3521 C CA . ILE A 1 437 ? 12.992 -12.461 -19.454 1.00 81.75 437 ILE A CA 1
ATOM 3522 C C . ILE A 1 437 ? 12.184 -13.479 -20.257 1.00 81.75 437 ILE A C 1
ATOM 3524 O O . ILE A 1 437 ? 12.558 -14.647 -20.347 1.00 81.75 437 ILE A O 1
ATOM 3528 N N . GLY A 1 438 ? 11.092 -13.026 -20.861 1.00 82.06 438 GLY A N 1
ATOM 3529 C CA . GLY A 1 438 ? 10.228 -13.854 -21.687 1.00 82.06 438 GLY A CA 1
ATOM 3530 C C . GLY A 1 438 ? 9.304 -13.008 -22.548 1.00 82.06 438 GLY A C 1
ATOM 3531 O O . GLY A 1 438 ? 9.109 -11.827 -22.260 1.00 82.06 438 GLY A O 1
ATOM 3532 N N . ASP A 1 439 ? 8.760 -13.618 -23.598 1.00 86.50 439 ASP A N 1
ATOM 3533 C CA . ASP A 1 439 ? 7.912 -12.937 -24.577 1.00 86.50 439 ASP A CA 1
ATOM 3534 C C . ASP A 1 439 ? 6.488 -13.514 -24.611 1.00 86.50 439 ASP A C 1
ATOM 3536 O O . ASP A 1 439 ? 6.230 -14.634 -24.145 1.00 86.50 439 ASP A O 1
ATOM 3540 N N . PHE A 1 440 ? 5.556 -12.721 -25.129 1.00 88.12 440 PHE A N 1
ATOM 3541 C CA . PHE A 1 440 ? 4.147 -13.066 -25.289 1.00 88.12 440 PHE A CA 1
ATOM 3542 C C . PHE A 1 440 ? 3.925 -13.914 -26.550 1.00 88.12 440 PHE A C 1
ATOM 3544 O O . PHE A 1 440 ? 4.617 -13.739 -27.552 1.00 88.12 440 PHE A O 1
ATOM 3551 N N . SER A 1 441 ? 2.961 -14.841 -26.525 1.00 89.69 441 SER A N 1
ATOM 3552 C CA . SER A 1 441 ? 2.595 -15.590 -27.730 1.00 89.69 441 SER A CA 1
ATOM 3553 C C . SER A 1 441 ? 1.615 -14.789 -28.584 1.00 89.69 441 SER A C 1
ATOM 3555 O O . SER A 1 441 ? 0.447 -14.657 -28.241 1.00 89.69 441 SER A O 1
ATOM 3557 N N . TYR A 1 442 ? 2.085 -14.253 -29.710 1.00 89.12 442 TYR A N 1
ATOM 3558 C CA . TYR A 1 442 ? 1.291 -13.383 -30.593 1.00 89.12 442 TYR A CA 1
ATOM 3559 C C . TYR A 1 442 ? 0.417 -14.121 -31.618 1.00 89.12 442 TYR A C 1
ATOM 3561 O O . TYR A 1 442 ? -0.306 -13.468 -32.363 1.00 89.12 442 TYR A O 1
ATOM 3569 N N . LEU A 1 443 ? 0.538 -15.447 -31.721 1.00 88.69 443 LEU A N 1
ATOM 3570 C CA . LEU A 1 443 ? -0.150 -16.256 -32.739 1.00 88.69 443 LEU A CA 1
ATOM 3571 C C . LEU A 1 443 ? -0.804 -17.516 -32.157 1.00 88.69 443 LEU A C 1
ATOM 3573 O O . LEU A 1 443 ? -1.196 -18.410 -32.909 1.00 88.69 443 LEU A O 1
ATOM 3577 N N . ALA A 1 444 ? -0.890 -17.632 -30.833 1.00 88.75 444 ALA A N 1
ATOM 3578 C CA . ALA A 1 444 ? -1.403 -18.835 -30.195 1.00 88.75 444 ALA A CA 1
ATOM 3579 C C . ALA A 1 444 ? -2.854 -19.135 -30.577 1.00 88.75 444 ALA A C 1
ATOM 3581 O O . ALA A 1 444 ? -3.169 -20.283 -30.890 1.00 88.75 444 ALA A O 1
ATOM 3582 N N . THR A 1 445 ? -3.725 -18.128 -30.631 1.00 87.75 445 THR A N 1
ATOM 3583 C CA . THR A 1 445 ? -5.125 -18.345 -31.015 1.00 87.75 445 THR A CA 1
ATOM 3584 C C . THR A 1 445 ? -5.240 -18.771 -32.474 1.00 87.75 445 THR A C 1
ATOM 3586 O O . THR A 1 445 ? -6.043 -19.642 -32.808 1.00 87.75 445 THR A O 1
ATOM 3589 N N . THR A 1 446 ? -4.373 -18.241 -33.342 1.00 87.38 446 THR A N 1
ATOM 3590 C CA . THR A 1 446 ? -4.296 -18.674 -34.747 1.00 87.38 446 THR A CA 1
ATOM 3591 C C . THR A 1 446 ? -3.841 -20.132 -34.853 1.00 87.38 446 THR A C 1
ATOM 3593 O O . THR A 1 446 ? -4.434 -20.909 -35.599 1.00 87.38 446 THR A O 1
ATOM 3596 N N . LEU A 1 447 ? -2.830 -20.536 -34.076 1.00 87.06 447 LEU A N 1
ATOM 3597 C CA . LEU A 1 447 ? -2.356 -21.922 -34.037 1.00 87.06 447 LEU A CA 1
ATOM 3598 C C . LEU A 1 447 ? -3.456 -22.882 -33.567 1.00 87.06 447 LEU A C 1
ATOM 3600 O O . LEU A 1 447 ? -3.649 -23.919 -34.196 1.00 87.06 447 LEU A O 1
ATOM 3604 N N . ARG A 1 448 ? -4.260 -22.498 -32.567 1.00 87.00 448 ARG A N 1
ATOM 3605 C CA . ARG A 1 448 ? -5.413 -23.294 -32.098 1.00 87.00 448 ARG A CA 1
ATOM 3606 C C . ARG A 1 448 ? -6.512 -23.487 -33.136 1.00 87.00 448 ARG A C 1
ATOM 3608 O O . ARG A 1 448 ? -7.378 -24.339 -32.957 1.00 87.00 448 ARG A O 1
ATOM 3615 N N . GLN A 1 449 ? -6.516 -22.718 -34.220 1.00 85.06 449 GLN A N 1
ATOM 3616 C CA . GLN A 1 449 ? -7.458 -22.901 -35.325 1.00 85.06 449 GLN A CA 1
ATOM 3617 C C . GLN A 1 449 ? -6.905 -23.807 -36.432 1.00 85.06 449 GLN A C 1
ATOM 3619 O O . GLN A 1 449 ? -7.681 -24.278 -37.264 1.00 85.06 449 GLN A O 1
ATOM 3624 N N . MET A 1 450 ? -5.596 -24.074 -36.442 1.00 85.44 450 MET A N 1
ATOM 3625 C CA . MET A 1 450 ? -4.949 -24.913 -37.447 1.00 85.44 450 MET A CA 1
ATOM 3626 C C . MET A 1 450 ? -5.028 -26.403 -37.080 1.00 85.44 450 MET A C 1
ATOM 3628 O O . MET A 1 450 ? -4.916 -26.754 -35.900 1.00 85.44 450 MET A O 1
ATOM 3632 N N . PRO A 1 451 ? -5.195 -27.297 -38.074 1.00 85.25 451 PRO A N 1
ATOM 3633 C CA . PRO A 1 451 ? -5.100 -28.733 -37.847 1.00 85.25 451 PRO A CA 1
ATOM 3634 C C . PRO A 1 451 ? -3.656 -29.120 -37.494 1.00 85.25 451 PRO A C 1
ATOM 3636 O O . PRO A 1 451 ? -2.702 -28.571 -38.044 1.00 85.25 451 PRO A O 1
ATOM 3639 N N . ALA A 1 452 ? -3.499 -30.077 -36.581 1.00 84.31 452 ALA A N 1
ATOM 3640 C CA . ALA A 1 452 ? -2.206 -30.601 -36.146 1.00 84.31 452 ALA A CA 1
ATOM 3641 C C . ALA A 1 452 ? -1.461 -31.322 -37.279 1.00 84.31 452 ALA A C 1
ATOM 3643 O O . ALA A 1 452 ? -0.241 -31.206 -37.390 1.00 84.31 452 ALA A O 1
ATOM 3644 N N . ASP A 1 453 ? -2.202 -32.016 -38.148 1.00 82.75 453 ASP A N 1
ATOM 3645 C CA . ASP A 1 453 ? -1.698 -32.514 -39.427 1.00 82.75 453 ASP A CA 1
ATOM 3646 C C . ASP A 1 453 ? -2.159 -31.579 -40.561 1.00 82.75 453 ASP A C 1
ATOM 3648 O O . ASP A 1 453 ? -3.355 -31.536 -40.863 1.00 82.75 453 ASP A O 1
ATOM 3652 N N . PRO A 1 454 ? -1.243 -30.854 -41.230 1.00 80.06 454 PRO A N 1
ATOM 3653 C CA . PRO A 1 454 ? -1.594 -29.938 -42.313 1.00 80.06 454 PRO A CA 1
ATOM 3654 C C . PRO A 1 454 ? -2.206 -30.632 -43.541 1.00 80.06 454 PRO A C 1
ATOM 3656 O O . PRO A 1 454 ? -2.805 -29.957 -44.376 1.00 80.06 454 PRO A O 1
ATOM 3659 N N . ASN A 1 455 ? -2.083 -31.959 -43.665 1.00 82.06 455 ASN A N 1
ATOM 3660 C CA . ASN A 1 455 ? -2.696 -32.732 -44.748 1.00 82.06 455 ASN A CA 1
ATOM 3661 C C . ASN A 1 455 ? -4.091 -33.271 -44.393 1.00 82.06 455 ASN A C 1
ATOM 3663 O O . ASN A 1 455 ? -4.780 -33.806 -45.264 1.00 82.06 455 ASN A O 1
ATOM 3667 N N . ASN A 1 456 ? -4.520 -33.146 -43.135 1.00 77.75 456 ASN A N 1
ATOM 3668 C CA . ASN A 1 456 ? -5.827 -33.605 -42.693 1.00 77.75 456 ASN A CA 1
ATOM 3669 C C . ASN A 1 456 ? -6.882 -32.514 -42.925 1.00 77.75 456 ASN A C 1
ATOM 3671 O O . ASN A 1 456 ? -6.910 -31.490 -42.247 1.00 77.75 456 ASN A O 1
ATOM 3675 N N . THR A 1 457 ? -7.767 -32.742 -43.898 1.00 76.38 457 THR A N 1
ATOM 3676 C CA . THR A 1 457 ? -8.841 -31.806 -44.270 1.00 76.38 457 THR A CA 1
ATOM 3677 C C . THR A 1 457 ? -10.154 -32.048 -43.519 1.00 76.38 457 THR A C 1
ATOM 3679 O O . THR A 1 457 ? -11.175 -31.455 -43.874 1.00 76.38 457 THR A O 1
ATOM 3682 N N . ASP A 1 458 ? -10.176 -32.952 -42.535 1.00 78.75 458 ASP A N 1
ATOM 3683 C CA . ASP A 1 458 ? -11.367 -33.184 -41.721 1.00 78.75 458 ASP A CA 1
ATOM 3684 C C . ASP A 1 458 ? -11.677 -31.945 -40.864 1.00 78.75 458 ASP A C 1
ATOM 3686 O O . ASP A 1 458 ? -10.803 -31.353 -40.232 1.00 78.75 458 ASP A O 1
ATOM 3690 N N . LYS A 1 459 ? -12.953 -31.558 -40.808 1.00 73.38 459 LYS A N 1
ATOM 3691 C CA . LYS A 1 459 ? -13.423 -30.440 -39.975 1.00 73.38 459 LYS A CA 1
ATOM 3692 C C . LYS A 1 459 ? -13.256 -30.719 -38.480 1.00 73.38 459 LYS A C 1
ATOM 3694 O O . LYS A 1 459 ? -13.220 -29.774 -37.697 1.00 73.38 459 LYS A O 1
ATOM 3699 N N . ASN A 1 460 ? -13.160 -31.995 -38.107 1.00 77.38 460 ASN A N 1
ATOM 3700 C CA . ASN A 1 460 ? -12.935 -32.45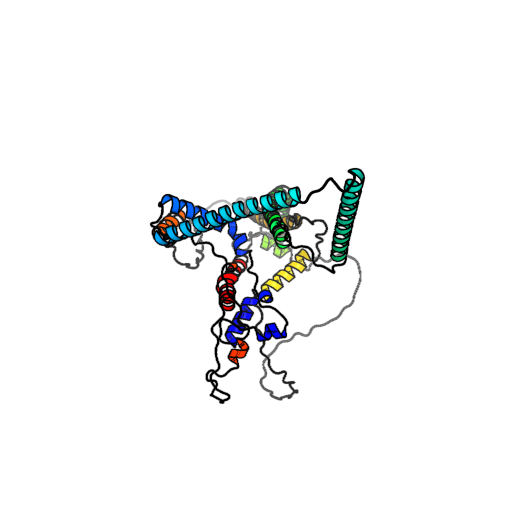1 -36.737 1.00 77.38 460 ASN A CA 1
ATOM 3701 C C . ASN A 1 460 ? -11.484 -32.892 -36.488 1.00 77.38 460 ASN A C 1
ATOM 3703 O O . ASN A 1 460 ? -11.230 -33.595 -35.510 1.00 77.38 460 ASN A O 1
ATOM 3707 N N . ALA A 1 461 ? -10.544 -32.525 -37.367 1.00 78.00 461 ALA A N 1
ATOM 3708 C CA . ALA A 1 461 ? -9.132 -32.811 -37.154 1.00 78.00 461 ALA A CA 1
ATOM 3709 C C . ALA A 1 461 ? -8.655 -32.238 -35.809 1.00 78.00 461 ALA A C 1
ATOM 3711 O O . ALA A 1 461 ? -9.084 -31.161 -35.383 1.00 78.00 461 ALA A O 1
ATOM 3712 N N . GLU A 1 462 ? -7.762 -32.974 -35.147 1.00 82.69 462 GLU A N 1
ATOM 3713 C CA . GLU A 1 462 ? -7.092 -32.504 -33.938 1.00 82.69 462 GLU A CA 1
ATOM 3714 C C . GLU A 1 462 ? -6.395 -31.175 -34.238 1.00 82.69 462 GLU A C 1
ATOM 3716 O O . GLU A 1 462 ? -5.738 -31.028 -35.269 1.00 82.69 462 GLU A O 1
ATOM 3721 N N . LYS A 1 463 ? -6.597 -30.187 -33.370 1.00 84.44 463 LYS A N 1
ATOM 3722 C CA . LYS A 1 463 ? -6.045 -28.839 -33.523 1.00 84.44 463 LYS A CA 1
ATOM 3723 C C . LYS A 1 463 ? -4.724 -28.734 -32.777 1.00 84.44 463 LYS A C 1
ATOM 3725 O O . LYS A 1 463 ? -4.502 -29.455 -31.808 1.00 84.44 463 LYS A O 1
ATOM 3730 N N . ILE A 1 464 ? -3.858 -27.822 -33.207 1.00 86.00 464 ILE A N 1
ATOM 3731 C CA . ILE A 1 464 ? -2.605 -27.558 -32.495 1.00 86.00 464 ILE A CA 1
ATOM 3732 C C . ILE A 1 464 ? -2.934 -26.894 -31.155 1.00 86.00 464 ILE A C 1
ATOM 3734 O O . ILE A 1 464 ? -3.511 -25.812 -31.134 1.00 86.00 464 ILE A O 1
ATOM 3738 N N . GLU A 1 465 ? -2.527 -27.496 -30.040 1.00 84.25 465 GLU A N 1
ATOM 3739 C CA . GLU A 1 465 ? -2.506 -26.815 -28.743 1.00 84.25 465 GLU A CA 1
ATOM 3740 C C . GLU A 1 465 ? -1.087 -26.262 -28.520 1.00 84.25 465 GLU A C 1
ATOM 3742 O O . GLU A 1 465 ? -0.142 -27.045 -28.369 1.00 84.25 465 GLU A O 1
ATOM 3747 N N . PRO A 1 466 ? -0.885 -24.932 -28.582 1.00 85.62 466 PRO A N 1
ATOM 3748 C CA . PRO A 1 466 ? 0.434 -24.357 -28.404 1.00 85.62 466 PRO A CA 1
ATOM 3749 C C . PRO A 1 466 ? 0.941 -24.581 -26.977 1.00 85.62 466 PRO A C 1
ATOM 3751 O O . PRO A 1 466 ? 0.185 -24.646 -26.010 1.00 85.62 466 PRO A O 1
ATOM 3754 N N . MET A 1 467 ? 2.262 -24.665 -26.838 1.00 86.31 467 MET A N 1
ATOM 3755 C CA . MET A 1 467 ? 2.888 -24.616 -25.519 1.00 86.31 467 MET A CA 1
ATOM 3756 C C . MET A 1 467 ? 2.748 -23.205 -24.939 1.00 86.31 467 MET A C 1
ATOM 3758 O O . MET A 1 467 ? 2.826 -22.230 -25.698 1.00 86.31 467 MET A O 1
ATOM 3762 N N . PRO A 1 468 ? 2.584 -23.066 -23.612 1.00 88.62 468 PRO A N 1
ATOM 3763 C CA . PRO A 1 468 ? 2.465 -21.757 -23.008 1.00 88.62 468 PRO A CA 1
ATOM 3764 C C . PRO A 1 468 ? 3.760 -20.959 -23.163 1.00 88.62 468 PRO A C 1
ATOM 3766 O O . PRO A 1 468 ? 4.871 -21.469 -22.983 1.00 88.62 468 PRO A O 1
ATOM 3769 N N . SER A 1 469 ? 3.607 -19.681 -23.480 1.00 89.88 469 SER A N 1
ATOM 3770 C CA . SER A 1 469 ? 4.691 -18.714 -23.552 1.00 89.88 469 SER A CA 1
ATOM 3771 C C . SER A 1 469 ? 5.241 -18.406 -22.155 1.00 89.88 469 SER A C 1
ATOM 3773 O O . SER A 1 469 ? 4.581 -18.566 -21.126 1.00 89.88 469 SER A O 1
ATOM 3775 N N . LEU A 1 470 ? 6.466 -17.883 -22.100 1.00 88.50 470 LEU A N 1
ATOM 3776 C CA . LEU A 1 470 ? 7.074 -17.453 -20.839 1.00 88.50 470 LEU A CA 1
ATOM 3777 C C . LEU A 1 470 ? 6.271 -16.338 -20.145 1.00 88.50 470 LEU A C 1
ATOM 3779 O O . LEU A 1 470 ? 6.231 -16.280 -18.913 1.00 88.50 470 LEU A O 1
ATOM 3783 N N . ALA A 1 471 ? 5.605 -15.471 -20.914 1.00 86.81 471 ALA A N 1
ATOM 3784 C CA . ALA A 1 471 ? 4.715 -14.446 -20.374 1.00 86.81 471 ALA A CA 1
ATOM 3785 C C . ALA A 1 471 ? 3.449 -15.055 -19.747 1.00 86.81 471 ALA A C 1
ATOM 3787 O O . ALA A 1 471 ? 3.008 -14.599 -18.691 1.00 86.81 471 ALA A O 1
ATOM 3788 N N . GLU A 1 472 ? 2.897 -16.111 -20.346 1.00 88.44 472 GLU A N 1
ATOM 3789 C CA . GLU A 1 472 ? 1.754 -16.846 -19.793 1.00 88.44 472 GLU A CA 1
ATOM 3790 C C . GLU A 1 472 ? 2.136 -17.571 -18.502 1.00 88.44 472 GLU A C 1
ATOM 3792 O O . GLU A 1 472 ? 1.415 -17.460 -17.511 1.00 88.44 472 GLU A O 1
ATOM 3797 N N . ILE A 1 473 ? 3.315 -18.200 -18.450 1.00 89.50 473 ILE A N 1
ATOM 3798 C CA . ILE A 1 473 ? 3.849 -18.802 -17.218 1.00 89.50 473 ILE A CA 1
ATOM 3799 C C . ILE A 1 473 ? 3.995 -17.735 -16.125 1.00 89.50 473 ILE A C 1
ATOM 3801 O O . ILE A 1 473 ? 3.512 -17.918 -15.005 1.00 89.50 473 ILE A O 1
ATOM 3805 N N . LYS A 1 474 ? 4.603 -16.583 -16.442 1.00 89.25 474 LYS A N 1
ATOM 3806 C CA . LYS A 1 474 ? 4.738 -15.454 -15.503 1.00 89.25 474 LYS A CA 1
ATOM 3807 C C . LYS A 1 474 ? 3.372 -14.991 -14.982 1.00 89.25 474 LYS A C 1
ATOM 3809 O O . LYS A 1 474 ? 3.227 -14.703 -13.788 1.00 89.25 474 LYS A O 1
ATOM 3814 N N . ARG A 1 475 ? 2.362 -14.932 -15.853 1.00 87.50 475 ARG A N 1
ATOM 3815 C CA . ARG A 1 475 ? 0.993 -14.554 -15.492 1.00 87.50 475 ARG A CA 1
ATOM 3816 C C . ARG A 1 475 ? 0.340 -15.584 -14.574 1.00 87.50 475 ARG A C 1
ATOM 3818 O O . ARG A 1 475 ? -0.170 -15.189 -13.530 1.00 87.50 475 ARG A O 1
ATOM 3825 N N . VAL A 1 476 ? 0.424 -16.875 -14.894 1.00 89.25 476 VAL A N 1
ATOM 3826 C CA . VAL A 1 476 ? -0.107 -17.968 -14.060 1.00 89.25 476 VAL A CA 1
ATOM 3827 C C . VAL A 1 476 ? 0.540 -17.954 -12.673 1.00 89.25 476 VAL A C 1
ATOM 3829 O O . VAL A 1 476 ? -0.165 -17.979 -11.667 1.00 89.25 476 VAL A O 1
ATOM 3832 N N . VAL A 1 477 ? 1.866 -17.799 -12.585 1.00 90.00 477 VAL A N 1
ATOM 3833 C CA . VAL A 1 477 ? 2.568 -17.656 -11.294 1.00 90.00 477 VAL A CA 1
ATOM 3834 C C . VAL A 1 477 ? 2.057 -16.440 -10.519 1.00 90.00 477 VAL A C 1
ATOM 3836 O O . VAL A 1 477 ? 1.820 -16.513 -9.312 1.00 90.00 477 VAL A O 1
ATOM 3839 N N . THR A 1 478 ? 1.840 -15.314 -11.198 1.00 88.94 478 THR A N 1
ATOM 3840 C CA . THR A 1 478 ? 1.293 -14.111 -10.561 1.00 88.94 478 THR A CA 1
ATOM 3841 C C . THR A 1 478 ? -0.120 -14.362 -10.023 1.00 88.94 478 THR A C 1
ATOM 3843 O O . THR A 1 478 ? -0.408 -14.045 -8.868 1.00 88.94 478 THR A O 1
ATOM 3846 N N . GLU A 1 479 ? -0.991 -14.974 -10.823 1.00 87.38 479 GLU A N 1
ATOM 3847 C CA . GLU A 1 479 ? -2.397 -15.230 -10.500 1.00 87.38 479 GLU A CA 1
ATOM 3848 C C . GLU A 1 479 ? -2.586 -16.285 -9.399 1.00 87.38 479 GLU A C 1
ATOM 3850 O O . GLU A 1 479 ? -3.421 -16.089 -8.514 1.00 87.38 479 GLU A O 1
ATOM 3855 N N . HIS A 1 480 ? -1.802 -17.365 -9.411 1.00 87.00 480 HIS A N 1
ATOM 3856 C CA . HIS A 1 480 ? -1.970 -18.504 -8.501 1.00 87.00 480 HIS A CA 1
ATOM 3857 C C . HIS A 1 480 ? -1.049 -18.470 -7.279 1.00 87.00 480 HIS A C 1
ATOM 3859 O O . HIS A 1 480 ? -1.452 -18.921 -6.209 1.00 87.00 480 HIS A O 1
ATOM 3865 N N . CYS A 1 481 ? 0.160 -17.916 -7.392 1.00 87.00 481 CYS A N 1
ATOM 3866 C CA . CYS A 1 481 ? 1.127 -17.932 -6.290 1.00 87.00 481 CYS A CA 1
ATOM 3867 C C . CYS A 1 481 ? 1.204 -16.593 -5.552 1.00 87.00 481 CYS A C 1
ATOM 3869 O O . CYS A 1 481 ? 1.434 -16.580 -4.346 1.00 87.00 481 CYS A O 1
ATOM 3871 N N . ILE A 1 482 ? 1.016 -15.463 -6.246 1.00 87.12 482 ILE A N 1
ATOM 3872 C CA . ILE A 1 482 ? 1.265 -14.133 -5.664 1.00 87.12 482 ILE A CA 1
ATOM 3873 C C . ILE A 1 482 ? -0.027 -13.442 -5.241 1.00 87.12 482 ILE A C 1
ATOM 3875 O O . ILE A 1 482 ? -0.175 -13.065 -4.079 1.00 87.12 482 ILE A O 1
ATOM 3879 N N . LEU A 1 483 ? -0.989 -13.273 -6.151 1.00 85.75 483 LEU A N 1
ATOM 3880 C CA . LEU A 1 483 ? -2.242 -12.576 -5.845 1.00 85.75 483 LEU A CA 1
ATOM 3881 C C . LEU A 1 483 ? -3.039 -13.204 -4.682 1.00 85.75 483 LEU A C 1
ATOM 3883 O O . LEU A 1 483 ? -3.644 -12.444 -3.916 1.00 85.75 483 LEU A O 1
ATOM 3887 N N . PRO A 1 484 ? -3.051 -14.538 -4.473 1.00 83.44 484 PRO A N 1
ATOM 3888 C CA . PRO A 1 484 ? -3.749 -15.139 -3.339 1.00 83.44 484 PRO A CA 1
ATOM 3889 C C . PRO A 1 484 ? -3.138 -14.789 -1.979 1.00 83.44 484 PRO A C 1
ATOM 3891 O O . PRO A 1 484 ? -3.880 -14.736 -0.998 1.00 83.44 484 PRO A O 1
ATOM 3894 N N . LEU A 1 485 ? -1.846 -14.442 -1.911 1.00 79.50 485 LEU A N 1
ATOM 3895 C CA . LEU A 1 485 ? -1.219 -13.943 -0.677 1.00 79.50 485 LEU A CA 1
ATOM 3896 C C . LEU A 1 485 ? -1.904 -12.662 -0.185 1.00 79.50 485 LEU A C 1
ATOM 3898 O O . LEU A 1 485 ? -2.050 -12.441 1.014 1.00 79.50 485 LEU A O 1
ATOM 3902 N N . GLY A 1 486 ? -2.421 -11.857 -1.115 1.00 69.25 486 GLY A N 1
ATOM 3903 C CA . GLY A 1 486 ? -3.221 -10.682 -0.799 1.00 69.25 486 GLY A CA 1
ATOM 3904 C C . GLY A 1 486 ? -4.647 -10.984 -0.311 1.00 69.25 486 GLY A C 1
ATOM 3905 O O . GLY A 1 486 ? -5.252 -10.115 0.316 1.00 69.25 486 GLY A O 1
ATOM 3906 N N . LYS A 1 487 ? -5.214 -12.174 -0.581 1.00 60.41 487 LYS A N 1
ATOM 3907 C CA . LYS A 1 487 ? -6.579 -12.556 -0.150 1.00 60.41 487 LYS A CA 1
ATOM 3908 C C . LYS A 1 487 ? -6.639 -12.922 1.339 1.00 60.41 487 LYS A C 1
ATOM 3910 O O . LYS A 1 487 ? -7.633 -12.600 1.983 1.00 60.41 487 LYS A O 1
ATOM 3915 N N . GLY A 1 488 ? -5.596 -13.557 1.883 1.00 54.47 488 GLY A N 1
ATOM 3916 C CA . GLY A 1 488 ? -5.552 -13.989 3.289 1.00 54.47 488 GLY A CA 1
ATOM 3917 C C . GLY A 1 488 ? -5.632 -12.833 4.295 1.00 54.47 488 GLY A C 1
ATOM 3918 O O . GLY A 1 488 ? -6.298 -12.956 5.316 1.00 54.47 488 GLY A O 1
ATOM 3919 N N . MET A 1 489 ? -5.046 -11.676 3.972 1.00 46.06 489 MET A N 1
ATOM 3920 C CA . MET A 1 489 ? -5.106 -10.482 4.829 1.00 46.06 489 MET A CA 1
ATOM 3921 C C . MET A 1 489 ? -6.487 -9.827 4.898 1.00 46.06 489 MET A C 1
ATOM 3923 O O . MET A 1 489 ? -6.864 -9.322 5.948 1.00 46.06 489 MET A O 1
ATOM 3927 N N . ILE A 1 490 ? -7.274 -9.875 3.818 1.00 42.66 490 ILE A N 1
ATOM 3928 C CA . ILE A 1 490 ? -8.629 -9.295 3.803 1.00 42.66 490 ILE A CA 1
ATOM 3929 C C . ILE A 1 490 ? -9.581 -10.103 4.706 1.00 42.66 490 ILE A C 1
ATOM 3931 O O . ILE A 1 490 ? -10.528 -9.553 5.262 1.00 42.66 490 ILE A O 1
ATOM 3935 N N . LEU A 1 491 ? -9.323 -11.402 4.889 1.00 35.34 491 LEU A N 1
ATOM 3936 C CA . LEU A 1 491 ? -10.119 -12.263 5.769 1.00 35.34 491 LEU A CA 1
ATOM 3937 C C . LEU A 1 491 ? -9.687 -12.192 7.242 1.00 35.34 491 LEU A C 1
ATOM 3939 O O . LEU A 1 491 ? -10.506 -12.472 8.111 1.00 35.34 491 LEU A O 1
ATOM 3943 N N . LEU A 1 492 ? -8.446 -11.788 7.539 1.00 33.22 492 LEU A N 1
ATOM 3944 C CA . LEU A 1 492 ? -7.955 -11.646 8.918 1.00 33.22 492 LEU A CA 1
ATOM 3945 C C . LEU A 1 492 ? -8.423 -10.355 9.611 1.00 33.22 492 LEU A C 1
ATOM 3947 O O . LEU A 1 492 ? -8.407 -10.299 10.834 1.00 33.22 492 LEU A O 1
ATOM 3951 N N . TYR A 1 493 ? -8.894 -9.356 8.859 1.00 32.06 493 TYR A N 1
ATOM 3952 C CA . TYR A 1 493 ? -9.477 -8.124 9.415 1.00 32.06 493 TYR A CA 1
ATOM 3953 C C . TYR A 1 493 ? -10.988 -8.208 9.706 1.00 32.06 493 TYR A C 1
ATOM 3955 O O . TYR A 1 493 ? -11.549 -7.260 10.246 1.00 32.06 493 TYR A O 1
ATOM 3963 N N . ASN A 1 494 ? -11.637 -9.336 9.392 1.00 30.91 494 ASN A N 1
ATOM 3964 C CA . ASN A 1 494 ? -13.058 -9.597 9.674 1.00 30.91 494 ASN A CA 1
ATOM 3965 C C . ASN A 1 494 ? -13.253 -10.757 10.675 1.00 30.91 494 ASN A C 1
ATOM 3967 O O . ASN A 1 494 ? -14.229 -11.505 10.576 1.00 30.91 494 ASN A O 1
ATOM 3971 N N . GLY A 1 495 ? -12.293 -10.946 11.587 1.00 28.17 495 GLY A N 1
ATOM 3972 C CA . GLY A 1 495 ? -12.304 -11.982 12.628 1.00 28.17 495 GLY A CA 1
ATOM 3973 C C . GLY A 1 495 ? -12.553 -11.428 14.018 1.00 28.17 495 GLY A C 1
ATOM 3974 O O . GLY A 1 495 ? -11.809 -10.499 14.399 1.00 28.17 495 GLY A O 1
#